Protein AF-A0A1Y1VU59-F1 (afdb_monomer_lite)

Sequence (597 aa):
NNNNNNNNNINNNNNNNKNFFTKQLLMNSEIMKLIIKKSLLHPTFDFNSIHFEWLVKAINSFRNYDLMKFLIIKSIHHPTFELNQHQHFNFNTILSLGNQYEFESNLIISIIKFLFHLPSLRIIELIDIIPKTILNIKSITVLKYYFNELINSPKFINDLKKNINLKEIFKSIFRTRRIDFIEFIIDYSIQYLSFFNTSHEEIIKNIFINIDKIKKEKDIKFIIEKIFNHPLIEFNTITIKIILTHLNKINNNNHLSIELIFDKLFENKLLLESNTNNINTNTNTNTNNNNNITIEIEIIETILFSLSKIKNQSLIESIIEKLFNYLNFPYEKSFNIIKDINVIEKILLSCIHHNNLFMAHWIFEKITIISKNASNSNLLFEKLLLYSSKINHLEFMSFLIKKLLNLSSLESFEMNQIDLNTFKTFESSFLSLILNSLIKLNHMKLFQYLIKHQELKDYININNKDKNQEYPLITLCFNKYINDWQIFEYLLDYFDINELDDYGYNILYYCIFKEDISTLKRLIDMGININLPSKNNSNVLEDSPINVEIKLKNTEIILLLISHDKIQLNPLWKKKLNYGNYLFKEDQLLIFLIKKN

Radius of gyration: 37.66 Å; chains: 1; bounding box: 88×70×108 Å

InterPro domains:
  IPR002110 Ankyrin repeat [PF12796] (441-532)
  IPR002110 Ankyrin repeat [SM00248] (380-409)
  IPR002110 Ankyrin repeat [SM00248] (468-499)
  IPR002110 Ankyrin repeat [SM00248] (503-532)
  IPR036770 Ankyrin repeat-containing domain superfamily [G3DSA:1.25.40.20] (402-575)
  IPR036770 Ankyrin repeat-containing domain superfamily [SSF48403] (338-564)

Structure (mmCIF, N/CA/C/O backbone):
data_AF-A0A1Y1VU59-F1
#
_entry.id   AF-A0A1Y1VU59-F1
#
loop_
_atom_site.group_PDB
_atom_site.id
_atom_site.type_symbol
_atom_site.label_atom_id
_atom_site.label_alt_id
_atom_site.label_comp_id
_atom_site.label_asym_id
_atom_site.label_entity_id
_atom_site.label_seq_id
_atom_site.pdbx_PDB_ins_code
_atom_site.Cartn_x
_atom_site.Cartn_y
_atom_site.Cartn_z
_atom_site.occupancy
_atom_site.B_iso_or_equiv
_atom_site.auth_seq_id
_atom_site.auth_comp_id
_atom_site.auth_asym_id
_atom_site.auth_atom_id
_atom_site.pdbx_PDB_model_num
ATOM 1 N N . ASN A 1 1 ? 5.553 -13.924 58.943 1.00 36.06 1 ASN A N 1
ATOM 2 C CA . ASN A 1 1 ? 6.720 -14.308 58.124 1.00 36.06 1 ASN A CA 1
ATOM 3 C C . ASN A 1 1 ? 7.354 -13.070 57.524 1.00 36.06 1 ASN A C 1
ATOM 5 O O . ASN A 1 1 ? 6.915 -12.641 56.470 1.00 36.06 1 ASN A O 1
ATOM 9 N N . ASN A 1 2 ? 8.306 -12.473 58.240 1.00 27.45 2 ASN A N 1
ATOM 10 C CA . ASN A 1 2 ? 9.594 -12.026 57.703 1.00 27.45 2 ASN A CA 1
ATOM 11 C C . ASN A 1 2 ? 10.405 -11.423 58.852 1.00 27.45 2 ASN A C 1
ATOM 13 O O . ASN A 1 2 ? 10.172 -10.297 59.267 1.00 27.45 2 ASN A O 1
ATOM 17 N N . ASN A 1 3 ? 11.274 -12.263 59.408 1.00 31.12 3 ASN A N 1
ATOM 18 C CA . ASN A 1 3 ? 12.598 -11.939 59.932 1.00 31.12 3 ASN A CA 1
ATOM 19 C C . ASN A 1 3 ? 13.181 -13.263 60.418 1.00 31.12 3 ASN A C 1
ATOM 21 O O . ASN A 1 3 ? 12.805 -13.744 61.481 1.00 31.12 3 ASN A O 1
ATOM 25 N N . ASN A 1 4 ? 13.956 -13.904 59.541 1.00 33.72 4 ASN A N 1
ATOM 26 C CA . ASN A 1 4 ? 15.083 -14.795 59.838 1.00 33.72 4 ASN A CA 1
ATOM 27 C C . ASN A 1 4 ? 15.400 -15.619 58.588 1.00 33.72 4 ASN A C 1
ATOM 29 O O . ASN A 1 4 ? 15.069 -16.798 58.493 1.00 33.72 4 ASN A O 1
ATOM 33 N N . ASN A 1 5 ? 16.064 -14.974 57.631 1.00 42.66 5 ASN A N 1
ATOM 34 C CA . ASN A 1 5 ? 16.971 -15.680 56.740 1.00 42.66 5 ASN A CA 1
ATOM 35 C C . ASN A 1 5 ? 18.360 -15.569 57.361 1.00 42.66 5 ASN A C 1
ATOM 37 O O . ASN A 1 5 ? 19.021 -14.550 57.205 1.00 42.66 5 ASN A O 1
ATOM 41 N N . ASN A 1 6 ? 18.756 -16.601 58.100 1.00 40.88 6 ASN A N 1
ATOM 42 C CA . ASN A 1 6 ? 20.140 -17.049 58.157 1.00 40.88 6 ASN A CA 1
ATOM 43 C C . ASN A 1 6 ? 20.164 -18.513 58.610 1.00 40.88 6 ASN A C 1
ATOM 45 O O . ASN A 1 6 ? 19.691 -18.843 59.692 1.00 40.88 6 ASN A O 1
ATOM 49 N N . ASN A 1 7 ? 20.669 -19.355 57.705 1.00 47.09 7 ASN A N 1
ATOM 50 C CA . ASN A 1 7 ? 21.245 -20.689 57.873 1.00 47.09 7 ASN A CA 1
ATOM 51 C C . ASN A 1 7 ? 20.771 -21.540 59.064 1.00 47.09 7 ASN A C 1
ATOM 53 O O . ASN A 1 7 ? 21.197 -21.321 60.193 1.00 47.09 7 ASN A O 1
ATOM 57 N N . ASN A 1 8 ? 20.026 -22.617 58.778 1.00 36.09 8 ASN A N 1
ATOM 58 C CA . ASN A 1 8 ? 20.484 -23.976 59.102 1.00 36.09 8 ASN A CA 1
ATOM 59 C C . ASN A 1 8 ? 19.579 -25.070 58.513 1.00 36.09 8 ASN A C 1
ATOM 61 O O . ASN A 1 8 ? 18.352 -25.012 58.555 1.00 36.09 8 ASN A O 1
ATOM 65 N N . ASN A 1 9 ? 20.243 -26.097 57.987 1.00 45.03 9 ASN A N 1
ATOM 66 C CA . ASN A 1 9 ? 19.714 -27.246 57.256 1.00 45.03 9 ASN A CA 1
ATOM 67 C C . ASN A 1 9 ? 19.128 -28.332 58.189 1.00 45.03 9 ASN A C 1
ATOM 69 O O . ASN A 1 9 ? 19.476 -29.505 58.086 1.00 45.03 9 ASN A O 1
ATOM 73 N N . ILE A 1 10 ? 18.250 -27.963 59.130 1.00 41.53 10 ILE A N 1
ATOM 74 C CA . ILE A 1 10 ? 17.593 -28.924 60.038 1.00 41.53 10 ILE A CA 1
ATOM 75 C C . ILE A 1 10 ? 16.109 -28.568 60.197 1.00 41.53 10 ILE A C 1
ATOM 77 O O . ILE A 1 10 ? 15.763 -27.712 61.007 1.00 41.53 10 ILE A O 1
ATOM 81 N N . ASN A 1 11 ? 15.247 -29.228 59.406 1.00 42.69 11 ASN A N 1
ATOM 82 C CA . ASN A 1 11 ? 13.866 -29.669 59.713 1.00 42.69 11 ASN A CA 1
ATOM 83 C C . ASN A 1 11 ? 12.957 -29.690 58.468 1.00 42.69 11 ASN A C 1
ATOM 85 O O . ASN A 1 11 ? 12.142 -28.791 58.264 1.00 42.69 11 ASN A O 1
ATOM 89 N N . ASN A 1 12 ? 12.997 -30.776 57.688 1.00 44.44 12 ASN A N 1
ATOM 90 C CA . ASN A 1 12 ? 12.004 -31.008 56.627 1.00 44.44 12 ASN A CA 1
ATOM 91 C C . ASN A 1 12 ? 10.672 -31.601 57.141 1.00 44.44 12 ASN A C 1
ATOM 93 O O . ASN A 1 12 ? 9.644 -31.413 56.497 1.00 44.44 12 ASN A O 1
ATOM 97 N N . ASN A 1 13 ? 10.622 -32.211 58.335 1.00 44.19 13 ASN A N 1
ATOM 98 C CA . ASN A 1 13 ? 9.379 -32.818 58.846 1.00 44.19 13 ASN A CA 1
ATOM 99 C C . ASN A 1 13 ? 8.424 -31.828 59.547 1.00 44.19 13 ASN A C 1
ATOM 101 O O . ASN A 1 13 ? 7.210 -32.010 59.485 1.00 44.19 13 ASN A O 1
ATOM 105 N N . ASN A 1 14 ? 8.921 -30.727 60.126 1.00 45.81 14 ASN A N 1
ATOM 106 C CA . ASN A 1 14 ? 8.055 -29.710 60.750 1.00 45.81 14 ASN A CA 1
ATOM 107 C C . ASN A 1 14 ? 7.412 -28.739 59.741 1.00 45.81 14 ASN A C 1
ATOM 109 O O . ASN A 1 14 ? 6.388 -28.125 60.050 1.00 45.81 14 ASN A O 1
ATOM 113 N N . ASN A 1 15 ? 7.956 -28.625 58.524 1.00 47.41 15 ASN A N 1
ATOM 114 C CA . ASN A 1 15 ? 7.357 -27.805 57.466 1.00 47.41 15 ASN A CA 1
ATOM 115 C C . ASN A 1 15 ? 6.116 -28.460 56.842 1.00 47.41 15 ASN A C 1
ATOM 117 O O . ASN A 1 15 ? 5.185 -27.746 56.468 1.00 47.41 15 ASN A O 1
ATOM 121 N N . ASN A 1 16 ? 6.035 -29.795 56.813 1.00 48.94 16 ASN A N 1
ATOM 122 C CA . ASN A 1 16 ? 4.862 -30.501 56.285 1.00 48.94 16 ASN A CA 1
ATOM 123 C C . ASN A 1 16 ? 3.627 -30.337 57.185 1.00 48.94 16 ASN A C 1
ATOM 125 O O . ASN A 1 16 ? 2.548 -30.035 56.677 1.00 48.94 16 ASN A O 1
ATOM 129 N N . ASN A 1 17 ? 3.783 -30.409 58.512 1.00 46.81 17 ASN A N 1
ATOM 130 C CA . ASN A 1 17 ? 2.668 -30.183 59.444 1.00 46.81 17 ASN A CA 1
ATOM 131 C C . ASN A 1 17 ? 2.234 -28.707 59.505 1.00 46.81 17 ASN A C 1
ATOM 133 O O . ASN A 1 17 ? 1.039 -28.423 59.593 1.00 46.81 17 ASN A O 1
ATOM 137 N N . LYS A 1 18 ? 3.170 -27.752 59.378 1.00 49.53 18 LYS A N 1
ATOM 138 C CA . LYS A 1 18 ? 2.835 -26.318 59.277 1.00 49.53 18 LYS A CA 1
ATOM 139 C C . LYS A 1 18 ? 2.096 -25.974 57.981 1.00 49.53 18 LYS A C 1
ATOM 141 O O . LYS A 1 18 ? 1.139 -25.207 58.038 1.00 49.53 18 LYS A O 1
ATOM 146 N N . ASN A 1 19 ? 2.487 -26.563 56.847 1.00 56.16 19 ASN A N 1
ATOM 147 C CA . ASN A 1 19 ? 1.774 -26.402 55.574 1.00 56.16 19 ASN A CA 1
ATOM 148 C C . ASN A 1 19 ? 0.399 -27.078 55.576 1.00 56.16 19 ASN A C 1
ATOM 150 O O . ASN A 1 19 ? -0.517 -26.604 54.906 1.00 56.16 19 ASN A O 1
ATOM 154 N N . PHE A 1 20 ? 0.230 -28.164 56.333 1.00 56.38 20 PHE A N 1
ATOM 155 C CA . PHE A 1 20 ? -1.067 -28.817 56.475 1.00 56.38 20 PHE A CA 1
ATOM 156 C C . PHE A 1 20 ? -2.052 -27.935 57.250 1.00 56.38 20 PHE A C 1
ATOM 158 O O . PHE A 1 20 ? -3.162 -27.700 56.778 1.00 56.38 20 PHE A O 1
ATOM 165 N N . PHE A 1 21 ? -1.623 -27.366 58.382 1.00 57.09 21 PHE A N 1
ATOM 166 C CA . PHE A 1 21 ? -2.482 -26.527 59.221 1.00 57.09 21 PHE A CA 1
ATOM 167 C C . PHE A 1 21 ? -2.903 -25.233 58.514 1.00 57.09 21 PHE A C 1
ATOM 169 O O . PHE A 1 21 ? -4.077 -24.876 58.545 1.00 57.09 21 PHE A O 1
ATOM 176 N N . THR A 1 22 ? -1.987 -24.553 57.812 1.00 61.69 22 THR A N 1
ATOM 177 C CA . THR A 1 22 ? -2.325 -23.353 57.023 1.00 61.69 22 THR A CA 1
ATOM 178 C C . THR A 1 22 ? -3.268 -23.671 55.868 1.00 61.69 22 THR A C 1
ATOM 180 O O . THR A 1 22 ? -4.200 -22.907 55.622 1.00 61.69 22 THR A O 1
ATOM 183 N N . LYS A 1 23 ? -3.100 -24.821 55.204 1.00 66.38 23 LYS A N 1
ATOM 184 C CA . LYS A 1 23 ? -3.998 -25.277 54.134 1.00 66.38 23 LYS A CA 1
ATOM 185 C C . LYS A 1 23 ? -5.394 -25.621 54.661 1.00 66.38 23 LYS A C 1
ATOM 187 O O . LYS A 1 23 ? -6.379 -25.245 54.035 1.00 66.38 23 LYS A O 1
ATOM 192 N N . GLN A 1 24 ? -5.487 -26.267 55.823 1.00 66.12 24 GLN A N 1
ATOM 193 C CA . GLN A 1 24 ? -6.758 -26.633 56.455 1.00 66.12 24 GLN A CA 1
ATOM 194 C C . GLN A 1 24 ? -7.500 -25.403 57.010 1.00 66.12 24 GLN A C 1
ATOM 196 O O . GLN A 1 24 ? -8.716 -25.298 56.856 1.00 66.12 24 GLN A O 1
ATOM 201 N N . LEU A 1 25 ? -6.772 -24.424 57.566 1.00 62.97 25 LEU A N 1
ATOM 202 C CA . LEU A 1 25 ? -7.348 -23.148 58.009 1.00 62.97 25 LEU A CA 1
ATOM 203 C C . LEU A 1 25 ? -7.864 -22.315 56.828 1.00 62.97 25 LEU A C 1
ATOM 205 O O . LEU A 1 25 ? -8.955 -21.760 56.903 1.00 62.97 25 LEU A O 1
ATOM 209 N N . LEU A 1 26 ? -7.117 -22.263 55.719 1.00 62.72 26 LEU A N 1
ATOM 210 C CA . LEU A 1 26 ? -7.524 -21.548 54.500 1.00 62.72 26 LEU A CA 1
ATOM 211 C C . LEU A 1 26 ? -8.669 -22.245 53.746 1.00 62.72 26 LEU A C 1
ATOM 213 O O . LEU A 1 26 ? -9.383 -21.592 52.980 1.00 62.72 26 LEU A O 1
ATOM 217 N N . MET A 1 27 ? -8.892 -23.538 54.005 1.00 67.19 27 MET A N 1
ATOM 218 C CA . MET A 1 27 ? -10.091 -24.256 53.566 1.00 67.19 27 MET A CA 1
ATOM 219 C C . MET A 1 27 ? -11.333 -23.914 54.400 1.00 67.19 27 MET A C 1
ATOM 221 O O . MET A 1 27 ? -12.440 -23.985 53.873 1.00 67.19 27 MET A O 1
ATOM 225 N N . ASN A 1 28 ? -11.184 -23.482 55.658 1.00 83.25 28 ASN A N 1
ATOM 226 C CA . ASN A 1 28 ? -12.316 -23.018 56.461 1.00 83.25 28 ASN A CA 1
ATOM 227 C C . ASN A 1 28 ? -12.586 -21.524 56.205 1.00 83.25 28 ASN A C 1
ATOM 229 O O . ASN A 1 28 ? -12.116 -20.638 56.928 1.00 83.25 28 ASN A O 1
ATOM 233 N N . SER A 1 29 ? -13.351 -21.247 55.145 1.00 86.25 29 SER A N 1
ATOM 234 C CA . SER A 1 29 ? -13.660 -19.888 54.686 1.00 86.25 29 SER A CA 1
ATOM 235 C C . SER A 1 29 ? -14.269 -19.006 55.775 1.00 86.25 29 SER A C 1
ATOM 237 O O . SER A 1 29 ? -13.956 -17.821 55.822 1.00 86.25 29 SER A O 1
ATOM 239 N N . GLU A 1 30 ? -15.103 -19.550 56.661 1.00 90.75 30 GLU A N 1
ATOM 240 C CA . GLU A 1 30 ? -15.797 -18.760 57.684 1.00 90.75 30 GLU A CA 1
ATOM 241 C C . GLU A 1 30 ? -14.858 -18.287 58.796 1.00 90.75 30 GLU A C 1
ATOM 243 O O . GLU A 1 30 ? -14.902 -17.115 59.182 1.00 90.75 30 GLU A O 1
ATOM 248 N N . ILE A 1 31 ? -13.935 -19.145 59.245 1.00 89.81 31 ILE A N 1
ATOM 249 C CA . ILE A 1 31 ? -12.900 -18.744 60.209 1.00 89.81 31 ILE A CA 1
ATOM 250 C C . ILE A 1 31 ? -12.013 -17.659 59.596 1.00 89.81 31 ILE A C 1
ATOM 252 O O . ILE A 1 31 ? -11.755 -16.636 60.230 1.00 89.81 31 ILE A O 1
ATOM 256 N N . MET A 1 32 ? -11.586 -17.829 58.344 1.00 91.88 32 MET A N 1
ATOM 257 C CA . MET A 1 32 ? -10.753 -16.827 57.680 1.00 91.88 32 MET A CA 1
ATOM 258 C C . MET A 1 32 ? -11.492 -15.508 57.435 1.00 91.88 32 MET A C 1
ATOM 260 O O . MET A 1 32 ? -10.907 -14.445 57.642 1.00 91.88 32 MET A O 1
ATOM 264 N N . LYS A 1 33 ? -12.780 -15.537 57.062 1.00 92.81 33 LYS A N 1
ATOM 265 C CA . LYS A 1 33 ? -13.618 -14.328 56.972 1.00 92.81 33 LYS A CA 1
ATOM 266 C C . LYS A 1 33 ? -13.698 -13.618 58.324 1.00 92.81 33 LYS A C 1
ATOM 268 O O . LYS A 1 33 ? -13.582 -12.392 58.371 1.00 92.81 33 LYS A O 1
ATOM 273 N N . LEU A 1 34 ? -13.852 -14.361 59.423 1.00 92.50 34 LEU A N 1
ATOM 274 C CA . LEU A 1 34 ? -13.859 -13.802 60.777 1.00 92.50 34 LEU A CA 1
ATOM 275 C C . LEU A 1 34 ? -12.514 -13.150 61.124 1.00 92.50 34 LEU A C 1
ATOM 277 O O . LEU A 1 34 ? -12.509 -12.021 61.614 1.00 92.50 34 LEU A O 1
ATOM 281 N N . ILE A 1 35 ? -11.396 -13.826 60.835 1.00 92.00 35 ILE A N 1
ATOM 282 C CA . ILE A 1 35 ? -10.040 -13.302 61.058 1.00 92.00 35 ILE A CA 1
ATOM 283 C C . ILE A 1 35 ? -9.849 -12.009 60.271 1.00 92.00 35 ILE A C 1
ATOM 285 O O . ILE A 1 35 ? -9.546 -10.986 60.873 1.00 92.00 35 ILE A O 1
ATOM 289 N N . ILE A 1 36 ? -10.119 -12.015 58.962 1.00 92.31 36 ILE A N 1
ATOM 290 C CA . ILE A 1 36 ? -10.018 -10.821 58.110 1.00 92.31 36 ILE A CA 1
ATOM 291 C C . ILE A 1 36 ? -10.879 -9.689 58.674 1.00 92.31 36 ILE A C 1
ATOM 293 O O . ILE A 1 36 ? -10.400 -8.570 58.831 1.00 92.31 36 ILE A O 1
ATOM 297 N N . LYS A 1 37 ? -12.137 -9.972 59.038 1.00 94.88 37 LYS A N 1
ATOM 298 C CA . LYS A 1 37 ? -13.046 -8.971 59.610 1.00 94.88 37 LYS A CA 1
ATOM 299 C C . LYS A 1 37 ? -12.499 -8.380 60.910 1.00 94.88 37 LYS A C 1
ATOM 301 O O . LYS A 1 37 ? -12.615 -7.178 61.108 1.00 94.88 37 LYS A O 1
ATOM 306 N N . LYS A 1 38 ? -11.940 -9.202 61.801 1.00 94.12 38 LYS A N 1
ATOM 307 C CA . LYS A 1 38 ? -11.375 -8.747 63.080 1.00 94.12 38 LYS A CA 1
ATOM 308 C C . LYS A 1 38 ? -10.070 -7.981 62.888 1.00 94.12 38 LYS A C 1
ATOM 310 O O . LYS A 1 38 ? -9.900 -6.954 63.532 1.00 94.12 38 LYS A O 1
ATOM 315 N N . SER A 1 39 ? -9.201 -8.429 61.983 1.00 93.44 39 SER A N 1
ATOM 316 C CA . SER A 1 39 ? -7.964 -7.730 61.631 1.00 93.44 39 SER A CA 1
ATOM 317 C C . SER A 1 39 ? -8.254 -6.343 61.068 1.00 93.44 39 SER A C 1
ATOM 319 O O . SER A 1 39 ? -7.704 -5.377 61.573 1.00 93.44 39 SER A O 1
ATOM 321 N N . LEU A 1 40 ? -9.184 -6.227 60.115 1.00 91.75 40 LEU A N 1
ATOM 322 C CA . LEU A 1 40 ? -9.573 -4.946 59.509 1.00 91.75 40 LEU A CA 1
ATOM 323 C C . LEU A 1 40 ? -10.313 -3.993 60.461 1.00 91.75 40 LEU A C 1
ATOM 325 O O . LEU A 1 40 ? -10.534 -2.843 60.114 1.00 91.75 40 LEU A O 1
ATOM 329 N N . LEU A 1 41 ? -10.749 -4.458 61.634 1.00 92.81 41 LEU A N 1
ATOM 330 C CA . LEU A 1 41 ? -11.356 -3.610 62.666 1.00 92.81 41 LEU A CA 1
ATOM 331 C C . LEU A 1 41 ? -10.364 -3.243 63.776 1.00 92.81 41 LEU A C 1
ATOM 333 O O . LEU A 1 41 ? -10.730 -2.523 64.704 1.00 92.81 41 LEU A O 1
ATOM 337 N N . HIS A 1 42 ? -9.139 -3.770 63.733 1.00 95.69 42 HIS A N 1
ATOM 338 C CA . HIS A 1 42 ? -8.158 -3.520 64.776 1.00 95.69 42 HIS A CA 1
ATOM 339 C C . HIS A 1 42 ? -7.616 -2.083 64.660 1.00 95.69 42 HIS A C 1
ATOM 341 O O . HIS A 1 42 ? -7.214 -1.692 63.566 1.00 95.69 42 HIS A O 1
ATOM 347 N N . PRO A 1 43 ? -7.528 -1.299 65.755 1.00 93.31 43 PRO A N 1
ATOM 348 C CA . PRO A 1 43 ? -7.118 0.111 65.696 1.00 93.31 43 PRO A CA 1
ATOM 349 C C . PRO A 1 43 ? -5.725 0.353 65.105 1.00 93.31 43 PRO A C 1
ATOM 351 O O . PRO A 1 43 ? -5.454 1.421 64.575 1.00 93.31 43 PRO A O 1
ATOM 354 N N . THR A 1 44 ? -4.833 -0.634 65.212 1.00 94.38 44 THR A N 1
ATOM 355 C CA . THR A 1 44 ? -3.463 -0.562 64.676 1.00 94.38 44 THR A CA 1
ATOM 356 C C . THR A 1 44 ? -3.330 -1.178 63.284 1.00 94.38 44 THR A C 1
ATOM 358 O O . THR A 1 44 ? -2.209 -1.344 62.806 1.00 94.38 44 THR A O 1
ATOM 361 N N . PHE A 1 45 ? -4.428 -1.631 62.672 1.00 93.12 45 PHE A N 1
ATOM 362 C CA . PHE A 1 45 ? -4.366 -2.217 61.342 1.00 93.12 45 PHE A CA 1
ATOM 363 C C . PHE A 1 45 ? -4.120 -1.120 60.311 1.00 93.12 45 PHE A C 1
ATOM 365 O O . PHE A 1 45 ? -4.911 -0.190 60.161 1.00 93.12 45 PHE A O 1
ATOM 372 N N . ASP A 1 46 ? -3.034 -1.266 59.565 1.00 89.88 46 ASP A N 1
ATOM 373 C CA . ASP A 1 46 ? -2.657 -0.332 58.519 1.00 89.88 46 ASP A CA 1
ATOM 374 C C . ASP A 1 46 ? -2.274 -1.097 57.252 1.00 89.88 46 ASP A C 1
ATOM 376 O O . ASP A 1 46 ? -1.357 -1.923 57.271 1.00 89.88 46 ASP A O 1
ATOM 380 N N . PHE A 1 47 ? -2.959 -0.816 56.141 1.00 88.12 47 PHE A N 1
ATOM 381 C CA . PHE A 1 47 ? -2.612 -1.398 54.848 1.00 88.12 47 PHE A CA 1
ATOM 382 C C . PHE A 1 47 ? -1.218 -0.987 54.376 1.00 88.12 47 PHE A C 1
ATOM 384 O O . PHE A 1 47 ? -0.599 -1.762 53.649 1.00 88.12 47 PHE A O 1
ATOM 391 N N . ASN A 1 48 ? -0.674 0.130 54.866 1.00 84.94 48 ASN A N 1
ATOM 392 C CA . ASN A 1 48 ? 0.701 0.529 54.567 1.00 84.94 48 ASN A CA 1
ATOM 393 C C . ASN A 1 48 ? 1.750 -0.424 55.174 1.00 84.94 48 ASN A C 1
ATOM 395 O O . ASN A 1 48 ? 2.912 -0.447 54.774 1.00 84.94 48 ASN A O 1
ATOM 399 N N . SER A 1 49 ? 1.351 -1.248 56.145 1.00 88.44 49 SER A N 1
ATOM 400 C CA . SER A 1 49 ? 2.220 -2.253 56.768 1.00 88.44 49 SER A CA 1
ATOM 401 C C . SER A 1 49 ? 2.078 -3.653 56.154 1.00 88.44 49 SER A C 1
ATOM 403 O O . SER A 1 49 ? 2.742 -4.594 56.596 1.00 88.44 49 SER A O 1
ATOM 405 N N . ILE A 1 50 ? 1.208 -3.826 55.147 1.00 84.94 50 ILE A N 1
ATOM 406 C CA . ILE A 1 50 ? 0.814 -5.142 54.629 1.00 84.94 50 ILE A CA 1
ATOM 407 C C . ILE A 1 50 ? 0.983 -5.213 53.112 1.00 84.94 50 ILE A C 1
ATOM 409 O O . ILE A 1 50 ? 0.402 -4.445 52.351 1.00 84.94 50 ILE A O 1
ATOM 413 N N . HIS A 1 51 ? 1.677 -6.252 52.642 1.00 84.69 51 HIS A N 1
ATOM 414 C CA . HIS A 1 51 ? 1.710 -6.608 51.222 1.00 84.69 51 HIS A CA 1
ATOM 415 C C . HIS A 1 51 ? 0.379 -7.236 50.784 1.00 84.69 51 HIS A C 1
ATOM 417 O O . HIS A 1 51 ? 0.246 -8.460 50.697 1.00 84.69 51 HIS A O 1
ATOM 423 N N . PHE A 1 52 ? -0.621 -6.398 50.501 1.00 86.31 52 PHE A N 1
ATOM 424 C CA . PHE A 1 52 ? -1.969 -6.841 50.131 1.00 86.31 52 PHE A CA 1
ATOM 425 C C . PHE A 1 52 ? -1.978 -7.807 48.936 1.00 86.31 52 PHE A C 1
ATOM 427 O O . PHE A 1 52 ? -2.700 -8.804 48.946 1.00 86.31 52 PHE A O 1
ATOM 434 N N . GLU A 1 53 ? -1.106 -7.585 47.949 1.00 82.88 53 GLU A N 1
ATOM 435 C CA . GLU A 1 53 ? -0.931 -8.492 46.810 1.00 82.88 53 GLU A CA 1
ATOM 436 C C . GLU A 1 53 ? -0.610 -9.922 47.230 1.00 82.88 53 GLU A C 1
ATOM 438 O O . GLU A 1 53 ? -1.149 -10.870 46.661 1.00 82.88 53 GLU A O 1
ATOM 443 N N . TRP A 1 54 ? 0.273 -10.093 48.213 1.00 86.38 54 TRP A N 1
ATOM 444 C CA . TRP A 1 54 ? 0.660 -11.416 48.686 1.00 86.38 54 TRP A CA 1
ATOM 445 C C . TRP A 1 54 ? -0.493 -12.100 49.395 1.00 86.38 54 TRP A C 1
ATOM 447 O O . TRP A 1 54 ? -0.664 -13.303 49.229 1.00 86.38 54 TRP A O 1
ATOM 457 N N . LEU A 1 55 ? -1.316 -11.344 50.121 1.00 87.25 55 LEU A N 1
ATOM 458 C CA . LEU A 1 55 ? -2.512 -11.882 50.756 1.00 87.25 55 LEU A CA 1
ATOM 459 C C . LEU A 1 55 ? -3.520 -12.368 49.704 1.00 87.25 55 LEU A C 1
ATOM 461 O O . LEU A 1 55 ? -4.023 -13.488 49.801 1.00 87.25 55 LEU A O 1
ATOM 465 N N . VAL A 1 56 ? -3.753 -11.573 48.657 1.00 86.94 56 VAL A N 1
ATOM 466 C CA . VAL A 1 56 ? -4.631 -11.955 47.544 1.00 86.94 56 VAL A CA 1
ATOM 467 C C . VAL A 1 56 ? -4.063 -13.158 46.785 1.00 86.94 56 VAL A C 1
ATOM 469 O O . VAL A 1 56 ? -4.784 -14.129 46.572 1.00 86.94 56 VAL A O 1
ATOM 472 N N . LYS A 1 57 ? -2.768 -13.157 46.436 1.00 84.88 57 LYS A N 1
ATOM 473 C CA . LYS A 1 57 ? -2.095 -14.298 45.784 1.00 84.88 57 LYS A CA 1
ATOM 474 C C . LYS A 1 57 ? -2.127 -15.557 46.647 1.00 84.88 57 LYS A C 1
ATOM 476 O O . LYS A 1 57 ? -2.339 -16.644 46.111 1.00 84.88 57 LYS A O 1
ATOM 481 N N . ALA A 1 58 ? -1.957 -15.419 47.961 1.00 87.06 58 ALA A N 1
ATOM 482 C CA . ALA A 1 58 ? -2.039 -16.529 48.897 1.00 87.06 58 ALA A CA 1
ATOM 483 C C . ALA A 1 58 ? -3.438 -17.139 48.862 1.00 87.06 58 ALA A C 1
ATOM 485 O O . ALA A 1 58 ? -3.552 -18.317 48.545 1.00 87.06 58 ALA A O 1
ATOM 486 N N . ILE A 1 59 ? -4.498 -16.349 49.064 1.00 87.88 59 ILE A N 1
ATOM 487 C CA . ILE A 1 59 ? -5.885 -16.846 49.000 1.00 87.88 59 ILE A CA 1
ATOM 488 C C . ILE A 1 59 ? -6.186 -17.461 47.627 1.00 87.88 59 ILE A C 1
ATOM 490 O O . ILE A 1 59 ? -6.780 -18.539 47.544 1.00 87.88 59 ILE A O 1
ATOM 494 N N . ASN A 1 60 ? -5.714 -16.821 46.557 1.00 85.06 60 ASN A N 1
ATOM 495 C CA . ASN A 1 60 ? -5.868 -17.300 45.191 1.00 85.06 60 ASN A CA 1
ATOM 496 C C . ASN A 1 60 ? -5.221 -18.678 44.967 1.00 85.06 60 ASN A C 1
ATOM 498 O O . ASN A 1 60 ? -5.789 -19.517 44.269 1.00 85.06 60 ASN A O 1
ATOM 502 N N . SER A 1 61 ? -4.074 -18.957 45.597 1.00 86.62 61 SER A N 1
ATOM 503 C CA . SER A 1 61 ? -3.405 -20.263 45.496 1.00 86.62 61 SER A CA 1
ATOM 504 C C . SER A 1 61 ? -4.234 -21.413 46.089 1.00 86.62 61 SER A C 1
ATOM 506 O O . SER A 1 61 ? -4.076 -22.560 45.672 1.00 86.62 61 SER A O 1
ATOM 508 N N . PHE A 1 62 ? -5.181 -21.105 46.985 1.00 86.50 62 PHE A N 1
ATOM 509 C CA . PHE A 1 62 ? -6.154 -22.059 47.531 1.00 86.50 62 PHE A CA 1
ATOM 510 C C . PHE A 1 62 ? -7.475 -22.109 46.753 1.00 86.50 62 PHE A C 1
ATOM 512 O O . PHE A 1 62 ? -8.360 -22.868 47.139 1.00 86.50 62 PHE A O 1
ATOM 519 N N . ARG A 1 63 ? -7.630 -21.324 45.674 1.00 86.31 63 ARG A N 1
ATOM 520 C CA . ARG A 1 63 ? -8.870 -21.220 44.877 1.00 86.31 63 ARG A CA 1
ATOM 521 C C . ARG A 1 63 ? -10.116 -20.885 45.718 1.00 86.31 63 ARG A C 1
ATOM 523 O O . ARG A 1 63 ? -11.226 -21.272 45.367 1.00 86.31 63 ARG A O 1
ATOM 530 N N . ASN A 1 64 ? -9.943 -20.168 46.833 1.00 87.81 64 ASN A N 1
ATOM 531 C CA . ASN A 1 64 ? -11.040 -19.783 47.726 1.00 87.81 64 ASN A CA 1
ATOM 532 C C . ASN A 1 64 ? -11.603 -18.407 47.324 1.00 87.81 64 ASN A C 1
ATOM 534 O O . ASN A 1 64 ? -11.235 -17.367 47.879 1.00 87.81 64 ASN A O 1
ATOM 538 N N . TYR A 1 65 ? -12.463 -18.401 46.306 1.00 85.94 65 TYR A N 1
ATOM 539 C CA . TYR A 1 65 ? -12.947 -17.169 45.676 1.00 85.94 65 TYR A CA 1
ATOM 540 C C . TYR A 1 65 ? -13.868 -16.351 46.577 1.00 85.94 65 TYR A C 1
ATOM 542 O O . TYR A 1 65 ? -13.766 -15.126 46.575 1.00 85.94 65 TYR A O 1
ATOM 550 N N . ASP A 1 66 ? -14.693 -16.999 47.400 1.00 88.00 66 ASP A N 1
ATOM 551 C CA . ASP A 1 66 ? -15.557 -16.308 48.363 1.00 88.00 66 ASP A CA 1
ATOM 552 C C . ASP A 1 66 ? -14.741 -15.545 49.402 1.00 88.00 66 ASP A C 1
ATOM 554 O O . ASP A 1 66 ? -15.075 -14.413 49.759 1.00 88.00 66 ASP A O 1
ATOM 558 N N . LEU A 1 67 ? -13.643 -16.144 49.870 1.00 89.62 67 LEU A N 1
ATOM 559 C CA . LEU A 1 67 ? -12.734 -15.494 50.803 1.00 89.62 67 LEU A CA 1
ATOM 560 C C . LEU A 1 67 ? -11.993 -14.328 50.144 1.00 89.62 67 LEU A C 1
ATOM 562 O O . LEU A 1 67 ? -11.845 -13.275 50.758 1.00 89.62 67 LEU A O 1
ATOM 566 N N . MET A 1 68 ? -11.565 -14.487 48.891 1.00 89.25 68 MET A N 1
ATOM 567 C CA . MET A 1 68 ? -10.920 -13.413 48.134 1.00 89.25 68 MET A CA 1
ATOM 568 C C . MET A 1 68 ? -11.885 -12.253 47.864 1.00 89.25 68 MET A C 1
ATOM 570 O O . MET A 1 68 ? -11.531 -11.100 48.102 1.00 89.25 68 MET A O 1
ATOM 574 N N . LYS A 1 69 ? -13.118 -12.551 47.433 1.00 86.88 69 LYS A N 1
ATOM 575 C CA . LYS A 1 69 ? -14.214 -11.585 47.265 1.00 86.88 69 LYS A CA 1
ATOM 576 C C . LYS A 1 69 ? -14.459 -10.837 48.572 1.00 86.88 69 LYS A C 1
ATOM 578 O O . LYS A 1 69 ? -14.461 -9.608 48.584 1.00 86.88 69 LYS A O 1
ATOM 583 N N . PHE A 1 70 ? -14.591 -11.564 49.681 1.00 90.44 70 PHE A N 1
ATOM 584 C CA . PHE A 1 70 ? -14.774 -10.975 51.004 1.00 90.44 70 PHE A CA 1
ATOM 585 C C . PHE A 1 70 ? -13.605 -10.070 51.408 1.00 90.44 70 PHE A C 1
ATOM 587 O O . PHE A 1 70 ? -13.836 -8.946 51.858 1.00 90.44 70 PHE A O 1
ATOM 594 N N . LEU A 1 71 ? -12.365 -10.531 51.214 1.00 91.44 71 LEU A N 1
ATOM 595 C CA . LEU A 1 71 ? -11.166 -9.753 51.508 1.00 91.44 71 LEU A CA 1
ATOM 596 C C . LEU A 1 71 ? -11.163 -8.446 50.719 1.00 91.44 71 LEU A C 1
ATOM 598 O O . LEU A 1 71 ? -11.015 -7.391 51.324 1.00 91.44 71 LEU A O 1
ATOM 602 N N . ILE A 1 72 ? -11.343 -8.506 49.397 1.00 88.50 72 ILE A N 1
ATOM 603 C CA . ILE A 1 72 ? -11.304 -7.328 48.521 1.00 88.50 72 ILE A CA 1
ATOM 604 C C . ILE A 1 72 ? -12.380 -6.322 48.939 1.00 88.50 72 ILE A C 1
ATOM 606 O O . ILE A 1 72 ? -12.053 -5.158 49.157 1.00 88.50 72 ILE A O 1
ATOM 610 N N . ILE A 1 73 ? -13.626 -6.772 49.141 1.00 87.12 73 ILE A N 1
ATOM 611 C CA . ILE A 1 73 ? -14.738 -5.906 49.571 1.00 87.12 73 ILE A CA 1
ATOM 612 C C . ILE A 1 73 ? -14.408 -5.207 50.888 1.00 87.12 73 ILE A C 1
ATOM 614 O O . ILE A 1 73 ? -14.586 -3.999 51.016 1.00 87.12 73 ILE A O 1
ATOM 618 N N . LYS A 1 74 ? -13.944 -5.958 51.891 1.00 91.50 74 LYS A N 1
ATOM 619 C CA . LYS A 1 74 ? -13.674 -5.383 53.212 1.00 91.50 74 LYS A CA 1
ATOM 620 C C . LYS A 1 74 ? -12.443 -4.484 53.222 1.00 91.50 74 LYS A C 1
ATOM 622 O O . LYS A 1 74 ? -12.453 -3.491 53.939 1.00 91.50 74 LYS A O 1
ATOM 627 N N . SER A 1 75 ? -11.433 -4.808 52.421 1.00 90.62 75 SER A N 1
ATOM 628 C CA . SER A 1 75 ? -10.188 -4.038 52.330 1.00 90.62 75 SER A CA 1
ATOM 629 C C . SER A 1 75 ? -10.417 -2.684 51.678 1.00 90.62 75 SER A C 1
ATOM 631 O O . SER A 1 75 ? -9.974 -1.671 52.200 1.00 90.62 75 SER A O 1
ATOM 633 N N . ILE A 1 76 ? -11.185 -2.664 50.589 1.00 86.06 76 ILE A N 1
ATOM 634 C CA . ILE A 1 76 ? -11.511 -1.448 49.846 1.00 86.06 76 ILE A CA 1
ATOM 635 C C . ILE A 1 76 ? -12.220 -0.406 50.727 1.00 86.06 76 ILE A C 1
ATOM 637 O O . ILE A 1 76 ? -11.984 0.782 50.588 1.00 86.06 76 ILE A O 1
ATOM 641 N N . HIS A 1 77 ? -13.053 -0.816 51.680 1.00 86.62 77 HIS A N 1
ATOM 642 C CA . HIS A 1 77 ? -13.732 0.136 52.566 1.00 86.62 77 HIS A CA 1
ATOM 643 C C . HIS A 1 77 ? -12.899 0.588 53.776 1.00 86.62 77 HIS A C 1
ATOM 645 O O . HIS A 1 77 ? -13.411 1.329 54.615 1.00 86.62 77 HIS A O 1
ATOM 651 N N . HIS A 1 78 ? -11.651 0.138 53.908 1.00 90.56 78 HIS A N 1
ATOM 652 C CA . HIS A 1 78 ? -10.815 0.485 55.051 1.00 90.56 78 HIS A CA 1
ATOM 653 C C . HIS A 1 78 ? -10.162 1.870 54.872 1.00 90.56 78 HIS A C 1
ATOM 655 O O . HIS A 1 78 ? -9.609 2.132 53.804 1.00 90.56 78 HIS A O 1
ATOM 661 N N . PRO A 1 79 ? -10.138 2.739 55.905 1.00 88.94 79 PRO A N 1
ATOM 662 C CA . PRO A 1 79 ? -9.614 4.106 55.791 1.00 88.94 79 PRO A CA 1
ATOM 663 C C . PRO A 1 79 ? -8.147 4.208 55.356 1.00 88.94 79 PRO A C 1
ATOM 665 O O . PRO A 1 79 ? -7.771 5.180 54.717 1.00 88.94 79 PRO A O 1
ATOM 668 N N . THR A 1 80 ? -7.321 3.217 55.705 1.00 89.50 80 THR A N 1
ATOM 669 C CA . THR A 1 80 ? -5.887 3.200 55.362 1.00 89.50 80 THR A CA 1
ATOM 670 C C . THR A 1 80 ? -5.575 2.514 54.030 1.00 89.50 80 THR A C 1
ATOM 672 O O . THR A 1 80 ? -4.411 2.403 53.658 1.00 89.50 80 THR A O 1
ATOM 675 N N . PHE A 1 81 ? -6.583 2.012 53.305 1.00 86.44 81 PHE A N 1
ATOM 676 C CA . PHE A 1 81 ? -6.355 1.348 52.023 1.00 86.44 81 PHE A CA 1
ATOM 677 C C . PHE A 1 81 ? -6.057 2.380 50.924 1.00 86.44 81 PHE A C 1
ATOM 679 O O . PHE A 1 81 ? -6.968 2.943 50.316 1.00 86.44 81 PHE A O 1
ATOM 686 N N . GLU A 1 82 ? -4.773 2.605 50.639 1.00 80.88 82 GLU A N 1
ATOM 687 C CA . GLU A 1 82 ? -4.310 3.439 49.526 1.00 80.88 82 GLU A CA 1
ATOM 688 C C . GLU A 1 82 ? -3.579 2.607 48.463 1.00 80.88 82 GLU A C 1
ATOM 690 O O . GLU A 1 82 ? -2.703 1.802 48.769 1.00 80.88 82 GLU A O 1
ATOM 695 N N . LEU A 1 83 ? -3.892 2.830 47.181 1.00 70.56 83 LEU A N 1
ATOM 696 C CA . LEU A 1 83 ? -3.245 2.108 46.074 1.00 70.56 83 LEU A CA 1
ATOM 697 C C . LEU A 1 83 ? -1.817 2.574 45.763 1.00 70.56 83 LEU A C 1
ATOM 699 O O . LEU A 1 83 ? -1.069 1.862 45.098 1.00 70.56 83 LEU A O 1
ATOM 703 N N . ASN A 1 84 ? -1.434 3.765 46.215 1.00 61.56 84 ASN A N 1
ATOM 704 C CA . ASN A 1 84 ? -0.289 4.473 45.649 1.00 61.56 84 ASN A CA 1
ATOM 705 C C . ASN A 1 84 ? 1.042 4.233 46.368 1.00 61.56 84 ASN A C 1
ATOM 707 O O . ASN A 1 84 ? 2.082 4.597 45.824 1.00 61.56 84 ASN A O 1
ATOM 711 N N . GLN A 1 85 ? 1.037 3.652 47.569 1.00 57.25 85 GLN A N 1
ATOM 712 C CA . GLN A 1 85 ? 2.243 3.615 48.406 1.00 57.25 85 GLN A CA 1
ATOM 713 C C . GLN A 1 85 ? 3.058 2.319 48.275 1.00 57.25 85 GLN A C 1
ATOM 715 O O . GLN A 1 85 ? 4.232 2.300 48.643 1.00 57.25 85 GLN A O 1
ATOM 720 N N . HIS A 1 86 ? 2.507 1.256 47.670 1.00 50.72 86 HIS A N 1
ATOM 721 C CA . HIS A 1 86 ? 3.198 -0.033 47.567 1.00 50.72 86 HIS A CA 1
ATOM 722 C C . HIS A 1 86 ? 3.161 -0.621 46.154 1.00 50.72 86 HIS A C 1
ATOM 724 O O . HIS A 1 86 ? 2.126 -1.019 45.623 1.00 50.72 86 HIS A O 1
ATOM 730 N N . GLN A 1 87 ? 4.352 -0.678 45.561 1.00 54.97 87 GLN A N 1
ATOM 731 C CA . GLN A 1 87 ? 4.661 -1.265 44.264 1.00 54.97 87 GLN A CA 1
ATOM 732 C C . GLN A 1 87 ? 4.034 -2.668 44.110 1.00 54.97 87 GLN A C 1
ATOM 734 O O . GLN A 1 87 ? 4.134 -3.505 45.004 1.00 54.97 87 GLN A O 1
ATOM 739 N N . HIS A 1 88 ? 3.445 -2.907 42.932 1.00 52.62 88 HIS A N 1
ATOM 740 C CA . HIS A 1 88 ? 3.028 -4.191 42.331 1.00 52.62 88 HIS A CA 1
ATOM 741 C C . HIS A 1 88 ? 1.562 -4.639 42.415 1.00 52.62 88 HIS A C 1
ATOM 743 O O . HIS A 1 88 ? 1.135 -5.319 41.474 1.00 52.62 88 HIS A O 1
ATOM 749 N N . PHE A 1 89 ? 0.733 -4.185 43.367 1.00 64.31 89 PHE A N 1
ATOM 750 C CA . PHE A 1 89 ? -0.706 -4.496 43.296 1.00 64.31 89 PHE A CA 1
ATOM 751 C C . PHE A 1 89 ? -1.443 -3.570 42.324 1.00 64.31 89 PHE A C 1
ATOM 753 O O . PHE A 1 89 ? -2.207 -2.685 42.694 1.00 64.31 89 PHE A O 1
ATOM 760 N N . ASN A 1 90 ? -1.167 -3.768 41.039 1.00 70.00 90 ASN A N 1
ATOM 761 C CA . ASN A 1 90 ? -1.755 -3.002 39.956 1.00 70.00 90 ASN A CA 1
ATOM 762 C C . ASN A 1 90 ? -3.260 -3.318 39.863 1.00 70.00 90 ASN A C 1
ATOM 764 O O . ASN A 1 90 ? -3.657 -4.478 39.942 1.00 70.00 90 ASN A O 1
ATOM 768 N N . PHE A 1 91 ? -4.091 -2.298 39.646 1.00 71.81 91 PHE A N 1
ATOM 769 C CA . PHE A 1 91 ? -5.522 -2.395 39.319 1.00 71.81 91 PHE A CA 1
ATOM 770 C C . PHE A 1 91 ? -5.850 -3.522 38.316 1.00 71.81 91 PHE A C 1
ATOM 772 O O . PHE A 1 91 ? -6.855 -4.223 38.466 1.00 71.81 91 PHE A O 1
ATOM 779 N N . ASN A 1 92 ? -4.944 -3.773 37.364 1.00 72.25 92 ASN A N 1
ATOM 780 C CA . ASN A 1 92 ? -4.996 -4.911 36.446 1.00 72.25 92 ASN A CA 1
ATOM 781 C C . ASN A 1 92 ? -5.177 -6.263 37.145 1.00 72.25 92 ASN A C 1
ATOM 783 O O . ASN A 1 92 ? -5.897 -7.108 36.628 1.00 72.25 92 ASN A O 1
ATOM 787 N N . THR A 1 93 ? -4.540 -6.477 38.295 1.00 78.81 93 THR A N 1
ATOM 788 C CA . THR A 1 93 ? -4.599 -7.723 39.064 1.00 78.81 93 THR A CA 1
ATOM 789 C C . THR A 1 93 ? -5.974 -7.918 39.694 1.00 78.81 93 THR A C 1
ATOM 791 O O . THR A 1 93 ? -6.534 -9.002 39.602 1.00 78.81 93 THR A O 1
ATOM 794 N N . ILE A 1 94 ? -6.573 -6.879 40.286 1.00 78.81 94 ILE A N 1
ATOM 795 C CA . ILE A 1 94 ? -7.919 -6.995 40.880 1.00 78.81 94 ILE A CA 1
ATOM 796 C C . ILE A 1 94 ? -8.946 -7.331 39.798 1.00 78.81 94 ILE A C 1
ATOM 798 O O . ILE A 1 94 ? -9.785 -8.212 39.981 1.00 78.81 94 ILE A O 1
ATOM 802 N N . LEU A 1 95 ? -8.863 -6.657 38.653 1.00 76.69 95 LEU A N 1
ATOM 803 C CA . LEU A 1 95 ? -9.774 -6.889 37.539 1.00 76.69 95 LEU A CA 1
ATOM 804 C C . LEU A 1 95 ? -9.521 -8.207 36.820 1.00 76.69 95 LEU A C 1
ATOM 806 O O . LEU A 1 95 ? -10.479 -8.865 36.422 1.00 76.69 95 LEU A O 1
ATOM 810 N N . SER A 1 96 ? -8.261 -8.605 36.633 1.00 79.44 96 SER A N 1
ATOM 811 C CA . SER A 1 96 ? -7.944 -9.893 36.018 1.00 79.44 96 SER A CA 1
ATOM 812 C C . SER A 1 96 ? -8.455 -11.032 36.888 1.00 79.44 96 SER A C 1
ATOM 814 O O . SER A 1 96 ? -9.100 -11.926 36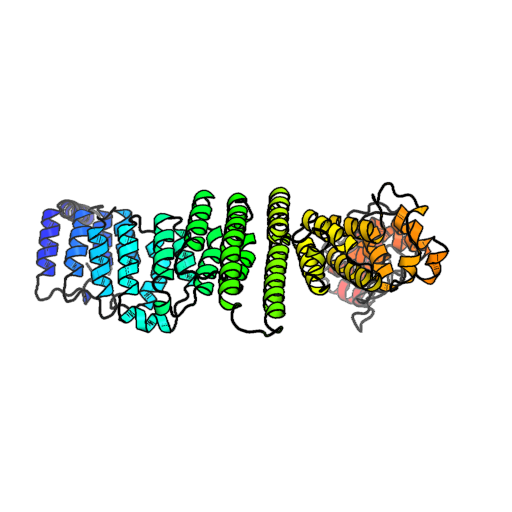.355 1.00 79.44 96 SER A O 1
ATOM 816 N N . LEU A 1 97 ? -8.288 -10.946 38.212 1.00 80.06 97 LEU A N 1
ATOM 817 C CA . LEU A 1 97 ? -8.858 -11.903 39.160 1.00 80.06 97 LEU A CA 1
ATOM 818 C C . LEU A 1 97 ? -10.391 -11.862 39.126 1.00 80.06 97 LEU A C 1
ATOM 820 O O . LEU A 1 97 ? -11.025 -12.907 39.013 1.00 80.06 97 LEU A O 1
ATOM 824 N N . GLY A 1 98 ? -11.000 -10.674 39.148 1.00 78.50 98 GLY A N 1
ATOM 825 C CA . GLY A 1 98 ? -12.456 -10.538 39.072 1.00 78.50 98 GLY A CA 1
ATOM 826 C C . GLY A 1 98 ? -13.051 -11.157 37.804 1.00 78.50 98 GLY A C 1
ATOM 827 O O . GLY A 1 98 ? -14.089 -11.810 37.867 1.00 78.50 98 GLY A O 1
ATOM 828 N N . ASN A 1 99 ? -12.368 -11.023 36.667 1.00 74.00 99 ASN A N 1
ATOM 829 C CA . ASN A 1 99 ? -12.785 -11.630 35.402 1.00 74.00 99 ASN A CA 1
ATOM 830 C C . ASN A 1 99 ? -12.484 -13.127 35.319 1.00 74.00 99 ASN A C 1
ATOM 832 O O . ASN A 1 99 ? -13.305 -13.887 34.805 1.00 74.00 99 ASN A O 1
ATOM 836 N N . GLN A 1 100 ? -11.320 -13.552 35.814 1.00 80.81 100 GLN A N 1
ATOM 837 C CA . GLN A 1 100 ? -10.918 -14.956 35.863 1.00 80.81 100 GLN A CA 1
ATOM 838 C C . GLN A 1 100 ? -11.890 -15.782 36.714 1.00 80.81 100 GLN A C 1
ATOM 840 O O . GLN A 1 100 ? -12.138 -16.941 36.392 1.00 80.81 100 GLN A O 1
ATOM 845 N N . TYR A 1 101 ? -12.458 -15.175 37.758 1.00 80.88 101 TYR A N 1
ATOM 846 C CA . TYR A 1 101 ? -13.326 -15.841 38.731 1.00 80.88 101 TYR A CA 1
ATOM 847 C C . TYR A 1 101 ? -14.778 -15.380 38.696 1.00 80.88 101 TYR A C 1
ATOM 849 O O . TYR A 1 101 ? -15.508 -15.603 39.656 1.00 80.88 101 TYR A O 1
ATOM 857 N N . GLU A 1 102 ? -15.186 -14.743 37.597 1.00 80.00 102 GLU A N 1
ATOM 858 C CA . GLU A 1 102 ? -16.587 -14.416 37.308 1.00 80.00 102 GLU A CA 1
ATOM 859 C C . GLU A 1 102 ? -17.286 -13.678 38.455 1.00 80.00 102 GLU A C 1
ATOM 861 O O . GLU A 1 102 ? -18.427 -13.966 38.814 1.00 80.00 102 GLU A O 1
ATOM 866 N N . PHE A 1 103 ? -16.591 -12.697 39.039 1.00 83.69 103 PHE A N 1
ATOM 867 C CA . PHE A 1 103 ? -17.192 -11.819 40.032 1.00 83.69 103 PHE A CA 1
ATOM 868 C C . PHE A 1 103 ? -18.481 -11.214 39.473 1.00 83.69 103 PHE A C 1
ATOM 870 O O . PHE A 1 103 ? -18.535 -10.754 38.330 1.00 83.69 103 PHE A O 1
ATOM 877 N N . GLU A 1 104 ? -19.518 -11.181 40.310 1.00 86.31 104 GLU A N 1
ATOM 878 C CA . GLU A 1 104 ? -20.778 -10.525 39.975 1.00 86.31 104 GLU A CA 1
ATOM 879 C C . GLU A 1 104 ? -20.511 -9.098 39.492 1.00 86.31 104 GLU A C 1
ATOM 881 O O . GLU A 1 104 ? -19.719 -8.361 40.087 1.00 86.31 104 GLU A O 1
ATOM 886 N N . SER A 1 105 ? -21.216 -8.684 38.438 1.00 87.69 105 SER A N 1
ATOM 887 C CA . SER A 1 105 ? -21.030 -7.356 37.839 1.00 87.69 105 SER A CA 1
ATOM 888 C C . SER A 1 105 ? -21.131 -6.234 38.883 1.00 87.69 105 SER A C 1
ATOM 890 O O . SER A 1 105 ? -20.329 -5.308 38.855 1.00 87.69 105 SER A O 1
ATOM 892 N N . ASN A 1 106 ? -22.032 -6.365 39.865 1.00 86.12 106 ASN A N 1
ATOM 893 C CA . ASN A 1 106 ? -22.229 -5.404 40.960 1.00 86.12 106 ASN A CA 1
ATOM 894 C C . ASN A 1 106 ? -21.000 -5.245 41.861 1.00 86.12 106 ASN A C 1
ATOM 896 O O . ASN A 1 106 ? -20.722 -4.154 42.358 1.00 86.12 106 ASN A O 1
ATOM 900 N N . LEU A 1 107 ? -20.247 -6.324 42.070 1.00 84.94 107 LEU A N 1
ATOM 901 C CA . LEU A 1 107 ? -19.007 -6.265 42.827 1.00 84.94 107 LEU A CA 1
ATOM 902 C C . LEU A 1 107 ? -17.937 -5.518 42.036 1.00 84.94 107 LEU A C 1
ATOM 904 O O . LEU A 1 107 ? -17.311 -4.613 42.577 1.00 84.94 107 LEU A O 1
ATOM 908 N N . ILE A 1 108 ? -17.743 -5.868 40.762 1.00 86.00 108 ILE A N 1
ATOM 909 C CA . ILE A 1 108 ? -16.741 -5.193 39.928 1.00 86.00 108 ILE A CA 1
ATOM 910 C C . ILE A 1 108 ? -17.085 -3.702 39.796 1.00 86.00 108 ILE A C 1
ATOM 912 O O . ILE A 1 108 ? -16.202 -2.862 39.922 1.00 86.00 108 ILE A O 1
ATOM 916 N N . ILE A 1 109 ? -18.369 -3.368 39.646 1.00 88.25 109 ILE A N 1
ATOM 917 C CA . ILE A 1 109 ? -18.886 -1.992 39.665 1.00 88.25 109 ILE A CA 1
ATOM 918 C C . ILE A 1 109 ? -18.534 -1.285 40.977 1.00 88.25 109 ILE A C 1
ATOM 920 O O . ILE A 1 109 ? -18.031 -0.168 40.948 1.00 88.25 109 ILE A O 1
ATOM 924 N N . SER A 1 110 ? -18.727 -1.941 42.122 1.00 86.00 110 SER A N 1
ATOM 925 C CA . SER A 1 110 ? -18.413 -1.369 43.437 1.00 86.00 110 SER A CA 1
ATOM 926 C C . SER A 1 110 ? -16.910 -1.127 43.618 1.00 86.00 110 SER A C 1
ATOM 928 O O . SER A 1 110 ? -16.509 -0.097 44.159 1.00 86.00 110 SER A O 1
ATOM 930 N N . ILE A 1 111 ? -16.078 -2.042 43.109 1.00 85.19 111 ILE A N 1
ATOM 931 C CA . ILE A 1 111 ? -14.620 -1.885 43.060 1.00 85.19 111 ILE A CA 1
ATOM 932 C C . ILE A 1 111 ? -14.264 -0.682 42.182 1.00 85.19 111 ILE A C 1
ATOM 934 O O . ILE A 1 111 ? -13.553 0.206 42.633 1.00 85.19 111 ILE A O 1
ATOM 938 N N . ILE A 1 112 ? -14.792 -0.609 40.958 1.00 86.12 112 ILE A N 1
ATOM 939 C CA . ILE A 1 112 ? -14.563 0.513 40.037 1.00 86.12 112 ILE A CA 1
ATOM 940 C C . ILE A 1 112 ? -14.967 1.843 40.681 1.00 86.12 112 ILE A C 1
ATOM 942 O O . ILE A 1 112 ? -14.183 2.789 40.663 1.00 86.12 112 ILE A O 1
ATOM 946 N N . LYS A 1 113 ? -16.154 1.901 41.293 1.00 88.00 113 LYS A N 1
ATOM 947 C CA . LYS A 1 113 ? -16.672 3.097 41.962 1.00 88.00 113 LYS A CA 1
ATOM 948 C C . LYS A 1 113 ? -15.721 3.586 43.045 1.00 88.00 113 LYS A C 1
ATOM 950 O O . LYS A 1 113 ? -15.368 4.758 43.081 1.00 88.00 113 LYS A O 1
ATOM 955 N N . PHE A 1 114 ? -15.277 2.678 43.912 1.00 86.00 114 PHE A N 1
ATOM 956 C CA . PHE A 1 114 ? -14.309 3.017 44.947 1.00 86.00 114 PHE A CA 1
ATOM 957 C C . PHE A 1 114 ? -13.022 3.604 44.359 1.00 86.00 114 PHE A C 1
ATOM 959 O O . PHE A 1 114 ? -12.523 4.617 44.843 1.00 86.00 114 PHE A O 1
ATOM 966 N N . LEU A 1 115 ? -12.512 2.998 43.290 1.00 82.88 115 LEU A N 1
ATOM 967 C CA . LEU A 1 115 ? -11.255 3.408 42.675 1.00 82.88 115 LEU A CA 1
ATOM 968 C C . LEU A 1 115 ? -11.318 4.816 42.090 1.00 82.88 115 LEU A C 1
ATOM 970 O O . LEU A 1 115 ? -10.386 5.592 42.286 1.00 82.88 115 LEU A O 1
ATOM 974 N N . PHE A 1 116 ? -12.422 5.177 41.437 1.00 83.06 116 PHE A N 1
ATOM 975 C CA . PHE A 1 116 ? -12.618 6.537 40.929 1.00 83.06 116 PHE A CA 1
ATOM 976 C C . PHE A 1 116 ? -12.682 7.597 42.038 1.00 83.06 116 PHE A C 1
ATOM 978 O O . PHE A 1 116 ? -12.370 8.763 41.787 1.00 83.06 116 PHE A O 1
ATOM 985 N N . HIS A 1 117 ? -13.022 7.201 43.267 1.00 85.00 117 HIS A N 1
ATOM 986 C CA . HIS A 1 117 ? -13.041 8.084 44.431 1.00 85.00 117 HIS A CA 1
ATOM 987 C C . HIS A 1 117 ? -11.705 8.170 45.181 1.00 85.00 117 HIS A C 1
ATOM 989 O O . HIS A 1 117 ? -11.575 9.019 46.064 1.00 85.00 117 HIS A O 1
ATOM 995 N N . LEU A 1 118 ? -10.694 7.364 44.833 1.00 81.94 118 LEU A N 1
ATOM 996 C CA . LEU A 1 118 ? -9.397 7.439 45.503 1.00 81.94 118 LEU A CA 1
ATOM 997 C C . LEU A 1 118 ? -8.722 8.799 45.236 1.00 81.94 118 LEU A C 1
ATOM 999 O O . LEU A 1 118 ? -8.540 9.186 44.075 1.00 81.94 118 LEU A O 1
ATOM 1003 N N . PRO A 1 119 ? -8.316 9.549 46.283 1.00 80.69 119 PRO A N 1
ATOM 1004 C CA . PRO A 1 119 ? -7.646 10.842 46.138 1.00 80.69 119 PRO A CA 1
ATOM 1005 C C . PRO A 1 119 ? -6.360 10.746 45.316 1.00 80.69 119 PRO A C 1
ATOM 1007 O O . PRO A 1 119 ? -6.098 11.610 44.480 1.00 80.69 119 PRO A O 1
ATOM 1010 N N . SER A 1 120 ? -5.611 9.669 45.532 1.00 78.94 120 SER A N 1
ATOM 1011 C CA . SER A 1 120 ? -4.241 9.484 45.073 1.00 78.94 120 SER A CA 1
ATOM 1012 C C . SER A 1 120 ? -4.137 8.945 43.640 1.00 78.94 120 SER A C 1
ATOM 1014 O O . SER A 1 120 ? -3.152 9.224 42.956 1.00 78.94 120 SER A O 1
ATOM 1016 N N . LEU A 1 121 ? -5.152 8.236 43.139 1.00 76.69 121 LEU A N 1
ATOM 1017 C CA . LEU A 1 121 ? -5.106 7.591 41.827 1.00 76.69 121 LEU A CA 1
ATOM 1018 C C . LEU A 1 121 ? -4.934 8.621 40.697 1.00 76.69 121 LEU A C 1
ATOM 1020 O O . LEU A 1 121 ? -5.802 9.473 40.479 1.00 76.69 121 LEU A O 1
ATOM 1024 N N . ARG A 1 122 ? -3.814 8.534 39.966 1.00 74.69 122 ARG A N 1
ATOM 1025 C CA . ARG A 1 122 ? -3.568 9.370 38.785 1.00 74.69 122 ARG A CA 1
ATOM 1026 C C . ARG A 1 122 ? -4.339 8.803 37.602 1.00 74.69 122 ARG A C 1
ATOM 1028 O O . ARG A 1 122 ? -4.264 7.618 37.295 1.00 74.69 122 ARG A O 1
ATOM 1035 N N . ILE A 1 123 ? -5.042 9.662 36.881 1.00 71.19 123 ILE A N 1
ATOM 1036 C CA . ILE A 1 123 ? -5.853 9.255 35.728 1.00 71.19 123 ILE A CA 1
ATOM 1037 C C . ILE A 1 123 ? -5.037 8.693 34.576 1.00 71.19 123 ILE A C 1
ATOM 1039 O O . ILE A 1 123 ? -5.503 7.779 33.905 1.00 71.19 123 ILE A O 1
ATOM 1043 N N . ILE A 1 124 ? -3.816 9.186 34.368 1.00 69.25 124 ILE A N 1
ATOM 1044 C CA . ILE A 1 124 ? -2.902 8.632 33.361 1.00 69.25 124 ILE A CA 1
ATOM 1045 C C . ILE A 1 124 ? -2.682 7.132 33.593 1.00 69.25 124 ILE A C 1
ATOM 1047 O O . ILE A 1 124 ? -2.733 6.354 32.645 1.00 69.25 124 ILE A O 1
ATOM 1051 N N . GLU A 1 125 ? -2.555 6.705 34.852 1.00 74.06 125 GLU A N 1
ATOM 1052 C CA . GLU A 1 125 ? -2.398 5.289 35.187 1.00 74.06 125 GLU A CA 1
ATOM 1053 C C . GLU A 1 125 ? -3.665 4.500 34.854 1.00 74.06 125 GLU A C 1
ATOM 1055 O O . GLU A 1 125 ? -3.574 3.404 34.310 1.00 74.06 125 GLU A O 1
ATOM 1060 N N . LEU A 1 126 ? -4.854 5.065 35.100 1.00 71.81 126 LEU A N 1
ATOM 1061 C CA . LEU A 1 126 ? -6.104 4.449 34.656 1.00 71.81 126 LEU A CA 1
ATOM 1062 C C . LEU A 1 126 ? -6.126 4.297 33.134 1.00 71.81 126 LEU A C 1
ATOM 1064 O O . LEU A 1 126 ? -6.405 3.196 32.667 1.00 71.81 126 LEU A O 1
ATOM 1068 N N . ILE A 1 127 ? -5.781 5.343 32.377 1.00 68.69 127 ILE A N 1
ATOM 1069 C CA . ILE A 1 127 ? -5.798 5.355 30.904 1.00 68.69 127 ILE A CA 1
ATOM 1070 C C . ILE A 1 127 ? -4.849 4.318 30.307 1.00 68.69 127 ILE A C 1
ATOM 1072 O O . ILE A 1 127 ? -5.247 3.587 29.403 1.00 68.69 127 ILE A O 1
ATOM 1076 N N . ASP A 1 128 ? -3.632 4.191 30.829 1.00 70.56 128 ASP A N 1
ATOM 1077 C CA . ASP A 1 128 ? -2.672 3.182 30.360 1.00 70.56 128 ASP A CA 1
ATOM 1078 C C . ASP A 1 128 ? -3.144 1.751 30.648 1.00 70.56 128 ASP A C 1
ATOM 1080 O O . ASP A 1 128 ? -2.774 0.785 29.966 1.00 70.56 128 ASP A O 1
ATOM 1084 N N . ILE A 1 129 ? -3.996 1.606 31.660 1.00 69.56 129 ILE A N 1
ATOM 1085 C CA . ILE A 1 129 ? -4.588 0.338 32.058 1.00 69.56 129 ILE A CA 1
ATOM 1086 C C . ILE A 1 129 ? -5.860 0.033 31.252 1.00 69.56 129 ILE A C 1
ATOM 1088 O O . ILE A 1 129 ? -6.116 -1.145 30.984 1.00 69.56 129 ILE A O 1
ATOM 1092 N N . ILE A 1 130 ? -6.602 1.047 30.784 1.00 70.56 130 ILE A N 1
ATOM 1093 C CA . ILE A 1 130 ? -7.830 0.906 29.980 1.00 70.56 130 ILE A CA 1
ATOM 1094 C C . ILE A 1 130 ? -7.6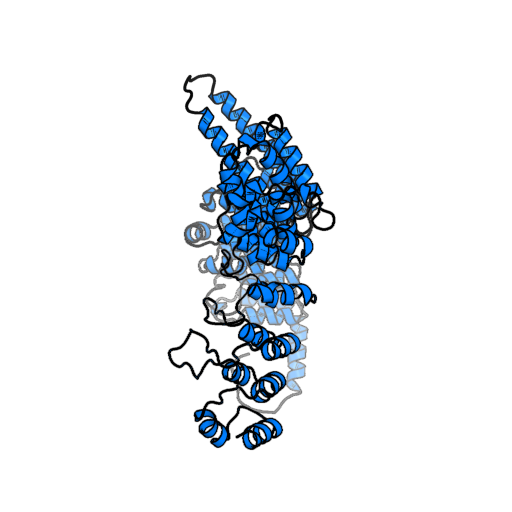78 -0.182 28.898 1.00 70.56 130 ILE A C 1
ATOM 1096 O O . ILE A 1 130 ? -8.483 -1.117 28.898 1.00 70.56 130 ILE A O 1
ATOM 1100 N N . PRO A 1 131 ? -6.643 -0.168 28.030 1.00 68.56 131 PRO A N 1
ATOM 1101 C CA . PRO A 1 131 ? -6.475 -1.187 27.002 1.00 68.56 131 PRO A CA 1
ATOM 1102 C C . PRO A 1 131 ? -6.451 -2.626 27.512 1.00 68.56 131 PRO A C 1
ATOM 1104 O O . PRO A 1 131 ? -7.075 -3.503 26.920 1.00 68.56 131 PRO A O 1
ATOM 1107 N N . LYS A 1 132 ? -5.715 -2.877 28.597 1.00 73.19 132 LYS A N 1
ATOM 1108 C CA . LYS A 1 132 ? -5.514 -4.222 29.158 1.00 73.19 132 LYS A CA 1
ATOM 1109 C C . LYS A 1 132 ? -6.737 -4.672 29.948 1.00 73.19 132 LYS A C 1
ATOM 1111 O O . LYS A 1 132 ? -7.158 -5.820 29.842 1.00 73.19 132 LYS A O 1
ATOM 1116 N N . THR A 1 133 ? -7.322 -3.747 30.696 1.00 70.94 133 THR A N 1
ATOM 1117 C CA . THR A 1 133 ? -8.504 -3.967 31.523 1.00 70.94 133 THR A CA 1
ATOM 1118 C C . THR A 1 133 ? -9.740 -4.251 30.691 1.00 70.94 133 THR A C 1
ATOM 1120 O O . THR A 1 133 ? -10.405 -5.258 30.933 1.00 70.94 133 THR A O 1
ATOM 1123 N N . ILE A 1 134 ? -10.033 -3.410 29.692 1.00 71.31 134 ILE A N 1
ATOM 1124 C CA . ILE A 1 134 ? -11.215 -3.574 28.840 1.00 71.31 134 ILE A CA 1
ATOM 1125 C C . ILE A 1 134 ? -11.207 -4.964 28.195 1.00 71.31 134 ILE A C 1
ATOM 1127 O O . ILE A 1 134 ? -12.240 -5.629 28.167 1.00 71.31 134 ILE A O 1
ATOM 1131 N N . LEU A 1 135 ? -10.051 -5.415 27.694 1.00 76.25 135 LEU A N 1
ATOM 1132 C CA . LEU A 1 135 ? -9.939 -6.705 27.009 1.00 76.25 135 LEU A CA 1
ATOM 1133 C C . LEU A 1 135 ? -10.292 -7.900 27.898 1.00 76.25 135 LEU A C 1
ATOM 1135 O O . LEU A 1 135 ? -10.723 -8.926 27.377 1.00 76.25 135 LEU A O 1
ATOM 1139 N N . ASN A 1 136 ? -10.141 -7.765 29.216 1.00 78.94 136 ASN A N 1
ATOM 1140 C CA . ASN A 1 136 ? -10.414 -8.844 30.156 1.00 78.94 136 ASN A CA 1
ATOM 1141 C C . ASN A 1 136 ? -11.860 -8.831 30.683 1.00 78.94 136 ASN A C 1
ATOM 1143 O O . ASN A 1 136 ? -12.334 -9.873 31.136 1.00 78.94 136 ASN A O 1
ATOM 1147 N N . ILE A 1 137 ? -12.575 -7.695 30.631 1.00 82.19 137 ILE A N 1
ATOM 1148 C CA . ILE A 1 137 ? -13.921 -7.578 31.214 1.00 82.19 137 ILE A CA 1
ATOM 1149 C C . ILE A 1 137 ? -14.979 -8.272 30.344 1.00 82.19 137 ILE A C 1
ATOM 1151 O O . ILE A 1 137 ? -15.373 -7.790 29.279 1.00 82.19 137 ILE A O 1
ATOM 1155 N N . LYS A 1 138 ? -15.510 -9.394 30.853 1.00 83.19 138 LYS A N 1
ATOM 1156 C CA . LYS A 1 138 ? -16.579 -10.169 30.195 1.00 83.19 138 LYS A CA 1
ATOM 1157 C C . LYS A 1 138 ? -17.951 -9.488 30.256 1.00 83.19 138 LYS A C 1
ATOM 1159 O O . LYS A 1 138 ? -18.761 -9.663 29.350 1.00 83.19 138 LYS A O 1
ATOM 1164 N N . SER A 1 139 ? -18.237 -8.677 31.273 1.00 88.94 139 SER A N 1
ATOM 1165 C CA . SER A 1 139 ? -19.559 -8.049 31.442 1.00 88.94 139 SER A CA 1
ATOM 1166 C C . SER A 1 139 ? -19.672 -6.706 30.714 1.00 88.94 139 SER A C 1
ATOM 1168 O O . SER A 1 139 ? -18.900 -5.785 30.977 1.00 88.94 139 SER A O 1
ATOM 1170 N N . ILE A 1 140 ? -20.671 -6.571 29.830 1.00 87.19 140 ILE A N 1
ATOM 1171 C CA . ILE A 1 140 ? -20.959 -5.295 29.150 1.00 87.19 140 ILE A CA 1
ATOM 1172 C C . ILE A 1 140 ? -21.380 -4.219 30.148 1.00 87.19 140 ILE A C 1
ATOM 1174 O O . ILE A 1 140 ? -20.967 -3.072 30.030 1.00 87.19 140 ILE A O 1
ATOM 1178 N N . THR A 1 141 ? -22.163 -4.591 31.160 1.00 90.56 141 THR A N 1
ATOM 1179 C CA . THR A 1 141 ? -22.669 -3.671 32.181 1.00 90.56 141 THR A CA 1
ATOM 1180 C C . THR A 1 141 ? -21.522 -3.049 32.968 1.00 90.56 141 THR A C 1
ATOM 1182 O O . THR A 1 141 ? -21.522 -1.847 33.213 1.00 90.56 141 THR A O 1
ATOM 1185 N N . VAL A 1 142 ? -20.505 -3.851 33.297 1.00 88.94 142 VAL A N 1
ATOM 1186 C CA . VAL A 1 142 ? -19.290 -3.377 33.971 1.00 88.94 142 VAL A CA 1
ATOM 1187 C C . VAL A 1 142 ? -18.505 -2.424 33.073 1.00 88.94 142 VAL A C 1
ATOM 1189 O O . VAL A 1 142 ? -18.067 -1.381 33.545 1.00 88.94 142 VAL A O 1
ATOM 1192 N N . LEU A 1 143 ? -18.353 -2.745 31.784 1.00 86.75 143 LEU A N 1
ATOM 1193 C CA . LEU A 1 143 ? -17.674 -1.869 30.825 1.00 86.75 143 LEU A CA 1
ATOM 1194 C C . LEU A 1 143 ? -18.402 -0.530 30.645 1.00 86.75 143 LEU A C 1
ATOM 1196 O O . LEU A 1 143 ? -17.760 0.518 30.675 1.00 86.75 143 LEU A O 1
ATOM 1200 N N . LYS A 1 144 ? -19.733 -0.558 30.509 1.00 89.81 144 LYS A N 1
ATOM 1201 C CA . LYS A 1 144 ? -20.572 0.646 30.427 1.00 89.81 144 LYS A CA 1
ATOM 1202 C C . LYS A 1 144 ? -20.423 1.505 31.679 1.00 89.81 144 LYS A C 1
ATOM 1204 O O . LYS A 1 144 ? -20.173 2.700 31.566 1.00 89.81 144 LYS A O 1
ATOM 1209 N N . TYR A 1 145 ? -20.509 0.890 32.861 1.00 90.50 145 TYR A N 1
ATOM 1210 C CA . TYR A 1 145 ? -20.323 1.587 34.133 1.00 90.50 145 TYR A CA 1
ATOM 1211 C C . TYR A 1 145 ? -18.926 2.202 34.247 1.00 90.50 145 TYR A C 1
ATOM 1213 O O . TYR A 1 145 ? -18.799 3.377 34.572 1.00 90.50 145 TYR A O 1
ATOM 1221 N N . TYR A 1 146 ? -17.887 1.432 33.916 1.00 87.12 146 TYR A N 1
ATOM 1222 C CA . TYR A 1 146 ? -16.504 1.897 33.934 1.00 87.12 146 TYR A CA 1
ATOM 1223 C C . TYR A 1 146 ? -16.306 3.143 33.070 1.00 87.12 146 TYR A C 1
ATOM 1225 O O . TYR A 1 146 ? -15.730 4.117 33.539 1.00 87.12 146 TYR A O 1
ATOM 1233 N N . PHE A 1 147 ? -16.807 3.130 31.833 1.00 85.56 147 PHE A N 1
ATOM 1234 C CA . PHE A 1 147 ? -16.711 4.287 30.942 1.00 85.56 147 PHE A CA 1
ATOM 1235 C C . PHE A 1 147 ? -17.518 5.483 31.436 1.00 85.56 147 PHE A C 1
ATOM 1237 O O . PHE A 1 147 ? -17.040 6.611 31.347 1.00 85.56 147 PHE A O 1
ATOM 1244 N N . ASN A 1 148 ? -18.711 5.243 31.978 1.00 88.44 148 ASN A N 1
ATOM 1245 C CA . ASN A 1 148 ? -19.552 6.309 32.503 1.00 88.44 148 ASN A CA 1
ATOM 1246 C C . ASN A 1 148 ? -18.892 6.991 33.715 1.00 88.44 148 ASN A C 1
ATOM 1248 O O . ASN A 1 148 ? -18.858 8.214 33.787 1.00 88.44 148 ASN A O 1
ATOM 1252 N N . GLU A 1 149 ? -18.310 6.225 34.640 1.00 88.06 149 GLU A N 1
ATOM 1253 C CA . GLU A 1 149 ? -17.545 6.778 35.770 1.00 88.06 149 GLU A CA 1
ATOM 1254 C C . GLU A 1 149 ? -16.263 7.476 35.314 1.00 88.06 149 GLU A C 1
ATOM 1256 O O . GLU A 1 149 ? -15.945 8.559 35.803 1.00 88.06 149 GLU A O 1
ATOM 1261 N N . LEU A 1 150 ? -15.552 6.890 34.343 1.00 84.19 150 LEU A N 1
ATOM 1262 C CA . LEU A 1 150 ? -14.355 7.488 33.759 1.00 84.19 150 LEU A CA 1
ATOM 1263 C C . LEU A 1 150 ? -14.664 8.898 33.261 1.00 84.19 150 LEU A C 1
ATOM 1265 O O . LEU A 1 150 ? -14.010 9.847 33.673 1.00 84.19 150 LEU A O 1
ATOM 1269 N N . ILE A 1 151 ? -15.701 9.037 32.443 1.00 79.56 151 ILE A N 1
ATOM 1270 C CA . ILE A 1 151 ? -16.061 10.299 31.797 1.00 79.56 151 ILE A CA 1
ATOM 1271 C C . ILE A 1 151 ? -16.648 11.303 32.796 1.00 79.56 151 ILE A C 1
ATOM 1273 O O . ILE A 1 151 ? -16.288 12.477 32.770 1.00 79.56 151 ILE A O 1
ATOM 1277 N N . ASN A 1 152 ? -17.487 10.860 33.731 1.00 84.94 152 ASN A N 1
ATOM 1278 C CA . ASN A 1 152 ? -18.093 11.765 34.710 1.00 84.94 152 ASN A CA 1
ATOM 1279 C C . ASN A 1 152 ? -17.146 12.156 35.861 1.00 84.94 152 ASN A C 1
ATOM 1281 O O . ASN A 1 152 ? -17.489 13.024 36.664 1.00 84.94 152 ASN A O 1
ATOM 1285 N N . SER A 1 153 ? -15.953 11.557 35.956 1.00 85.12 153 SER A N 1
ATOM 1286 C CA . SER A 1 153 ? -14.975 11.902 36.989 1.00 85.12 153 SER A CA 1
ATOM 1287 C C . SER A 1 153 ? -14.404 13.312 36.761 1.00 85.12 153 SER A C 1
ATOM 1289 O O . SER A 1 153 ? -13.713 13.532 35.766 1.00 85.12 153 SER A O 1
ATOM 1291 N N . PRO A 1 154 ? -14.577 14.276 37.693 1.00 82.88 154 PRO A N 1
ATOM 1292 C CA . PRO A 1 154 ? -14.081 15.650 37.533 1.00 82.88 154 PRO A CA 1
ATOM 1293 C C . PRO A 1 154 ? -12.568 15.724 37.324 1.00 82.88 154 PRO A C 1
ATOM 1295 O O . PRO A 1 154 ? -12.066 16.563 36.576 1.00 82.88 154 PRO A O 1
ATOM 1298 N N . LYS A 1 155 ? -11.836 14.813 37.978 1.00 79.44 155 LYS A N 1
ATOM 1299 C CA . LYS A 1 155 ? -10.392 14.686 37.800 1.00 79.44 155 LYS A CA 1
ATOM 1300 C C . LYS A 1 155 ? -10.073 14.322 36.343 1.00 79.44 155 LYS A C 1
ATOM 1302 O O . LYS A 1 155 ? -9.159 14.898 35.760 1.00 79.44 155 LYS A O 1
ATOM 1307 N N . PHE A 1 156 ? -10.854 13.410 35.751 1.00 74.12 156 PHE A N 1
ATOM 1308 C CA . PHE A 1 156 ? -10.645 12.911 34.391 1.00 74.12 156 PHE A CA 1
ATOM 1309 C C . PHE A 1 156 ? -10.814 14.026 33.367 1.00 74.12 156 PHE A C 1
ATOM 1311 O O . PHE A 1 156 ? -9.976 14.148 32.484 1.00 74.12 156 PHE A O 1
ATOM 1318 N N . ILE A 1 157 ? -11.810 14.901 33.543 1.00 73.38 157 ILE A N 1
ATOM 1319 C CA . ILE A 1 157 ? -12.076 16.049 32.655 1.00 73.38 157 ILE A CA 1
ATOM 1320 C C . ILE A 1 157 ? -10.865 16.986 32.544 1.00 73.38 157 ILE A C 1
ATOM 1322 O O . ILE A 1 157 ? -10.530 17.460 31.456 1.00 73.38 157 ILE A O 1
ATOM 1326 N N . ASN A 1 158 ? -10.196 17.258 33.665 1.00 76.50 158 ASN A N 1
ATOM 1327 C CA . ASN A 1 158 ? -9.065 18.186 33.698 1.00 76.50 158 ASN A CA 1
ATOM 1328 C C . ASN A 1 158 ? -7.810 17.607 33.030 1.00 76.50 158 ASN A C 1
ATOM 1330 O O . ASN A 1 158 ? -7.096 18.341 32.341 1.00 76.50 158 ASN A O 1
ATOM 1334 N N . ASP A 1 159 ? -7.570 16.304 33.189 1.00 71.88 159 ASP A N 1
ATOM 1335 C CA . ASP A 1 159 ? -6.430 15.610 32.579 1.00 71.88 159 ASP A CA 1
ATOM 1336 C C . ASP A 1 159 ? -6.675 15.290 31.091 1.00 71.88 159 ASP A C 1
ATOM 1338 O O . ASP A 1 159 ? -5.759 15.391 30.267 1.00 71.88 159 ASP A O 1
ATOM 1342 N N . LEU A 1 160 ? -7.927 14.992 30.724 1.00 68.25 160 LEU A N 1
ATOM 1343 C CA . LEU A 1 160 ? -8.396 14.762 29.352 1.00 68.25 160 LEU A CA 1
ATOM 1344 C C . LEU A 1 160 ? -8.005 15.872 28.395 1.00 68.25 160 LEU A C 1
ATOM 1346 O O . LEU A 1 160 ? -7.447 15.600 27.332 1.00 68.25 160 LEU A O 1
ATOM 1350 N N . LYS A 1 161 ? -8.282 17.119 28.799 1.00 68.12 161 LYS A N 1
ATOM 1351 C CA . LYS A 1 161 ? -8.060 18.313 27.977 1.00 68.12 161 LYS A CA 1
ATOM 1352 C C . LYS A 1 161 ? -6.606 18.483 27.547 1.00 68.12 161 LYS A C 1
ATOM 1354 O O . LYS A 1 161 ? -6.347 19.267 26.640 1.00 68.12 161 LYS A O 1
ATOM 1359 N N . LYS A 1 162 ? -5.660 17.797 28.197 1.00 70.69 162 LYS A N 1
ATOM 1360 C CA . LYS A 1 162 ? -4.233 17.995 27.957 1.00 70.69 162 LYS A CA 1
ATOM 1361 C C . LYS A 1 162 ? -3.576 16.887 27.135 1.00 70.69 162 LYS A C 1
ATOM 1363 O O . LYS A 1 162 ? -2.684 17.232 26.376 1.00 70.69 162 LYS A O 1
ATOM 1368 N N . ASN A 1 163 ? -3.958 15.605 27.259 1.00 66.06 163 ASN A N 1
ATOM 1369 C CA . ASN A 1 163 ? -3.062 14.517 26.806 1.00 66.06 163 ASN A CA 1
ATOM 1370 C C . ASN A 1 163 ? -3.697 13.190 26.324 1.00 66.06 163 ASN A C 1
ATOM 1372 O O . ASN A 1 163 ? -2.952 12.237 26.085 1.00 66.06 163 ASN A O 1
ATOM 1376 N N . ILE A 1 164 ? -5.022 13.047 26.178 1.00 70.38 164 ILE A N 1
ATOM 1377 C CA . ILE A 1 164 ? -5.577 11.726 25.810 1.00 70.38 164 ILE A CA 1
ATOM 1378 C C . ILE A 1 164 ? -5.513 11.450 24.311 1.00 70.38 164 ILE A C 1
ATOM 1380 O O . ILE A 1 164 ? -6.094 12.144 23.482 1.00 70.38 164 ILE A O 1
ATOM 1384 N N . ASN A 1 165 ? -4.876 10.329 23.980 1.00 79.06 165 ASN A N 1
ATOM 1385 C CA . ASN A 1 165 ? -4.840 9.783 22.636 1.00 79.06 165 ASN A CA 1
ATOM 1386 C C . ASN A 1 165 ? -6.083 8.912 22.373 1.00 79.06 165 ASN A C 1
ATOM 1388 O O . ASN A 1 165 ? -6.044 7.690 22.557 1.00 79.06 165 ASN A O 1
ATOM 1392 N N . LEU A 1 166 ? -7.187 9.529 21.926 1.00 79.38 166 LEU A N 1
ATOM 1393 C CA . LEU A 1 166 ? -8.429 8.829 21.548 1.00 79.38 166 LEU A CA 1
ATOM 1394 C C . LEU A 1 166 ? -8.176 7.623 20.636 1.00 79.38 166 LEU A C 1
ATOM 1396 O O . LEU A 1 166 ? -8.824 6.585 20.780 1.00 79.38 166 LEU A O 1
ATOM 1400 N N . LYS A 1 167 ? -7.181 7.718 19.750 1.00 84.12 167 LYS A N 1
ATOM 1401 C CA . LYS A 1 167 ? -6.773 6.627 18.863 1.00 84.12 167 LYS A CA 1
ATOM 1402 C C . LYS A 1 167 ? -6.449 5.341 19.622 1.00 84.12 167 LYS A C 1
ATOM 1404 O O . LYS A 1 167 ? -6.836 4.270 19.158 1.00 84.12 167 LYS A O 1
ATOM 1409 N N . GLU A 1 168 ? -5.760 5.411 20.767 1.00 82.56 168 GLU A N 1
ATOM 1410 C CA . GLU A 1 168 ? -5.413 4.227 21.573 1.00 82.56 168 GLU A CA 1
ATOM 1411 C C . GLU A 1 168 ? -6.618 3.670 22.343 1.00 82.56 168 GLU A C 1
ATOM 1413 O O . GLU A 1 168 ? -6.750 2.446 22.475 1.00 82.56 168 GLU A O 1
ATOM 1418 N N . ILE A 1 169 ? -7.545 4.538 22.764 1.00 82.38 169 ILE A N 1
ATOM 1419 C CA . ILE A 1 169 ? -8.820 4.133 23.373 1.00 82.38 169 ILE A CA 1
ATOM 1420 C C . ILE A 1 169 ? -9.658 3.357 22.351 1.00 82.38 169 ILE A C 1
ATOM 1422 O O . ILE A 1 169 ? -9.952 2.180 22.571 1.00 82.38 169 ILE A O 1
ATOM 1426 N N . PHE A 1 170 ? -9.946 3.947 21.185 1.00 85.50 170 PHE A N 1
ATOM 1427 C CA . PHE A 1 170 ? -10.676 3.274 20.104 1.00 85.50 170 PHE A CA 1
ATOM 1428 C C . PHE A 1 170 ? -9.968 1.992 19.657 1.00 85.50 170 PHE A C 1
ATOM 1430 O O . PHE A 1 170 ? -10.589 0.937 19.534 1.00 85.50 170 PHE A O 1
ATOM 1437 N N . LYS A 1 171 ? -8.640 2.021 19.512 1.00 86.44 171 LYS A N 1
ATOM 1438 C CA . LYS A 1 171 ? -7.843 0.831 19.183 1.00 86.44 171 LYS A CA 1
ATOM 1439 C C . LYS A 1 171 ? -8.022 -0.303 20.180 1.00 86.44 171 LYS A C 1
ATOM 1441 O O . LYS A 1 171 ? -7.980 -1.459 19.757 1.00 86.44 171 LYS A O 1
ATOM 1446 N N . SER A 1 172 ? -8.201 0.004 21.456 1.00 83.69 172 SER A N 1
ATOM 1447 C CA . SER A 1 172 ? -8.404 -0.986 22.512 1.00 83.69 172 SER A CA 1
ATOM 1448 C C . SER A 1 172 ? -9.832 -1.503 22.560 1.00 83.69 172 SER A C 1
ATOM 1450 O O . SER A 1 172 ? -10.042 -2.710 22.658 1.00 83.69 172 SER A O 1
ATOM 1452 N N . ILE A 1 173 ? -10.804 -0.612 22.389 1.00 86.12 173 ILE A N 1
ATOM 1453 C CA . ILE A 1 173 ? -12.226 -0.951 22.320 1.00 86.12 173 ILE A CA 1
ATOM 1454 C C . ILE A 1 173 ? -12.487 -1.883 21.134 1.00 86.12 173 ILE A C 1
ATOM 1456 O O . ILE A 1 173 ? -13.050 -2.960 21.311 1.00 86.12 173 ILE A O 1
ATOM 1460 N N . PHE A 1 174 ? -11.967 -1.567 19.946 1.00 86.44 174 PHE A N 1
ATOM 1461 C CA . PHE A 1 174 ? -12.125 -2.413 18.757 1.00 86.44 174 PHE A CA 1
ATOM 1462 C C . PHE A 1 174 ? -11.395 -3.764 18.870 1.00 86.44 174 PHE A C 1
ATOM 1464 O O . PHE A 1 174 ? -11.803 -4.743 18.244 1.00 86.44 174 PHE A O 1
ATOM 1471 N N . ARG A 1 175 ? -10.355 -3.878 19.712 1.00 86.69 175 ARG A N 1
ATOM 1472 C CA . ARG A 1 175 ? -9.705 -5.173 20.002 1.00 86.69 175 ARG A CA 1
ATOM 1473 C C . ARG A 1 175 ? -10.591 -6.117 20.818 1.00 86.69 175 ARG A C 1
ATOM 1475 O O . ARG A 1 175 ? -10.374 -7.323 20.736 1.00 86.69 175 ARG A O 1
ATOM 1482 N N . THR A 1 176 ? -11.586 -5.607 21.549 1.00 84.94 176 THR A N 1
ATOM 1483 C CA . THR A 1 176 ? -12.541 -6.459 22.283 1.00 84.94 176 THR A CA 1
ATOM 1484 C C . THR A 1 176 ? -13.410 -7.292 21.352 1.00 84.94 176 THR A C 1
ATOM 1486 O O . THR A 1 176 ? -13.857 -8.367 21.740 1.00 84.94 176 THR A O 1
ATOM 1489 N N . ARG A 1 177 ? -13.650 -6.799 20.123 1.00 86.75 177 ARG A N 1
ATOM 1490 C CA . ARG A 1 177 ? -14.585 -7.382 19.145 1.00 86.75 177 ARG A CA 1
ATOM 1491 C C . ARG A 1 177 ? -16.006 -7.563 19.694 1.00 86.75 177 ARG A C 1
ATOM 1493 O O . ARG A 1 177 ? -16.741 -8.437 19.242 1.00 86.75 177 ARG A O 1
ATOM 1500 N N . ARG A 1 178 ? -16.378 -6.755 20.685 1.00 88.50 178 ARG A N 1
ATOM 1501 C CA . ARG A 1 178 ? -17.688 -6.765 21.329 1.00 88.50 178 ARG A CA 1
ATOM 1502 C C . ARG A 1 178 ? -18.574 -5.696 20.716 1.00 88.50 178 ARG A C 1
ATOM 1504 O O . ARG A 1 178 ? -18.392 -4.517 21.003 1.00 88.50 178 ARG A O 1
ATOM 1511 N N . ILE A 1 179 ? -19.491 -6.104 19.844 1.00 89.62 179 ILE A N 1
ATOM 1512 C CA . ILE A 1 179 ? -20.305 -5.168 19.059 1.00 89.62 179 ILE A CA 1
ATOM 1513 C C . ILE A 1 179 ? -21.219 -4.302 19.934 1.00 89.62 179 ILE A C 1
ATOM 1515 O O . ILE A 1 179 ? -21.281 -3.100 19.726 1.00 89.62 179 ILE A O 1
ATOM 1519 N N . ASP A 1 180 ? -21.808 -4.888 20.978 1.00 90.19 180 ASP A N 1
ATOM 1520 C CA . ASP A 1 180 ? -22.613 -4.220 22.010 1.00 90.19 180 ASP A CA 1
ATOM 1521 C C . ASP A 1 180 ? -21.838 -3.109 22.733 1.00 90.19 180 ASP A C 1
ATOM 1523 O O . ASP A 1 180 ? -22.382 -2.068 23.107 1.00 90.19 180 ASP A O 1
ATOM 1527 N N . PHE A 1 181 ? -20.544 -3.340 22.941 1.00 88.62 181 PHE A N 1
ATOM 1528 C CA . PHE A 1 181 ? -19.663 -2.375 23.570 1.00 88.62 181 PHE A CA 1
ATOM 1529 C C . PHE A 1 181 ? -19.184 -1.302 22.599 1.00 88.62 181 PHE A C 1
ATOM 1531 O O . PHE A 1 181 ? -19.170 -0.128 22.956 1.00 88.62 181 PHE A O 1
ATOM 1538 N N . ILE A 1 182 ? -18.821 -1.685 21.376 1.00 89.44 182 ILE A N 1
ATOM 1539 C CA . ILE A 1 182 ? -18.443 -0.732 20.329 1.00 89.44 182 ILE A CA 1
ATOM 1540 C C . ILE A 1 182 ? -19.618 0.209 20.037 1.00 89.44 182 ILE A C 1
ATOM 1542 O O . ILE A 1 182 ? -19.404 1.413 19.976 1.00 89.44 182 ILE A O 1
ATOM 1546 N N . GLU A 1 183 ? -20.844 -0.312 19.949 1.00 91.88 183 GLU A N 1
ATOM 1547 C CA . GLU A 1 183 ? -22.067 0.481 19.787 1.00 91.88 183 GLU A CA 1
ATOM 1548 C C . GLU A 1 183 ? -22.222 1.517 20.896 1.00 91.88 183 GLU A C 1
ATOM 1550 O O . GLU A 1 183 ? -22.346 2.706 20.618 1.00 91.88 183 GLU A O 1
ATOM 1555 N N . PHE A 1 184 ? -22.159 1.066 22.153 1.00 90.50 184 PHE A N 1
ATOM 1556 C CA . PHE A 1 184 ? -22.257 1.954 23.305 1.00 90.50 184 PHE A CA 1
ATOM 1557 C C . PHE A 1 184 ? -21.219 3.070 23.236 1.00 90.50 184 PHE A C 1
ATOM 1559 O O . PHE A 1 184 ? -21.539 4.225 23.483 1.00 90.50 184 PHE A O 1
ATOM 1566 N N . ILE A 1 185 ? -19.980 2.732 22.881 1.00 88.25 185 ILE A N 1
ATOM 1567 C CA . ILE A 1 185 ? -18.907 3.713 22.765 1.00 88.25 185 ILE A CA 1
ATOM 1568 C C . ILE A 1 185 ? -19.162 4.681 21.614 1.00 88.25 185 ILE A C 1
ATOM 1570 O O . ILE A 1 185 ? -18.843 5.852 21.773 1.00 88.25 185 ILE A O 1
ATOM 1574 N N . ILE A 1 186 ? -19.714 4.238 20.484 1.00 87.94 186 ILE A N 1
ATOM 1575 C CA . ILE A 1 186 ? -20.065 5.120 19.361 1.00 87.94 186 ILE A CA 1
ATOM 1576 C C . ILE A 1 186 ? -21.127 6.127 19.808 1.00 87.94 186 ILE A C 1
ATOM 1578 O O . ILE A 1 186 ? -20.858 7.325 19.750 1.00 87.94 186 ILE A O 1
ATOM 1582 N N . ASP A 1 187 ? -22.261 5.656 20.336 1.00 88.56 187 ASP A N 1
ATOM 1583 C CA . ASP A 1 187 ? -23.354 6.524 20.806 1.00 88.56 187 ASP A CA 1
ATOM 1584 C C . ASP A 1 187 ? -22.854 7.521 21.849 1.00 88.56 187 ASP A C 1
ATOM 1586 O O . ASP A 1 187 ? -23.081 8.728 21.758 1.00 88.56 187 ASP A O 1
ATOM 1590 N N . TYR A 1 188 ? -22.083 7.017 22.809 1.00 86.75 188 TYR A N 1
ATOM 1591 C CA . TYR A 1 188 ? -21.545 7.832 23.881 1.00 86.75 188 TYR A CA 1
ATOM 1592 C C . TYR A 1 188 ? -20.500 8.838 23.369 1.00 86.75 188 TYR A C 1
ATOM 1594 O O . TYR A 1 188 ? -20.520 10.008 23.739 1.00 86.75 188 TYR A O 1
ATOM 1602 N N . SER A 1 189 ? -19.589 8.431 22.485 1.00 84.94 189 SER A N 1
ATOM 1603 C CA . SER A 1 189 ? -18.557 9.333 21.951 1.00 84.94 189 SER A CA 1
ATOM 1604 C C . SER A 1 189 ? -19.172 10.484 21.162 1.00 84.94 189 SER A C 1
ATOM 1606 O O . SER A 1 189 ? -18.691 11.611 21.253 1.00 84.94 189 SER A O 1
ATOM 1608 N N . ILE A 1 190 ? -20.256 10.215 20.433 1.00 84.88 190 ILE A N 1
ATOM 1609 C CA . ILE A 1 190 ? -20.957 11.235 19.660 1.00 84.88 190 ILE A CA 1
ATOM 1610 C C . ILE A 1 190 ? -21.797 12.136 20.574 1.00 84.88 190 ILE A C 1
ATOM 1612 O O . ILE A 1 190 ? -21.760 13.353 20.425 1.00 84.88 190 ILE A O 1
ATOM 1616 N N . GLN A 1 191 ? -22.520 11.586 21.551 1.00 86.62 191 GLN A N 1
ATOM 1617 C CA . GLN A 1 191 ? -23.332 12.389 22.473 1.00 86.62 191 GLN A CA 1
ATOM 1618 C C . GLN A 1 191 ? -22.487 13.382 23.292 1.00 86.62 191 GLN A C 1
ATOM 1620 O O . GLN A 1 191 ? -22.954 14.472 23.623 1.00 86.62 191 GLN A O 1
ATOM 1625 N N . TYR A 1 192 ? -21.239 13.024 23.598 1.00 83.44 192 TYR A N 1
ATOM 1626 C CA . TYR A 1 192 ? -20.351 13.795 24.465 1.00 83.44 192 TYR A CA 1
ATOM 1627 C C . TYR A 1 192 ? -19.143 14.390 23.712 1.00 83.44 192 TYR A C 1
ATOM 1629 O O . TYR A 1 192 ? -18.050 14.476 24.257 1.00 83.44 192 TYR A O 1
ATOM 1637 N N . LEU A 1 193 ? -19.287 14.853 22.467 1.00 77.12 193 LEU A N 1
ATOM 1638 C CA . LEU A 1 193 ? -18.165 15.455 21.710 1.00 77.12 193 LEU A CA 1
ATOM 1639 C C . LEU A 1 193 ? -17.485 16.633 22.407 1.00 77.12 193 LEU A C 1
ATOM 1641 O O . LEU A 1 193 ? -16.255 16.721 22.432 1.00 77.12 193 LEU A O 1
ATOM 1645 N N . SER A 1 194 ? -18.289 17.524 22.998 1.00 70.94 194 SER A N 1
ATOM 1646 C CA . SER A 1 194 ? -17.795 18.690 23.741 1.00 70.94 194 SER A CA 1
ATOM 1647 C C . SER A 1 194 ? -16.866 18.280 24.883 1.00 70.94 194 SER A C 1
ATOM 1649 O O . SER A 1 194 ? -15.931 19.003 25.222 1.00 70.94 194 SER A O 1
ATOM 1651 N N . PHE A 1 195 ? -17.087 17.090 25.437 1.00 70.25 195 PHE A N 1
ATOM 1652 C CA . PHE A 1 195 ? -16.278 16.520 26.496 1.00 70.25 195 PHE A CA 1
ATOM 1653 C C . PHE A 1 195 ? -14.892 16.091 26.007 1.00 70.25 195 PHE A C 1
ATOM 1655 O O . PHE A 1 195 ? -13.893 16.349 26.677 1.00 70.25 195 PHE A O 1
ATOM 1662 N N . PHE A 1 196 ? -14.814 15.477 24.825 1.00 68.31 196 PHE A N 1
ATOM 1663 C CA . PHE A 1 196 ? -13.544 15.045 24.241 1.00 68.31 196 PHE A CA 1
ATOM 1664 C C . PHE A 1 196 ? -12.732 16.194 23.639 1.00 68.31 196 PHE A C 1
ATOM 1666 O O . PHE A 1 196 ? -11.570 15.991 23.292 1.00 68.31 196 PHE A O 1
ATOM 1673 N N . ASN A 1 197 ? -13.313 17.397 23.534 1.00 73.69 197 ASN A N 1
ATOM 1674 C CA . ASN A 1 197 ? -12.724 18.524 22.811 1.00 73.69 197 ASN A CA 1
ATOM 1675 C C . ASN A 1 197 ? -12.300 18.117 21.384 1.00 73.69 197 ASN A C 1
ATOM 1677 O O . ASN A 1 197 ? -11.262 18.543 20.878 1.00 73.69 197 ASN A O 1
ATOM 1681 N N . THR A 1 198 ? -13.084 17.232 20.763 1.00 80.12 198 THR A N 1
ATOM 1682 C CA . THR A 1 198 ? -12.834 16.697 19.423 1.00 80.12 198 THR A CA 1
ATOM 1683 C C . THR A 1 198 ? -14.046 16.882 18.540 1.00 80.12 198 THR A C 1
ATOM 1685 O O . THR A 1 198 ? -15.180 16.877 19.015 1.00 80.12 198 THR A O 1
ATOM 1688 N N . SER A 1 199 ? -13.805 16.998 17.242 1.00 87.88 199 SER A N 1
ATOM 1689 C CA . SER A 1 199 ? -14.865 17.102 16.254 1.00 87.88 199 SER A CA 1
ATOM 1690 C C . SER A 1 199 ? -15.430 15.726 15.873 1.00 87.88 199 SER A C 1
ATOM 1692 O O . SER A 1 199 ? -14.803 14.688 16.125 1.00 87.88 199 SER A O 1
ATOM 1694 N N . HIS A 1 200 ? -16.610 15.708 15.244 1.00 87.25 200 HIS A N 1
ATOM 1695 C CA . HIS A 1 200 ? -17.207 14.480 14.708 1.00 87.25 200 HIS A CA 1
ATOM 1696 C C . HIS A 1 200 ? -16.252 13.766 13.747 1.00 87.25 200 HIS A C 1
ATOM 1698 O O . HIS A 1 200 ? -16.142 12.539 13.781 1.00 87.25 200 HIS A O 1
ATOM 1704 N N . GLU A 1 201 ? -15.512 14.531 12.941 1.00 89.06 201 GLU A N 1
ATOM 1705 C CA . GLU A 1 201 ? -14.564 14.006 11.965 1.00 89.06 201 GLU A CA 1
ATOM 1706 C C . GLU A 1 201 ? -13.473 13.154 12.620 1.00 89.06 201 GLU A C 1
ATOM 1708 O O . GLU A 1 201 ? -13.176 12.059 12.142 1.00 89.06 201 GLU A O 1
ATOM 1713 N N . GLU A 1 202 ? -12.894 13.604 13.737 1.00 89.19 202 GLU A N 1
ATOM 1714 C CA . GLU A 1 202 ? -11.822 12.862 14.411 1.00 89.19 202 GLU A CA 1
ATOM 1715 C C . GLU A 1 202 ? -12.350 11.589 15.094 1.00 89.19 202 GLU A C 1
ATOM 1717 O O . GLU A 1 202 ? -11.666 10.560 15.101 1.00 89.19 202 GLU A O 1
ATOM 1722 N N . ILE A 1 203 ? -13.585 11.604 15.607 1.00 88.50 203 ILE A N 1
ATOM 1723 C CA . ILE A 1 203 ? -14.232 10.395 16.142 1.00 88.50 203 ILE A CA 1
ATOM 1724 C C . ILE A 1 203 ? -14.469 9.382 15.021 1.00 88.50 203 ILE A C 1
ATOM 1726 O O . ILE A 1 203 ? -14.042 8.230 15.128 1.00 88.50 203 ILE A O 1
ATOM 1730 N N . ILE A 1 204 ? -15.074 9.817 13.915 1.00 89.06 204 ILE A N 1
ATOM 1731 C CA . ILE A 1 204 ? -15.355 8.969 12.750 1.00 89.06 204 ILE A CA 1
ATOM 1732 C C . ILE A 1 204 ? -14.051 8.408 12.183 1.00 89.06 204 ILE A C 1
ATOM 1734 O O . ILE A 1 204 ? -13.937 7.203 11.956 1.00 89.06 204 ILE A O 1
ATOM 1738 N N . LYS A 1 205 ? -13.012 9.236 12.063 1.00 91.81 205 LYS A N 1
ATOM 1739 C CA . LYS A 1 205 ? -11.673 8.801 11.657 1.00 91.81 205 LYS A CA 1
ATOM 1740 C C . LYS A 1 205 ? -11.132 7.703 12.556 1.00 91.81 205 LYS A C 1
ATOM 1742 O O . LYS A 1 205 ? -10.668 6.682 12.053 1.00 91.81 205 LYS A O 1
ATOM 1747 N N . ASN A 1 206 ? -11.212 7.865 13.874 1.00 90.12 206 ASN A N 1
ATOM 1748 C CA . ASN A 1 206 ? -10.728 6.849 14.805 1.00 90.12 206 ASN A CA 1
ATOM 1749 C C . ASN A 1 206 ? -11.553 5.556 14.754 1.00 90.12 206 ASN A C 1
ATOM 1751 O O . ASN A 1 206 ? -10.971 4.476 14.883 1.00 90.12 206 ASN A O 1
ATOM 1755 N N . ILE A 1 207 ? -12.859 5.630 14.493 1.00 90.50 207 ILE A N 1
ATOM 1756 C CA . ILE A 1 207 ? -13.688 4.444 14.251 1.00 90.50 207 ILE A CA 1
ATOM 1757 C C . ILE A 1 207 ? -13.227 3.726 12.972 1.00 90.50 207 ILE A C 1
ATOM 1759 O O . ILE A 1 207 ? -12.830 2.560 13.031 1.00 90.50 207 ILE A O 1
ATOM 1763 N N . PHE A 1 208 ? -13.179 4.420 11.833 1.00 88.94 208 PHE A N 1
ATOM 1764 C CA . PHE A 1 208 ? -12.812 3.827 10.540 1.00 88.94 208 PHE A CA 1
ATOM 1765 C C . PHE A 1 208 ? -11.347 3.365 10.469 1.00 88.94 208 PHE A C 1
ATOM 1767 O O . PHE A 1 208 ? -11.034 2.400 9.776 1.00 88.94 208 PHE A O 1
ATOM 1774 N N . ILE A 1 209 ? -10.430 3.974 11.229 1.00 89.75 209 ILE A N 1
ATOM 1775 C CA . ILE A 1 209 ? -9.043 3.493 11.350 1.00 89.75 209 ILE A CA 1
ATOM 1776 C C . ILE A 1 209 ? -8.972 2.092 11.960 1.00 89.75 209 ILE A C 1
ATOM 1778 O O . ILE A 1 209 ? -8.014 1.378 11.655 1.00 89.75 209 ILE A O 1
ATOM 1782 N N . ASN A 1 210 ? -9.919 1.750 12.837 1.00 88.94 210 ASN A N 1
ATOM 1783 C CA . ASN A 1 210 ? -9.909 0.541 13.658 1.00 88.94 210 ASN A CA 1
ATOM 1784 C C . ASN A 1 210 ? -10.961 -0.500 13.244 1.00 88.94 210 ASN A C 1
ATOM 1786 O O . ASN A 1 210 ? -10.968 -1.597 13.809 1.00 88.94 210 ASN A O 1
ATOM 1790 N N . ILE A 1 211 ? -11.840 -0.172 12.292 1.00 89.00 211 ILE A N 1
ATOM 1791 C CA . ILE A 1 211 ? -12.940 -1.037 11.846 1.00 89.00 211 ILE A CA 1
ATOM 1792 C C . ILE A 1 211 ? -12.442 -2.353 11.227 1.00 89.00 211 ILE A C 1
ATOM 1794 O O . ILE A 1 211 ? -13.090 -3.386 11.360 1.00 89.00 211 ILE A O 1
ATOM 1798 N N . ASP A 1 212 ? -11.236 -2.346 10.655 1.00 85.00 212 ASP A N 1
ATOM 1799 C CA . ASP A 1 212 ? -10.534 -3.508 10.095 1.00 85.00 212 ASP A CA 1
ATOM 1800 C C . ASP A 1 212 ? -10.224 -4.610 11.123 1.00 85.00 212 ASP A C 1
ATOM 1802 O O . ASP A 1 212 ? -9.981 -5.765 10.770 1.00 85.00 212 ASP A O 1
ATOM 1806 N N . LYS A 1 213 ? -10.267 -4.290 12.420 1.00 87.38 213 LYS A N 1
ATOM 1807 C CA . LYS A 1 213 ? -10.086 -5.268 13.507 1.00 87.38 213 LYS A CA 1
ATOM 1808 C C . LYS A 1 213 ? -11.311 -6.145 13.741 1.00 87.38 213 LYS A C 1
ATOM 1810 O O . LYS A 1 213 ? -11.210 -7.155 14.456 1.00 87.38 213 LYS A O 1
ATOM 1815 N N . ILE A 1 214 ? -12.453 -5.763 13.175 1.00 86.81 214 ILE A N 1
ATOM 1816 C CA . ILE A 1 214 ? -13.708 -6.498 13.267 1.00 86.81 214 ILE A CA 1
ATOM 1817 C C . ILE A 1 214 ? -13.722 -7.544 12.160 1.00 86.81 214 ILE A C 1
ATOM 1819 O O . ILE A 1 214 ? -13.572 -7.241 10.985 1.00 86.81 214 ILE A O 1
ATOM 1823 N N . LYS A 1 215 ? -13.869 -8.813 12.546 1.00 87.00 215 LYS A N 1
ATOM 1824 C CA . LYS A 1 215 ? -13.781 -9.932 11.597 1.00 87.00 215 LYS A CA 1
ATOM 1825 C C . LYS A 1 215 ? -15.098 -10.246 10.894 1.00 87.00 215 LYS A C 1
ATOM 1827 O O . LYS A 1 215 ? -15.076 -10.867 9.842 1.00 87.00 215 LYS A O 1
ATOM 1832 N N . LYS A 1 216 ? -16.231 -9.919 11.517 1.00 89.19 216 LYS A N 1
ATOM 1833 C CA . LYS A 1 216 ? -17.554 -10.298 11.019 1.00 89.19 216 LYS A CA 1
ATOM 1834 C C . LYS A 1 216 ? -18.133 -9.150 10.206 1.00 89.19 216 LYS A C 1
ATOM 1836 O O . LYS A 1 216 ? -18.341 -8.068 10.746 1.00 89.19 216 LYS A O 1
ATOM 1841 N N . GLU A 1 217 ? -18.458 -9.422 8.950 1.00 88.00 217 GLU A N 1
ATOM 1842 C CA . GLU A 1 217 ? -19.061 -8.449 8.035 1.00 88.00 217 GLU A CA 1
ATOM 1843 C C . GLU A 1 217 ? -20.333 -7.812 8.608 1.00 88.00 217 GLU A C 1
ATOM 1845 O O . GLU A 1 217 ? -20.473 -6.595 8.599 1.00 88.00 217 GLU A O 1
ATOM 1850 N N . LYS A 1 218 ? -21.223 -8.616 9.209 1.00 90.25 218 LYS A N 1
ATOM 1851 C CA . LYS A 1 218 ? -22.457 -8.119 9.839 1.00 90.25 218 LYS A CA 1
ATOM 1852 C C . LYS A 1 218 ? -22.216 -7.077 10.942 1.00 90.25 218 LYS A C 1
ATOM 1854 O O . LYS A 1 218 ? -23.027 -6.177 11.112 1.00 90.25 218 LYS A O 1
ATOM 1859 N N . ASP A 1 219 ? -21.107 -7.194 11.675 1.00 88.94 219 ASP A N 1
ATOM 1860 C CA . ASP A 1 219 ? -20.771 -6.286 12.775 1.00 88.94 219 ASP A CA 1
ATOM 1861 C C . ASP A 1 219 ? -20.214 -4.966 12.207 1.00 88.94 219 ASP A C 1
ATOM 1863 O O . ASP A 1 219 ? -20.521 -3.889 12.711 1.00 88.94 219 ASP A O 1
ATOM 1867 N N . ILE A 1 220 ? -19.441 -5.038 11.116 1.00 88.44 220 ILE A N 1
ATOM 1868 C CA . ILE A 1 220 ? -18.992 -3.858 10.361 1.00 88.44 220 ILE A CA 1
ATOM 1869 C C . ILE A 1 220 ? -20.201 -3.127 9.771 1.00 88.44 220 ILE A C 1
ATOM 1871 O O . ILE A 1 220 ? -20.325 -1.918 9.959 1.00 88.44 220 ILE A O 1
ATOM 1875 N N . LYS A 1 221 ? -21.114 -3.866 9.127 1.00 90.00 221 LYS A N 1
ATOM 1876 C CA . LYS A 1 221 ? -22.366 -3.341 8.572 1.00 90.00 221 LYS A CA 1
ATOM 1877 C C . LYS A 1 221 ? -23.168 -2.588 9.635 1.00 90.00 221 LYS A C 1
ATOM 1879 O O . LYS A 1 221 ? -23.524 -1.436 9.424 1.00 90.00 221 LYS A O 1
ATOM 1884 N N . PHE A 1 222 ? -23.360 -3.204 10.800 1.00 90.69 222 PHE A N 1
ATOM 1885 C CA . PHE A 1 222 ? -24.059 -2.592 11.927 1.00 90.69 222 PHE A CA 1
ATOM 1886 C C . PHE A 1 222 ? -23.411 -1.276 12.388 1.00 90.69 222 PHE A C 1
ATOM 1888 O O . PHE A 1 222 ? -24.104 -0.283 12.588 1.00 90.69 222 PHE A O 1
ATOM 1895 N N . ILE A 1 223 ? -22.081 -1.236 12.521 1.00 89.62 223 ILE A N 1
ATOM 1896 C CA . ILE A 1 223 ? -21.358 -0.012 12.911 1.00 89.62 223 ILE A CA 1
ATOM 1897 C C . ILE A 1 223 ? -21.526 1.092 11.870 1.00 89.62 223 ILE A C 1
ATOM 1899 O O . ILE A 1 223 ? -21.729 2.247 12.238 1.00 89.62 223 ILE A O 1
ATOM 1903 N N . ILE A 1 224 ? -21.454 0.744 10.585 1.00 90.19 224 ILE A N 1
ATOM 1904 C CA . ILE A 1 224 ? -21.667 1.687 9.485 1.00 90.19 224 ILE A CA 1
ATOM 1905 C C . ILE A 1 224 ? -23.086 2.256 9.563 1.00 90.19 224 ILE A C 1
ATOM 1907 O O . ILE A 1 224 ? -23.235 3.473 9.626 1.00 90.19 224 ILE A O 1
ATOM 1911 N N . GLU A 1 225 ? -24.117 1.407 9.636 1.00 91.81 225 GLU A N 1
ATOM 1912 C CA . GLU A 1 225 ? -25.515 1.852 9.761 1.00 91.81 225 GLU A CA 1
ATOM 1913 C C . GLU A 1 225 ? -25.706 2.759 10.975 1.00 91.81 225 GLU A C 1
ATOM 1915 O O . GLU A 1 225 ? -26.351 3.800 10.875 1.00 91.81 225 GLU A O 1
ATOM 1920 N N . LYS A 1 226 ? -25.102 2.402 12.110 1.00 90.50 226 LYS A N 1
ATOM 1921 C CA . LYS A 1 226 ? -25.182 3.193 13.335 1.00 90.50 226 LYS A CA 1
ATOM 1922 C C . LYS A 1 226 ? -24.573 4.583 13.159 1.00 90.50 226 LYS A C 1
ATOM 1924 O O . LYS A 1 226 ? -25.200 5.557 13.555 1.00 90.50 226 LYS A O 1
ATOM 1929 N N . ILE A 1 227 ? -23.389 4.680 12.552 1.00 90.50 227 ILE A N 1
ATOM 1930 C CA . ILE A 1 227 ? -22.709 5.959 12.291 1.00 90.50 227 ILE A CA 1
ATOM 1931 C C . ILE A 1 227 ? -23.535 6.817 11.329 1.00 90.50 227 ILE A C 1
ATOM 1933 O O . ILE A 1 227 ? -23.777 7.984 11.619 1.00 90.50 227 ILE A O 1
ATOM 1937 N N . PHE A 1 228 ? -23.998 6.243 10.216 1.00 89.88 228 PHE A N 1
ATOM 1938 C CA . PHE A 1 228 ? -24.746 6.976 9.191 1.00 89.88 228 PHE A CA 1
ATOM 1939 C C . PHE A 1 228 ? -26.156 7.392 9.610 1.00 89.88 228 PHE A C 1
ATOM 1941 O O . PHE A 1 228 ? -26.649 8.399 9.117 1.00 89.88 228 PHE A O 1
ATOM 1948 N N . ASN A 1 229 ? -26.789 6.655 10.523 1.00 90.25 229 ASN A N 1
ATOM 1949 C CA . ASN A 1 229 ? -28.119 6.983 11.036 1.00 90.25 229 ASN A CA 1
ATOM 1950 C C . ASN A 1 229 ? -28.069 7.774 12.360 1.00 90.25 229 ASN A C 1
ATOM 1952 O O . ASN A 1 229 ? -29.116 8.009 12.967 1.00 90.25 229 ASN A O 1
ATOM 1956 N N . HIS A 1 230 ? -26.883 8.148 12.858 1.00 90.62 230 HIS A N 1
ATOM 1957 C CA . HIS A 1 230 ? -26.777 8.853 14.133 1.00 90.62 230 HIS A CA 1
ATOM 1958 C C . HIS A 1 230 ? -27.229 10.319 13.980 1.00 90.62 230 HIS A C 1
ATOM 1960 O O . HIS A 1 230 ? -26.612 11.061 13.218 1.00 90.62 230 HIS A O 1
ATOM 1966 N N . PRO A 1 231 ? -28.225 10.798 14.753 1.00 88.00 231 PRO A N 1
ATOM 1967 C CA . PRO A 1 231 ? -28.880 12.093 14.517 1.00 88.00 231 PRO A CA 1
ATOM 1968 C C . PRO A 1 231 ? -27.971 13.312 14.722 1.00 88.00 231 PRO A C 1
ATOM 1970 O O . PRO A 1 231 ? -28.266 14.388 14.220 1.00 88.00 231 PRO A O 1
ATOM 1973 N N . LEU A 1 232 ? -26.887 13.154 15.485 1.00 87.88 232 LEU A N 1
ATOM 1974 C CA . LEU A 1 232 ? -25.916 14.224 15.731 1.00 87.88 232 LEU A CA 1
ATOM 1975 C C . LEU A 1 232 ? -24.767 14.264 14.713 1.00 87.88 232 LEU A C 1
ATOM 1977 O O . LEU A 1 232 ? -24.004 15.218 14.748 1.00 87.88 232 LEU A O 1
ATOM 1981 N N . ILE A 1 233 ? -24.569 13.243 13.869 1.00 85.31 233 ILE A N 1
ATOM 1982 C CA . ILE A 1 233 ? -23.448 13.260 12.919 1.00 85.31 233 ILE A CA 1
ATOM 1983 C C . ILE A 1 233 ? -23.857 14.016 11.658 1.00 85.31 233 ILE A C 1
ATOM 1985 O O . ILE A 1 233 ? -24.693 13.551 10.889 1.00 85.31 233 ILE A O 1
ATOM 1989 N N . GLU A 1 234 ? -23.179 15.130 11.396 1.00 84.56 234 GLU A N 1
ATOM 1990 C CA . GLU A 1 234 ? -23.241 15.799 10.100 1.00 84.56 234 GLU A CA 1
ATOM 1991 C C . GLU A 1 234 ? -22.197 15.213 9.133 1.00 84.56 234 GLU A C 1
ATOM 1993 O O . GLU A 1 234 ? -20.981 15.259 9.360 1.00 84.56 234 GLU A O 1
ATOM 1998 N N . PHE A 1 235 ? -22.667 14.661 8.013 1.00 82.56 235 PHE A N 1
ATOM 1999 C CA . PHE A 1 235 ? -21.808 14.141 6.948 1.00 82.56 235 PHE A CA 1
ATOM 2000 C C . PHE A 1 235 ? -21.409 15.251 5.978 1.00 82.56 235 PHE A C 1
ATOM 2002 O O . PHE A 1 235 ? -21.922 15.350 4.867 1.00 82.56 235 PHE A O 1
ATOM 2009 N N . ASN A 1 236 ? -20.467 16.091 6.403 1.00 84.06 236 ASN A N 1
ATOM 2010 C CA . ASN A 1 236 ? -19.824 17.065 5.525 1.00 84.06 236 ASN A CA 1
ATOM 2011 C C . ASN A 1 236 ? -18.724 16.412 4.653 1.00 84.06 236 ASN A C 1
ATOM 2013 O O . ASN A 1 236 ? -18.348 15.249 4.833 1.00 84.06 236 ASN A O 1
ATOM 2017 N N . THR A 1 237 ? -18.153 17.179 3.722 1.00 79.81 237 THR A N 1
ATOM 2018 C CA . THR A 1 237 ? -17.082 16.732 2.811 1.00 79.81 237 THR A CA 1
ATOM 2019 C C . THR A 1 237 ? -15.868 16.135 3.533 1.00 79.81 237 THR A C 1
ATOM 2021 O O . THR A 1 237 ? -15.261 15.183 3.039 1.00 79.81 237 THR A O 1
ATOM 2024 N N . ILE A 1 238 ? -15.504 16.658 4.710 1.00 85.94 238 ILE A N 1
ATOM 2025 C CA . ILE A 1 238 ? -14.355 16.178 5.492 1.00 85.94 238 ILE A CA 1
ATOM 2026 C C . ILE A 1 238 ? -14.653 14.781 6.043 1.00 85.94 238 ILE A C 1
ATOM 2028 O O . ILE A 1 238 ? -13.833 13.870 5.892 1.00 85.94 238 ILE A O 1
ATOM 2032 N N . THR A 1 239 ? -15.842 14.584 6.612 1.00 84.75 239 THR A N 1
ATOM 2033 C CA . THR A 1 239 ? -16.303 13.284 7.109 1.00 84.75 239 THR A CA 1
ATOM 2034 C C . THR A 1 239 ? -16.316 12.237 5.996 1.00 84.75 239 THR A C 1
ATOM 2036 O O . THR A 1 239 ? -15.781 11.140 6.167 1.00 84.75 239 THR A O 1
ATOM 2039 N N . ILE A 1 240 ? -16.848 12.593 4.823 1.00 85.06 240 ILE A N 1
ATOM 2040 C CA . ILE A 1 240 ? -16.878 11.712 3.646 1.00 85.06 240 ILE A CA 1
ATOM 2041 C C . ILE A 1 240 ? -15.455 11.320 3.239 1.00 85.06 240 ILE A C 1
ATOM 2043 O O . ILE A 1 240 ? -15.157 10.135 3.089 1.00 85.06 240 ILE A O 1
ATOM 2047 N N . LYS A 1 241 ? -14.535 12.286 3.142 1.00 84.44 241 LYS A N 1
ATOM 2048 C CA . LYS A 1 241 ? -13.130 12.010 2.809 1.00 84.44 241 LYS A CA 1
ATOM 2049 C C . LYS A 1 241 ? -12.457 11.064 3.788 1.00 84.44 241 LYS A C 1
ATOM 2051 O O . LYS A 1 241 ? -11.703 10.187 3.367 1.00 84.44 241 LYS A O 1
ATOM 2056 N N . ILE A 1 242 ? -12.719 11.223 5.080 1.00 87.44 242 ILE A N 1
ATOM 2057 C CA . ILE A 1 242 ? -12.177 10.351 6.125 1.00 87.44 242 ILE A CA 1
ATOM 2058 C C . ILE A 1 242 ? -12.659 8.913 5.933 1.00 87.44 242 ILE A C 1
ATOM 2060 O O . ILE A 1 242 ? -11.844 7.986 5.953 1.00 87.44 242 ILE A O 1
ATOM 2064 N N . ILE A 1 243 ? -13.961 8.737 5.702 1.00 87.75 243 ILE A N 1
ATOM 2065 C CA . ILE A 1 243 ? -14.578 7.432 5.450 1.00 87.75 243 ILE A CA 1
ATOM 2066 C C . ILE A 1 243 ? -13.946 6.796 4.210 1.00 87.75 243 ILE A C 1
ATOM 2068 O O . ILE A 1 243 ? -13.398 5.693 4.286 1.00 87.75 243 ILE A O 1
ATOM 2072 N N . LEU A 1 244 ? -13.925 7.531 3.095 1.00 85.19 244 LEU A N 1
ATOM 2073 C CA . LEU A 1 244 ? -13.386 7.075 1.815 1.00 85.19 244 LEU A CA 1
ATOM 2074 C C . LEU A 1 244 ? -11.895 6.722 1.903 1.00 85.19 244 LEU A C 1
ATOM 2076 O O . LEU A 1 244 ? -11.478 5.679 1.396 1.00 85.19 244 LEU A O 1
ATOM 2080 N N . THR A 1 245 ? -11.086 7.527 2.594 1.00 85.19 245 THR A N 1
ATOM 2081 C CA . THR A 1 245 ? -9.640 7.283 2.759 1.00 85.19 245 THR A CA 1
ATOM 2082 C C . THR A 1 245 ? -9.363 5.968 3.496 1.00 85.19 245 THR A C 1
ATOM 2084 O O . THR A 1 245 ? -8.352 5.302 3.241 1.00 85.19 245 THR A O 1
ATOM 2087 N N . HIS A 1 246 ? -10.268 5.561 4.390 1.00 85.88 246 HIS A N 1
ATOM 2088 C CA . HIS A 1 246 ? -10.141 4.346 5.188 1.00 85.88 246 HIS A CA 1
ATOM 2089 C C . HIS A 1 246 ? -10.908 3.132 4.640 1.00 85.88 246 HIS A C 1
ATOM 2091 O O . HIS A 1 246 ? -10.673 2.029 5.136 1.00 85.88 246 HIS A O 1
ATOM 2097 N N . LEU A 1 247 ? -11.703 3.274 3.569 1.00 82.75 247 LEU A N 1
ATOM 2098 C CA . LEU A 1 247 ? -12.404 2.160 2.904 1.00 82.75 247 LEU A CA 1
ATOM 2099 C C . LEU A 1 247 ? -11.483 0.991 2.539 1.00 82.75 247 LEU A C 1
ATOM 2101 O O . LEU A 1 247 ? -11.840 -0.174 2.693 1.00 82.75 247 LEU A O 1
ATOM 2105 N N . ASN A 1 248 ? -10.255 1.290 2.125 1.00 76.69 248 ASN A N 1
ATOM 2106 C CA . ASN A 1 248 ? -9.299 0.275 1.666 1.00 76.69 248 ASN A CA 1
ATOM 2107 C C . ASN A 1 248 ? -8.881 -0.686 2.781 1.00 76.69 248 ASN A C 1
ATOM 2109 O O . ASN A 1 248 ? -8.399 -1.778 2.502 1.00 76.69 248 ASN A O 1
ATOM 2113 N N . LYS A 1 249 ? -9.075 -0.301 4.047 1.00 80.19 249 LYS A N 1
ATOM 2114 C CA . LYS A 1 249 ? -8.839 -1.184 5.192 1.00 80.19 249 LYS A CA 1
ATOM 2115 C C . LYS A 1 249 ? -9.971 -2.197 5.400 1.00 80.19 249 LYS A C 1
ATOM 2117 O O . LYS A 1 249 ? -9.723 -3.273 5.930 1.00 80.19 249 LYS A O 1
ATOM 2122 N N . ILE A 1 250 ? -11.191 -1.878 4.960 1.00 78.50 250 ILE A N 1
ATOM 2123 C CA . ILE A 1 250 ? -12.367 -2.771 4.995 1.00 78.50 250 ILE A CA 1
ATOM 2124 C C . ILE A 1 250 ? -12.299 -3.809 3.853 1.00 78.50 250 ILE A C 1
ATOM 2126 O O . ILE A 1 250 ? -12.812 -4.923 3.967 1.00 78.50 250 ILE A O 1
ATOM 2130 N N . ASN A 1 251 ? -11.613 -3.440 2.771 1.00 64.81 251 ASN A N 1
ATOM 2131 C CA . ASN A 1 251 ? -11.665 -4.023 1.430 1.00 64.81 251 ASN A CA 1
ATOM 2132 C C . ASN A 1 251 ? -11.175 -5.473 1.270 1.00 64.81 251 ASN A C 1
ATOM 2134 O O . ASN A 1 251 ? -11.516 -6.104 0.277 1.00 64.81 251 ASN A O 1
ATOM 2138 N N . ASN A 1 252 ? -10.436 -6.058 2.216 1.00 64.56 252 ASN A N 1
ATOM 2139 C CA . ASN A 1 252 ? -9.883 -7.392 1.958 1.00 64.56 252 ASN A CA 1
ATOM 2140 C C . ASN A 1 252 ? -10.914 -8.536 1.993 1.00 64.56 252 ASN A C 1
ATOM 2142 O O . ASN A 1 252 ? -10.579 -9.579 1.454 1.00 64.56 252 ASN A O 1
ATOM 2146 N N . ASN A 1 253 ? -12.121 -8.378 2.572 1.00 66.75 253 ASN A N 1
ATOM 2147 C CA . ASN A 1 253 ? -13.145 -9.449 2.601 1.00 66.75 253 ASN A CA 1
ATOM 2148 C C . ASN A 1 253 ? -14.627 -8.998 2.715 1.00 66.75 253 ASN A C 1
ATOM 2150 O O . ASN A 1 253 ? -15.496 -9.860 2.758 1.00 66.75 253 ASN A O 1
ATOM 2154 N N . ASN A 1 254 ? -14.950 -7.698 2.805 1.00 82.44 254 ASN A N 1
ATOM 2155 C CA . ASN A 1 254 ? -16.305 -7.237 3.180 1.00 82.44 254 ASN A CA 1
ATOM 2156 C C . ASN A 1 254 ? -16.933 -6.312 2.123 1.00 82.44 254 ASN A C 1
ATOM 2158 O O . ASN A 1 254 ? -17.092 -5.108 2.349 1.00 82.44 254 ASN A O 1
ATOM 2162 N N . HIS A 1 255 ? -17.261 -6.850 0.949 1.00 83.31 255 HIS A N 1
ATOM 2163 C CA . HIS A 1 255 ? -17.786 -6.050 -0.164 1.00 83.31 255 HIS A CA 1
ATOM 2164 C C . HIS A 1 255 ? -19.142 -5.397 0.142 1.00 83.31 255 HIS A C 1
ATOM 2166 O O . HIS A 1 255 ? -19.322 -4.228 -0.201 1.00 83.31 255 HIS A O 1
ATOM 2172 N N . LEU A 1 256 ? -20.041 -6.073 0.875 1.00 82.81 256 LEU A N 1
ATOM 2173 C CA . LEU A 1 256 ? -21.362 -5.518 1.216 1.00 82.81 256 LEU A CA 1
ATOM 2174 C C . LEU A 1 256 ? -21.245 -4.299 2.135 1.00 82.81 256 LEU A C 1
ATOM 2176 O O . LEU A 1 256 ? -22.082 -3.403 2.106 1.00 82.81 256 LEU A O 1
ATOM 2180 N N . SER A 1 257 ? -20.194 -4.252 2.958 1.00 84.12 257 SER A N 1
ATOM 2181 C CA . SER A 1 257 ? -19.939 -3.104 3.832 1.00 84.12 257 SER A CA 1
ATOM 2182 C C . SER A 1 257 ? -19.530 -1.865 3.039 1.00 84.12 257 SER A C 1
ATOM 2184 O O . SER A 1 257 ? -19.921 -0.761 3.399 1.00 84.12 257 SER A O 1
ATOM 2186 N N . ILE A 1 258 ? -18.758 -2.034 1.961 1.00 84.31 258 ILE A N 1
ATOM 2187 C CA . ILE A 1 258 ? -18.379 -0.916 1.091 1.00 84.31 258 ILE A CA 1
ATOM 2188 C C . ILE A 1 258 ? -19.605 -0.424 0.325 1.00 84.31 258 ILE A C 1
ATOM 2190 O O . ILE A 1 258 ? -19.852 0.777 0.308 1.00 84.31 258 ILE A O 1
ATOM 2194 N N . GLU A 1 259 ? -20.390 -1.336 -0.250 1.00 86.38 259 GLU A N 1
ATOM 2195 C CA . GLU A 1 259 ? -21.619 -0.980 -0.964 1.00 86.38 259 GLU A CA 1
ATOM 2196 C C . GLU A 1 259 ? -22.587 -0.197 -0.067 1.00 86.38 259 GLU A C 1
ATOM 2198 O O . GLU A 1 259 ? -23.021 0.886 -0.449 1.00 86.38 259 GLU A O 1
ATOM 2203 N N . LEU A 1 260 ? -22.807 -0.661 1.169 1.00 87.19 260 LEU A N 1
ATOM 2204 C CA . LEU A 1 260 ? -23.626 0.051 2.151 1.00 87.19 260 LEU A CA 1
ATOM 2205 C C . LEU A 1 260 ? -23.096 1.461 2.454 1.00 87.19 260 LEU A C 1
ATOM 2207 O O . LEU A 1 260 ? -23.889 2.387 2.605 1.00 87.19 260 LEU A O 1
ATOM 2211 N N . ILE A 1 261 ? -21.774 1.637 2.586 1.00 86.31 261 ILE A N 1
ATOM 2212 C CA . ILE A 1 261 ? -21.189 2.967 2.818 1.00 86.31 261 ILE A CA 1
ATOM 2213 C C . ILE A 1 261 ? -21.545 3.892 1.661 1.00 86.31 261 ILE A C 1
ATOM 2215 O O . ILE A 1 261 ? -21.946 5.025 1.901 1.00 86.31 261 ILE A O 1
ATOM 2219 N N . PHE A 1 262 ? -21.425 3.417 0.423 1.00 85.56 262 PHE A N 1
ATOM 2220 C CA . PHE A 1 262 ? -21.790 4.210 -0.743 1.00 85.56 262 PHE A CA 1
ATOM 2221 C C . PHE A 1 262 ? -23.285 4.509 -0.788 1.00 85.56 262 PHE A C 1
ATOM 2223 O O . PHE A 1 262 ? -23.638 5.674 -0.944 1.00 85.56 262 PHE A O 1
ATOM 2230 N N . ASP A 1 263 ? -24.149 3.523 -0.550 1.00 88.31 263 ASP A N 1
ATOM 2231 C CA . ASP A 1 263 ? -25.600 3.731 -0.483 1.00 88.31 263 ASP A CA 1
ATOM 2232 C C . ASP A 1 263 ? -25.954 4.810 0.545 1.00 88.31 263 ASP A C 1
ATOM 2234 O O . ASP A 1 263 ? -26.664 5.766 0.238 1.00 88.31 263 ASP A O 1
ATOM 2238 N N . LYS A 1 264 ? -25.364 4.735 1.742 1.00 88.19 264 LYS A N 1
ATOM 2239 C CA . LYS A 1 264 ? -25.581 5.724 2.803 1.00 88.19 264 LYS A CA 1
ATOM 2240 C C . LYS A 1 264 ? -24.993 7.095 2.487 1.00 88.19 264 LYS A C 1
ATOM 2242 O O . LYS A 1 264 ? -25.565 8.103 2.900 1.00 88.19 264 LYS A O 1
ATOM 2247 N N . LEU A 1 265 ? -23.868 7.161 1.777 1.00 84.81 265 LEU A N 1
ATOM 2248 C CA . LEU A 1 265 ? -23.299 8.424 1.306 1.00 84.81 265 LEU A CA 1
ATOM 2249 C C . LEU A 1 265 ? -24.212 9.087 0.267 1.00 84.81 265 LEU A C 1
ATOM 2251 O O . LEU A 1 265 ? -24.439 10.293 0.353 1.00 84.81 265 LEU A O 1
ATOM 2255 N N . PHE A 1 266 ? -24.763 8.313 -0.670 1.00 84.06 266 PHE A N 1
ATOM 2256 C CA . PHE A 1 266 ? -25.695 8.816 -1.680 1.00 84.06 266 PHE A CA 1
ATOM 2257 C C . PHE A 1 266 ? -27.034 9.243 -1.059 1.00 84.06 266 PHE A C 1
ATOM 2259 O O . PHE A 1 266 ? -27.515 10.334 -1.363 1.00 84.06 266 PHE A O 1
ATOM 2266 N N . GLU A 1 267 ? -27.587 8.462 -0.123 1.00 84.50 267 GLU A N 1
ATOM 2267 C CA . GLU A 1 267 ? -28.792 8.824 0.644 1.00 84.50 267 GLU A CA 1
ATOM 2268 C C . GLU A 1 267 ? -28.605 10.137 1.423 1.00 84.50 267 GLU A C 1
ATOM 2270 O O . GLU A 1 267 ? -29.460 11.021 1.372 1.00 84.50 267 GLU A O 1
ATOM 2275 N N . ASN A 1 268 ? -27.474 10.299 2.122 1.00 77.88 268 ASN A N 1
ATOM 2276 C CA . ASN A 1 268 ? -27.226 11.495 2.932 1.00 77.88 268 ASN A CA 1
ATOM 2277 C C . ASN A 1 268 ? -26.916 12.744 2.098 1.00 77.88 268 ASN A C 1
ATOM 2279 O O . ASN A 1 268 ? -27.193 13.858 2.539 1.00 77.88 268 ASN A O 1
ATOM 2283 N N . LYS A 1 269 ? -26.359 12.605 0.892 1.00 66.38 269 LYS A N 1
ATOM 2284 C CA . LYS A 1 269 ? -26.065 13.768 0.044 1.00 66.38 269 LYS A CA 1
ATOM 2285 C C . LYS A 1 269 ? -27.318 14.344 -0.627 1.00 66.38 269 LYS A C 1
ATOM 2287 O O . LYS A 1 269 ? -27.421 15.567 -0.725 1.00 66.38 269 LYS A O 1
ATOM 2292 N N . LEU A 1 270 ? -28.323 13.514 -0.928 1.00 57.78 270 LEU A N 1
ATOM 2293 C CA . LEU A 1 270 ? -29.662 14.003 -1.300 1.00 57.78 270 LEU A CA 1
ATOM 2294 C C . LEU A 1 270 ? -30.234 14.963 -0.237 1.00 57.78 270 LEU A C 1
ATOM 2296 O O . LEU A 1 270 ? -30.925 15.925 -0.574 1.00 57.78 270 LEU A O 1
ATOM 2300 N N . LEU A 1 271 ? -29.894 14.767 1.045 1.00 53.34 271 LEU A N 1
ATOM 2301 C CA . LEU A 1 271 ? -30.306 15.679 2.117 1.00 53.34 271 LEU A CA 1
ATOM 2302 C C . LEU A 1 271 ? -29.580 17.034 2.046 1.00 53.34 271 LEU A C 1
ATOM 2304 O O . LEU A 1 271 ? -30.213 18.070 2.260 1.00 53.34 271 LEU A O 1
ATOM 2308 N N . LEU A 1 272 ? -28.291 17.060 1.689 1.00 55.38 272 LEU A N 1
ATOM 2309 C CA . LEU A 1 272 ? -27.518 18.303 1.528 1.00 55.38 272 LEU A CA 1
ATOM 2310 C C . LEU A 1 272 ? -28.045 19.168 0.368 1.00 55.38 272 LEU A C 1
ATOM 2312 O O . LEU A 1 272 ? -28.157 20.390 0.504 1.00 55.38 272 LEU A O 1
ATOM 2316 N N . GLU A 1 273 ? -28.433 18.549 -0.746 1.00 60.53 273 GLU A N 1
ATOM 2317 C CA . GLU A 1 273 ? -29.049 19.247 -1.887 1.00 60.53 273 GLU A CA 1
ATOM 2318 C C . GLU A 1 273 ? -30.466 19.758 -1.555 1.00 60.53 273 GLU A C 1
ATOM 2320 O O . GLU A 1 273 ? -30.840 20.869 -1.935 1.00 60.53 273 GLU A O 1
ATOM 2325 N N . SER A 1 274 ? -31.244 19.016 -0.758 1.00 54.19 274 SER A N 1
ATOM 2326 C CA . SER A 1 274 ? -32.577 19.467 -0.320 1.00 54.19 274 SER A CA 1
ATOM 2327 C C . SER A 1 274 ? -32.528 20.687 0.615 1.00 54.19 274 SER A C 1
ATOM 2329 O O . SER A 1 274 ? -33.353 21.597 0.501 1.00 54.19 274 SER A O 1
ATOM 2331 N N . ASN A 1 275 ? -31.518 20.764 1.487 1.00 51.06 275 ASN A N 1
ATOM 2332 C CA . ASN A 1 275 ? -31.352 21.879 2.423 1.00 51.06 275 ASN A CA 1
ATOM 2333 C C . ASN A 1 275 ? -30.858 23.162 1.741 1.00 51.06 275 ASN A C 1
ATOM 2335 O O . ASN A 1 275 ? -31.244 24.259 2.144 1.00 51.06 275 ASN A O 1
ATOM 2339 N N . THR A 1 276 ? -30.044 23.049 0.690 1.00 55.75 276 THR A N 1
ATOM 2340 C CA . THR A 1 276 ? -29.555 24.215 -0.066 1.00 55.75 276 THR A CA 1
ATOM 2341 C C . THR A 1 276 ? -30.639 24.832 -0.955 1.00 5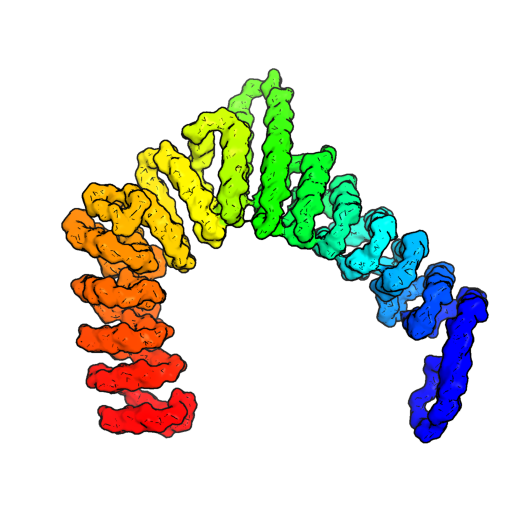5.75 276 THR A C 1
ATOM 2343 O O . THR A 1 276 ? -30.710 26.057 -1.067 1.00 55.75 276 THR A O 1
ATOM 2346 N N . ASN A 1 277 ? -31.559 24.026 -1.497 1.00 54.91 277 ASN A N 1
ATOM 2347 C CA . ASN A 1 277 ? -32.685 24.525 -2.297 1.00 54.91 277 ASN A CA 1
ATOM 2348 C C . ASN A 1 277 ? -33.717 25.328 -1.481 1.00 54.91 277 ASN A C 1
ATOM 2350 O O . ASN A 1 277 ? -34.305 26.267 -2.013 1.00 54.91 277 ASN A O 1
ATOM 2354 N N . ASN A 1 278 ? -33.880 25.047 -0.183 1.00 52.97 278 ASN A N 1
ATOM 2355 C CA . ASN A 1 278 ? -34.763 25.825 0.700 1.00 52.97 278 ASN A CA 1
ATOM 2356 C C . ASN A 1 278 ? -34.187 27.190 1.122 1.00 52.97 278 ASN A C 1
ATOM 2358 O O . ASN A 1 278 ? -34.939 28.067 1.540 1.00 52.97 278 ASN A O 1
ATOM 2362 N N . ILE A 1 279 ? -32.872 27.395 1.010 1.00 52.94 279 ILE A N 1
ATOM 2363 C CA . ILE A 1 279 ? -32.220 28.670 1.360 1.00 52.94 279 ILE A CA 1
ATOM 2364 C C . ILE A 1 279 ? -32.216 29.638 0.158 1.00 52.94 279 ILE A C 1
ATOM 2366 O O . ILE A 1 279 ? -32.184 30.856 0.333 1.00 52.94 279 ILE A O 1
ATOM 2370 N N . ASN A 1 280 ? -32.321 29.117 -1.068 1.00 49.72 280 ASN A N 1
ATOM 2371 C CA . ASN A 1 280 ? -32.117 29.874 -2.307 1.00 49.72 280 ASN A CA 1
ATOM 2372 C C . ASN A 1 280 ? -33.365 30.559 -2.893 1.00 49.72 280 ASN A C 1
ATOM 2374 O O . ASN A 1 280 ? -33.269 31.174 -3.953 1.00 49.72 280 ASN A O 1
ATOM 2378 N N . THR A 1 281 ? -34.526 30.538 -2.233 1.00 52.34 281 THR A N 1
ATOM 2379 C CA . THR A 1 281 ? -35.720 31.220 -2.772 1.00 52.34 281 THR A CA 1
ATOM 2380 C C . THR A 1 281 ? -35.752 32.735 -2.533 1.00 52.34 281 THR A C 1
ATOM 2382 O O . THR A 1 281 ? -36.727 33.360 -2.935 1.00 52.34 281 THR A O 1
ATOM 2385 N N . ASN A 1 282 ? -34.730 33.353 -1.915 1.00 51.00 282 ASN A N 1
ATOM 2386 C CA . ASN A 1 282 ? -34.807 34.771 -1.517 1.00 51.00 282 ASN A CA 1
ATOM 2387 C C . ASN A 1 282 ? -33.649 35.708 -1.913 1.00 51.00 282 ASN A C 1
ATOM 2389 O O . ASN A 1 282 ? -33.740 36.895 -1.601 1.00 51.00 282 ASN A O 1
ATOM 2393 N N . THR A 1 283 ? -32.603 35.283 -2.632 1.00 50.25 283 THR A N 1
ATOM 2394 C CA . THR A 1 283 ? -31.540 36.219 -3.067 1.00 50.25 283 THR A CA 1
ATOM 2395 C C . THR A 1 283 ? -30.965 35.896 -4.454 1.00 50.25 283 THR A C 1
ATOM 2397 O O . THR A 1 283 ? -30.295 34.893 -4.669 1.00 50.25 283 THR A O 1
ATOM 2400 N N . ASN A 1 284 ? -31.196 36.801 -5.414 1.00 51.50 284 ASN A N 1
ATOM 2401 C CA . ASN A 1 284 ? -30.613 36.777 -6.761 1.00 51.50 284 ASN A CA 1
ATOM 2402 C C . ASN A 1 284 ? -29.109 37.125 -6.723 1.00 51.50 284 ASN A C 1
ATOM 2404 O O . ASN A 1 284 ? -28.743 38.281 -6.935 1.00 51.50 284 ASN A O 1
ATOM 2408 N N . THR A 1 285 ? -28.220 36.154 -6.494 1.00 53.44 285 THR A N 1
ATOM 2409 C CA . THR A 1 285 ? -26.779 36.315 -6.775 1.00 53.44 285 THR A CA 1
ATOM 2410 C C . THR A 1 285 ? -26.167 35.047 -7.391 1.00 53.44 285 THR A C 1
ATOM 2412 O O . THR A 1 285 ? -26.075 33.993 -6.770 1.00 53.44 285 THR A O 1
ATOM 2415 N N . ASN A 1 286 ? -25.683 35.161 -8.636 1.00 58.59 286 ASN A N 1
ATOM 2416 C CA . ASN A 1 286 ? -25.076 34.085 -9.446 1.00 58.59 286 ASN A CA 1
ATOM 2417 C C . ASN A 1 286 ? -23.774 33.470 -8.874 1.00 58.59 286 ASN A C 1
ATOM 2419 O O . ASN A 1 286 ? -23.186 32.590 -9.498 1.00 58.59 286 ASN A O 1
ATOM 2423 N N . THR A 1 287 ? -23.285 33.913 -7.715 1.00 58.53 287 THR A N 1
ATOM 2424 C CA . THR A 1 287 ? -21.994 33.480 -7.156 1.00 58.53 287 THR A CA 1
ATOM 2425 C C . THR A 1 287 ? -22.052 32.140 -6.417 1.00 58.53 287 THR A C 1
ATOM 2427 O O . THR A 1 287 ? -21.021 31.484 -6.294 1.00 58.53 287 THR A O 1
ATOM 2430 N N . ASN A 1 288 ? -23.227 31.686 -5.962 1.00 58.28 288 ASN A N 1
ATOM 2431 C CA . ASN A 1 288 ? -23.328 30.477 -5.130 1.00 58.28 288 ASN A CA 1
ATOM 2432 C C . ASN A 1 288 ? -23.269 29.153 -5.915 1.00 58.28 288 ASN A C 1
ATOM 2434 O O . ASN A 1 288 ? -22.797 28.154 -5.375 1.00 58.28 288 ASN A O 1
ATOM 2438 N N . ASN A 1 289 ? -23.655 29.133 -7.197 1.00 62.38 289 ASN A N 1
ATOM 2439 C CA . ASN A 1 289 ? -23.678 27.888 -7.981 1.00 62.38 289 ASN A CA 1
ATOM 2440 C C . ASN A 1 289 ? -22.279 27.290 -8.226 1.00 62.38 289 ASN A C 1
ATOM 2442 O O . ASN A 1 289 ? -22.138 26.072 -8.295 1.00 62.38 289 ASN A O 1
ATOM 2446 N N . ASN A 1 290 ? -21.229 28.114 -8.300 1.00 64.81 290 ASN A N 1
ATOM 2447 C CA . ASN A 1 290 ? -19.872 27.626 -8.577 1.00 64.81 290 ASN A CA 1
ATOM 2448 C C . ASN A 1 290 ? -19.235 26.890 -7.381 1.00 64.81 290 ASN A C 1
ATOM 2450 O O . ASN A 1 290 ? -18.450 25.959 -7.573 1.00 64.81 290 ASN A O 1
ATOM 2454 N N . ASN A 1 291 ? -19.585 27.267 -6.146 1.00 66.31 291 ASN A N 1
ATOM 2455 C CA . ASN A 1 291 ? -19.024 26.638 -4.946 1.00 66.31 291 ASN A CA 1
ATOM 2456 C C . ASN A 1 291 ? -19.563 25.215 -4.742 1.00 66.31 291 ASN A C 1
ATOM 2458 O O . ASN A 1 291 ? -18.790 24.318 -4.407 1.00 66.31 291 ASN A O 1
ATOM 2462 N N . ASN A 1 292 ? -20.852 24.984 -5.014 1.00 69.00 292 ASN A N 1
ATOM 2463 C CA . ASN A 1 292 ? -21.458 23.655 -4.889 1.00 69.00 292 ASN A CA 1
ATOM 2464 C C . ASN A 1 292 ? -20.832 22.658 -5.873 1.00 69.00 292 ASN A C 1
ATOM 2466 O O . ASN A 1 292 ? -20.406 21.583 -5.460 1.00 69.00 292 ASN A O 1
ATOM 2470 N N . ILE A 1 293 ? -20.653 23.058 -7.137 1.00 72.69 293 ILE A N 1
ATOM 2471 C CA . ILE A 1 293 ? -20.007 22.224 -8.167 1.00 72.69 293 ILE A CA 1
ATOM 2472 C C . ILE A 1 293 ? -18.585 21.817 -7.743 1.00 72.69 293 ILE A C 1
ATOM 2474 O O . ILE A 1 293 ? -18.172 20.677 -7.943 1.00 72.69 293 ILE A O 1
ATOM 2478 N N . THR A 1 294 ? -17.839 22.728 -7.114 1.00 73.94 294 THR A N 1
ATOM 2479 C CA . THR A 1 294 ? -16.462 22.458 -6.665 1.00 73.94 294 THR A CA 1
ATOM 2480 C C . THR A 1 294 ? -16.416 21.391 -5.565 1.00 73.94 294 THR A C 1
ATOM 2482 O O . THR A 1 294 ? -15.562 20.504 -5.596 1.00 73.94 294 THR A O 1
ATOM 2485 N N . ILE A 1 295 ? -17.354 21.431 -4.614 1.00 70.81 295 ILE A N 1
ATOM 2486 C CA . ILE A 1 295 ? -17.451 20.427 -3.543 1.00 70.81 295 ILE A CA 1
ATOM 2487 C C . ILE A 1 295 ? -17.831 19.055 -4.115 1.00 70.81 295 ILE A C 1
ATOM 2489 O O . ILE A 1 295 ? -17.295 18.031 -3.687 1.00 70.81 295 ILE A O 1
ATOM 2493 N N . GLU A 1 296 ? -18.732 19.017 -5.096 1.00 77.19 296 GLU A N 1
ATOM 2494 C CA . GLU A 1 296 ? -19.125 17.771 -5.757 1.00 77.19 296 GLU A CA 1
ATOM 2495 C C . GLU A 1 296 ? -17.960 17.115 -6.493 1.00 77.19 296 GLU A C 1
ATOM 2497 O O . GLU A 1 296 ? -17.764 15.908 -6.340 1.00 77.19 296 GLU A O 1
ATOM 2502 N N . ILE A 1 297 ? -17.166 17.910 -7.219 1.00 79.44 297 ILE A N 1
ATOM 2503 C CA . ILE A 1 297 ? -15.933 17.457 -7.872 1.00 79.44 297 ILE A CA 1
ATOM 2504 C C . ILE A 1 297 ? -15.023 16.796 -6.841 1.00 79.44 297 ILE A C 1
ATOM 2506 O O . ILE A 1 297 ? -14.670 15.632 -6.994 1.00 79.44 297 ILE A O 1
ATOM 2510 N N . GLU A 1 298 ? -14.714 17.483 -5.744 1.00 83.12 298 GLU A N 1
ATOM 2511 C CA . GLU A 1 298 ? -13.767 16.983 -4.747 1.00 83.12 298 GLU A CA 1
ATOM 2512 C C . GLU A 1 298 ? -14.216 15.656 -4.099 1.00 83.12 298 GLU A C 1
ATOM 2514 O O . GLU A 1 298 ? -13.401 14.770 -3.807 1.00 83.12 298 GLU A O 1
ATOM 2519 N N . ILE A 1 299 ? -15.526 15.480 -3.903 1.00 81.81 299 ILE A N 1
ATOM 2520 C CA . ILE A 1 299 ? -16.099 14.216 -3.426 1.00 81.81 299 ILE A CA 1
ATOM 2521 C C . ILE A 1 299 ? -15.941 13.123 -4.486 1.00 81.81 299 ILE A C 1
ATOM 2523 O O . ILE A 1 299 ? -15.466 12.039 -4.149 1.00 81.81 299 ILE A O 1
ATOM 2527 N N . ILE A 1 300 ? -16.290 13.391 -5.750 1.00 84.06 300 ILE A N 1
ATOM 2528 C CA . ILE A 1 300 ? -16.139 12.431 -6.859 1.00 84.06 300 ILE A CA 1
ATOM 2529 C C . ILE A 1 300 ? -14.680 11.988 -6.979 1.00 84.06 300 ILE A C 1
ATOM 2531 O O . ILE A 1 300 ? -14.404 10.792 -7.053 1.00 84.06 300 ILE A O 1
ATOM 2535 N N . GLU A 1 301 ? -13.739 12.927 -6.934 1.00 85.50 301 GLU A N 1
ATOM 2536 C CA . GLU A 1 301 ? -12.305 12.640 -6.975 1.00 85.50 301 GLU A CA 1
ATOM 2537 C C . GLU A 1 301 ? -11.882 11.711 -5.845 1.00 85.50 301 GLU A C 1
ATOM 2539 O O . GLU A 1 301 ? -11.180 10.723 -6.068 1.00 85.50 301 GLU A O 1
ATOM 2544 N N . THR A 1 302 ? -12.355 11.996 -4.632 1.00 87.31 302 THR A N 1
ATOM 2545 C CA . THR A 1 302 ? -12.063 11.166 -3.465 1.00 87.31 302 THR A CA 1
ATOM 2546 C C . THR A 1 302 ? -12.667 9.768 -3.617 1.00 87.31 302 THR A C 1
ATOM 2548 O O . THR A 1 302 ? -12.010 8.782 -3.284 1.00 87.31 302 THR A O 1
ATOM 2551 N N . ILE A 1 303 ? -13.887 9.660 -4.152 1.00 87.75 303 ILE A N 1
ATOM 2552 C CA . ILE A 1 303 ? -14.546 8.376 -4.425 1.00 87.75 303 ILE A CA 1
ATOM 2553 C C . ILE A 1 303 ? -13.724 7.571 -5.432 1.00 87.75 303 ILE A C 1
ATOM 2555 O O . ILE A 1 303 ? -13.355 6.434 -5.141 1.00 87.75 303 ILE A O 1
ATOM 2559 N N . LEU A 1 304 ? -13.379 8.161 -6.578 1.00 88.62 304 LEU A N 1
ATOM 2560 C CA . LEU A 1 304 ? -12.604 7.496 -7.628 1.00 88.62 304 LEU A CA 1
ATOM 2561 C C . LEU A 1 304 ? -11.206 7.089 -7.135 1.00 88.62 304 LEU A C 1
ATOM 2563 O O . LEU A 1 304 ? -10.744 5.988 -7.433 1.00 88.62 304 LEU A O 1
ATOM 2567 N N . PHE A 1 305 ? -10.559 7.928 -6.322 1.00 88.81 305 PHE A N 1
ATOM 2568 C CA . PHE A 1 305 ? -9.271 7.624 -5.689 1.00 88.81 305 PHE A CA 1
ATOM 2569 C C . PHE A 1 305 ? -9.355 6.537 -4.605 1.00 88.81 305 PHE A C 1
ATOM 2571 O O . PHE A 1 305 ? -8.353 5.907 -4.264 1.00 88.81 305 PHE A O 1
ATOM 2578 N N . SER A 1 306 ? -10.527 6.307 -4.020 1.00 87.94 306 SER A N 1
ATOM 2579 C CA . SER A 1 306 ? -10.749 5.157 -3.142 1.00 87.94 306 SER A CA 1
ATOM 2580 C C . SER A 1 306 ? -11.063 3.896 -3.943 1.00 87.94 306 SER A C 1
ATOM 2582 O O . SER A 1 306 ? -10.534 2.831 -3.630 1.00 87.94 306 SER A O 1
ATOM 2584 N N . LEU A 1 307 ? -11.843 4.012 -5.020 1.00 89.12 307 LEU A N 1
ATOM 2585 C CA . LEU A 1 307 ? -12.141 2.905 -5.933 1.00 89.12 307 LEU A CA 1
ATOM 2586 C C . LEU A 1 307 ? -10.885 2.356 -6.617 1.00 89.12 307 LEU A C 1
ATOM 2588 O O . LEU A 1 307 ? -10.764 1.141 -6.755 1.00 89.12 307 LEU A O 1
ATOM 2592 N N . SER A 1 308 ? -9.903 3.202 -6.950 1.00 91.38 308 SER A N 1
ATOM 2593 C CA . SER A 1 308 ? -8.616 2.775 -7.531 1.00 91.38 308 SER A CA 1
ATOM 2594 C C . SER A 1 308 ? -7.844 1.775 -6.662 1.00 91.38 308 SER A C 1
ATOM 2596 O O . SER A 1 308 ? -6.961 1.078 -7.155 1.00 91.38 308 SER A O 1
ATOM 2598 N N . LYS A 1 309 ? -8.186 1.664 -5.376 1.00 89.81 309 LYS A N 1
ATOM 2599 C CA . LYS A 1 309 ? -7.537 0.794 -4.387 1.00 89.81 309 LYS A CA 1
ATOM 2600 C C . LYS A 1 309 ? -8.335 -0.482 -4.105 1.00 89.81 309 LYS A C 1
ATOM 2602 O O . LYS A 1 309 ? -7.862 -1.362 -3.380 1.00 89.81 309 LYS A O 1
ATOM 2607 N N . ILE A 1 310 ? -9.548 -0.578 -4.649 1.00 88.38 310 ILE A N 1
ATOM 2608 C CA . ILE A 1 310 ? -10.435 -1.736 -4.544 1.00 88.38 310 ILE A CA 1
ATOM 2609 C C . ILE A 1 310 ? -10.093 -2.731 -5.655 1.00 88.38 310 ILE A C 1
ATOM 2611 O O . ILE A 1 310 ? -9.794 -2.329 -6.765 1.00 88.38 310 ILE A O 1
ATOM 2615 N N . LYS A 1 311 ? -10.077 -4.037 -5.362 1.00 88.38 311 LYS A N 1
ATOM 2616 C CA . LYS A 1 311 ? -9.765 -5.074 -6.372 1.00 88.38 311 LYS A CA 1
ATOM 2617 C C . LYS A 1 311 ? -11.003 -5.760 -6.940 1.00 88.38 311 LYS A C 1
ATOM 2619 O O . LYS A 1 311 ? -10.925 -6.403 -7.978 1.00 88.38 311 LYS A O 1
ATOM 2624 N N . ASN A 1 312 ? -12.135 -5.666 -6.246 1.00 88.75 312 ASN A N 1
ATOM 2625 C CA . ASN A 1 312 ? -13.364 -6.307 -6.683 1.00 88.75 312 ASN A CA 1
ATOM 2626 C C . ASN A 1 312 ? -14.017 -5.485 -7.798 1.00 88.75 312 ASN A C 1
ATOM 2628 O O . ASN A 1 312 ? -14.592 -4.431 -7.537 1.00 88.75 312 ASN A O 1
ATOM 2632 N N . GLN A 1 313 ? -13.935 -6.008 -9.019 1.00 91.62 313 GLN A N 1
ATOM 2633 C CA . GLN A 1 313 ? -14.498 -5.401 -10.220 1.00 91.62 313 GLN A CA 1
ATOM 2634 C C . GLN A 1 313 ? -16.012 -5.164 -10.114 1.00 91.62 313 GLN A C 1
ATOM 2636 O O . GLN A 1 313 ? -16.448 -4.039 -10.322 1.00 91.62 313 GLN A O 1
ATOM 2641 N N . SER A 1 314 ? -16.798 -6.173 -9.718 1.00 90.44 314 SER A N 1
ATOM 2642 C CA . SER A 1 314 ? -18.266 -6.052 -9.627 1.00 90.44 314 SER A CA 1
ATOM 2643 C C . SER A 1 314 ? -18.717 -4.954 -8.655 1.00 90.44 314 SER A C 1
ATOM 2645 O O . SER A 1 314 ? -19.677 -4.232 -8.909 1.00 90.44 314 SER A O 1
ATOM 2647 N N . LEU A 1 315 ? -17.978 -4.781 -7.555 1.00 88.25 315 LEU A N 1
ATOM 2648 C CA . LEU A 1 315 ? -18.226 -3.717 -6.589 1.00 88.25 315 LEU A CA 1
ATOM 2649 C C . LEU A 1 315 ? -17.891 -2.342 -7.179 1.00 88.25 315 LEU A C 1
ATOM 2651 O O . LEU A 1 315 ? -18.654 -1.399 -6.988 1.00 88.25 315 LEU A O 1
ATOM 2655 N N . ILE A 1 316 ? -16.767 -2.224 -7.893 1.00 89.19 316 ILE A N 1
ATOM 2656 C CA . ILE A 1 316 ? -16.390 -0.980 -8.576 1.00 89.19 316 ILE A CA 1
ATOM 2657 C C . ILE A 1 316 ? -17.458 -0.610 -9.611 1.00 89.19 316 ILE A C 1
ATOM 2659 O O . ILE A 1 316 ? -17.899 0.533 -9.613 1.00 89.19 316 ILE A O 1
ATOM 2663 N N . GLU A 1 317 ? -17.906 -1.562 -10.433 1.00 90.00 317 GLU A N 1
ATOM 2664 C CA . GLU A 1 317 ? -18.975 -1.365 -11.424 1.00 90.00 317 GLU A CA 1
ATOM 2665 C C . GLU A 1 317 ? -20.263 -0.855 -10.772 1.00 90.00 317 GLU A C 1
ATOM 2667 O O . GLU A 1 317 ? -20.760 0.196 -11.172 1.00 90.00 317 GLU A O 1
ATOM 2672 N N . SER A 1 318 ? -20.740 -1.529 -9.718 1.00 90.00 318 SER A N 1
ATOM 2673 C CA . SER A 1 318 ? -21.947 -1.130 -8.975 1.00 90.00 318 SER A CA 1
ATOM 2674 C C . SER A 1 318 ? -21.829 0.280 -8.386 1.00 90.00 318 SER A C 1
ATOM 2676 O O . SER A 1 318 ? -22.725 1.109 -8.552 1.00 90.00 318 SER A O 1
ATOM 2678 N N . ILE A 1 319 ? -20.705 0.604 -7.735 1.00 87.50 319 ILE A N 1
ATOM 2679 C CA . ILE A 1 319 ? -20.507 1.931 -7.129 1.00 87.50 319 ILE A CA 1
ATOM 2680 C C . ILE A 1 319 ? -20.425 3.015 -8.201 1.00 87.50 319 ILE A C 1
ATOM 2682 O O . ILE A 1 319 ? -20.977 4.100 -8.018 1.00 87.50 319 ILE A O 1
ATOM 2686 N N . ILE A 1 320 ? -19.738 2.738 -9.307 1.00 86.81 320 ILE A N 1
ATOM 2687 C CA . ILE A 1 320 ? -19.652 3.654 -10.439 1.00 86.81 320 ILE A CA 1
ATOM 2688 C C . ILE A 1 320 ? -21.046 3.896 -11.009 1.00 86.81 320 ILE A C 1
ATOM 2690 O O . ILE A 1 320 ? -21.448 5.047 -11.123 1.00 86.81 320 ILE A O 1
ATOM 2694 N N . GLU A 1 321 ? -21.805 2.850 -11.320 1.00 86.25 321 GLU A N 1
ATOM 2695 C CA . GLU A 1 321 ? -23.162 2.981 -11.854 1.00 86.25 321 GLU A CA 1
ATOM 2696 C C . GLU A 1 321 ? -24.044 3.833 -10.930 1.00 86.25 321 GLU A C 1
ATOM 2698 O O . GLU A 1 321 ? -24.667 4.797 -11.382 1.00 86.25 321 GLU A O 1
ATOM 2703 N N . LYS A 1 322 ? -24.009 3.568 -9.616 1.00 87.00 322 LYS A N 1
ATOM 2704 C CA . LYS A 1 322 ? -24.709 4.379 -8.607 1.00 87.00 322 LYS A CA 1
ATOM 2705 C C . LYS A 1 322 ? -24.238 5.836 -8.600 1.00 87.00 322 LYS A C 1
ATOM 2707 O O . LYS A 1 322 ? -25.075 6.733 -8.557 1.00 87.00 322 LYS A O 1
ATOM 2712 N N . LEU A 1 323 ? -22.930 6.085 -8.692 1.00 84.62 323 LEU A N 1
ATOM 2713 C CA . LEU A 1 323 ? -22.358 7.434 -8.756 1.00 84.62 323 LEU A CA 1
ATOM 2714 C C . LEU A 1 323 ? -22.858 8.211 -9.984 1.00 84.62 323 LEU A C 1
ATOM 2716 O O . LEU A 1 323 ? -23.193 9.387 -9.858 1.00 84.62 323 LEU A O 1
ATOM 2720 N N . PHE A 1 324 ? -22.936 7.580 -11.159 1.00 78.12 324 PHE A N 1
ATOM 2721 C CA . PHE A 1 324 ? -23.433 8.238 -12.377 1.00 78.12 324 PHE A CA 1
ATOM 2722 C C . PHE A 1 324 ? -24.943 8.452 -12.352 1.00 78.12 324 PHE A C 1
ATOM 2724 O O . PHE A 1 324 ? -25.399 9.538 -12.712 1.00 78.12 324 PHE A O 1
ATOM 2731 N N . ASN A 1 325 ? -25.703 7.463 -11.881 1.00 81.75 325 ASN A N 1
ATOM 2732 C CA . ASN A 1 325 ? -27.148 7.595 -11.704 1.00 81.75 325 ASN A CA 1
ATOM 2733 C C . ASN A 1 325 ? -27.474 8.731 -10.727 1.00 81.75 325 ASN A C 1
ATOM 2735 O O . ASN A 1 325 ? -28.347 9.547 -11.008 1.00 81.75 325 ASN A O 1
ATOM 2739 N N . TYR A 1 326 ? -26.724 8.833 -9.624 1.00 79.00 326 TYR A N 1
ATOM 2740 C CA . TY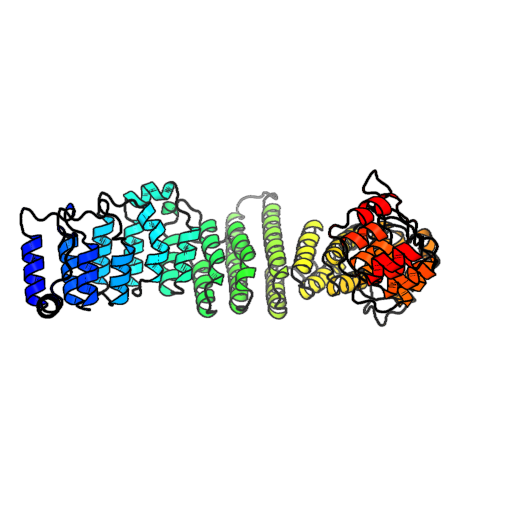R A 1 326 ? -26.856 9.917 -8.650 1.00 79.00 326 TYR A CA 1
ATOM 2741 C C . TYR A 1 326 ? -26.650 11.290 -9.289 1.00 79.00 326 TYR A C 1
ATOM 2743 O O . TYR A 1 326 ? -27.402 12.227 -9.041 1.00 79.00 326 TYR A O 1
ATOM 2751 N N . LEU A 1 327 ? -25.623 11.411 -10.125 1.00 72.94 327 LEU A N 1
ATOM 2752 C CA . LEU A 1 327 ? -25.251 12.675 -10.737 1.00 72.94 327 LEU A CA 1
ATOM 2753 C C . LEU A 1 327 ? -26.316 13.203 -11.716 1.00 72.94 327 LEU A C 1
ATOM 2755 O O . LEU A 1 327 ? -26.223 14.363 -12.108 1.00 72.94 327 LEU A O 1
ATOM 2759 N N . ASN A 1 328 ? -27.323 12.406 -12.116 1.00 67.62 328 ASN A N 1
ATOM 2760 C CA . ASN A 1 328 ? -28.357 12.775 -13.103 1.00 67.62 328 ASN A CA 1
ATOM 2761 C C . ASN A 1 328 ? -27.784 13.375 -14.401 1.00 67.62 328 ASN A C 1
ATOM 2763 O O . ASN A 1 328 ? -28.477 14.021 -15.192 1.00 67.62 328 ASN A O 1
ATOM 2767 N N . PHE A 1 329 ? -26.494 13.173 -14.635 1.00 61.91 329 PHE A N 1
ATOM 2768 C CA . PHE A 1 329 ? -25.806 13.681 -15.793 1.00 61.91 329 PHE A CA 1
ATOM 2769 C C . PHE A 1 329 ? -25.932 12.619 -16.883 1.00 61.91 329 PHE A C 1
ATOM 2771 O O . PHE A 1 329 ? -25.646 11.446 -16.630 1.00 61.91 329 PHE A O 1
ATOM 2778 N N . PRO A 1 330 ? -26.306 13.001 -18.118 1.00 61.44 330 PRO A N 1
ATOM 2779 C CA . PRO A 1 330 ? -26.080 12.131 -19.261 1.00 61.44 330 PRO A CA 1
ATOM 2780 C C . PRO A 1 330 ? -24.620 11.679 -19.208 1.00 61.44 330 PRO A C 1
ATOM 2782 O O . PRO A 1 330 ? -23.750 12.532 -19.011 1.00 61.44 330 PRO A O 1
ATOM 2785 N N . TYR A 1 331 ? -24.354 10.379 -19.367 1.00 58.56 331 TYR A N 1
ATOM 2786 C CA . TYR A 1 331 ? -23.014 9.779 -19.234 1.00 58.56 331 TYR A CA 1
ATOM 2787 C C . TYR A 1 331 ? -21.909 10.597 -19.937 1.00 58.56 331 TYR A C 1
ATOM 2789 O O . TYR A 1 331 ? -20.785 10.701 -19.445 1.00 58.56 331 TYR A O 1
ATOM 2797 N N . GLU A 1 332 ? -22.250 11.227 -21.065 1.00 59.28 332 GLU A N 1
ATOM 2798 C CA . GLU A 1 332 ? -21.378 12.071 -21.890 1.00 59.28 332 GLU A CA 1
ATOM 2799 C C . GLU A 1 332 ? -21.025 13.441 -21.271 1.00 59.28 332 GLU A C 1
ATOM 2801 O O . GLU A 1 332 ? -19.993 14.021 -21.605 1.00 59.28 332 GLU A O 1
ATOM 2806 N N . LYS A 1 333 ? -21.845 13.985 -20.361 1.00 58.44 333 LYS A N 1
ATOM 2807 C CA . LYS A 1 333 ? -21.638 15.302 -19.724 1.00 58.44 333 LYS A CA 1
ATOM 2808 C C . LYS A 1 333 ? -21.003 15.223 -18.335 1.00 58.44 333 LYS A C 1
ATOM 2810 O O . LYS A 1 333 ? -20.262 16.135 -17.985 1.00 58.44 333 LYS A O 1
ATOM 2815 N N . SER A 1 334 ? -21.230 14.153 -17.573 1.00 57.12 334 SER A N 1
ATOM 2816 C CA . SER A 1 334 ? -20.706 13.975 -16.202 1.00 57.12 334 SER A CA 1
ATOM 2817 C C . SER A 1 334 ? -19.186 13.996 -16.118 1.00 57.12 334 SER A C 1
ATOM 2819 O O . SER A 1 334 ? -18.620 14.442 -15.133 1.00 57.12 334 SER A O 1
ATOM 2821 N N . PHE A 1 335 ? -18.494 13.522 -17.147 1.00 61.44 335 PHE A N 1
ATOM 2822 C CA . PHE A 1 335 ? -17.038 13.410 -17.096 1.00 61.44 335 PHE A CA 1
ATOM 2823 C C . PHE A 1 335 ? -16.332 14.714 -17.503 1.00 61.44 335 PHE A C 1
ATOM 2825 O O . PHE A 1 335 ? -15.194 14.949 -17.108 1.00 61.44 335 PHE A O 1
ATOM 2832 N N . ASN A 1 336 ? -17.058 15.639 -18.151 1.00 62.34 336 ASN A N 1
ATOM 2833 C CA . ASN A 1 336 ? -16.622 17.031 -18.320 1.00 62.34 336 ASN A CA 1
ATOM 2834 C C . ASN A 1 336 ? -16.508 17.783 -16.985 1.00 62.34 336 ASN A C 1
ATOM 2836 O O . ASN A 1 336 ? -16.132 18.951 -16.994 1.00 62.34 336 ASN A O 1
ATOM 2840 N N . ILE A 1 337 ? -16.874 17.162 -15.863 1.00 61.84 337 ILE A N 1
ATOM 2841 C CA . ILE A 1 337 ? -16.750 17.729 -14.521 1.00 61.84 337 ILE A CA 1
ATOM 2842 C C . ILE A 1 337 ? -15.307 17.573 -14.015 1.00 61.84 337 ILE A C 1
ATOM 2844 O O . ILE A 1 337 ? -14.752 18.517 -13.457 1.00 61.84 337 ILE A O 1
ATOM 2848 N N . ILE A 1 338 ? -14.638 16.455 -14.326 1.00 68.44 338 ILE A N 1
ATOM 2849 C CA . ILE A 1 338 ? -13.214 16.249 -14.021 1.00 68.44 338 ILE A CA 1
ATOM 2850 C C . ILE A 1 338 ? -12.376 16.790 -15.186 1.00 68.44 338 ILE A C 1
ATOM 2852 O O . ILE A 1 338 ? -11.782 16.042 -15.960 1.00 68.44 338 ILE A O 1
ATOM 2856 N N . LYS A 1 339 ? -12.360 18.116 -15.357 1.00 70.81 339 LYS A N 1
ATOM 2857 C CA . LYS A 1 339 ? -11.520 18.752 -16.394 1.00 70.81 339 LYS A CA 1
ATOM 2858 C C . LYS A 1 339 ? -10.042 18.778 -16.024 1.00 70.81 339 LYS A C 1
ATOM 2860 O O . LYS A 1 339 ? -9.207 18.984 -16.903 1.00 70.81 339 LYS A O 1
ATOM 2865 N N . ASP A 1 340 ? -9.719 18.613 -14.743 1.00 83.25 340 ASP A N 1
ATOM 2866 C CA . ASP A 1 340 ? -8.338 18.670 -14.289 1.00 83.25 340 ASP A CA 1
ATOM 2867 C C . ASP A 1 340 ? -7.612 17.356 -14.603 1.00 83.25 340 ASP A C 1
ATOM 2869 O O . ASP A 1 340 ? -7.781 16.326 -13.947 1.00 83.25 340 ASP A O 1
ATOM 2873 N N . ILE A 1 341 ? -6.759 17.412 -15.624 1.00 84.75 341 ILE A N 1
ATOM 2874 C CA . ILE A 1 341 ? -5.896 16.303 -16.027 1.00 84.75 341 ILE A CA 1
ATOM 2875 C C . ILE A 1 341 ? -5.007 15.812 -14.873 1.00 84.75 341 ILE A C 1
ATOM 2877 O O . ILE A 1 341 ? -4.706 14.622 -14.805 1.00 84.75 341 ILE A O 1
ATOM 2881 N N . ASN A 1 342 ? -4.639 16.683 -13.925 1.00 86.69 342 ASN A N 1
ATOM 2882 C CA . ASN A 1 342 ? -3.794 16.317 -12.785 1.00 86.69 342 ASN A CA 1
ATOM 2883 C C . ASN A 1 342 ? -4.525 15.406 -11.793 1.00 86.69 342 ASN A C 1
ATOM 2885 O O . ASN A 1 342 ? -3.910 14.585 -11.112 1.00 86.69 342 ASN A O 1
ATOM 2889 N N . VAL A 1 343 ? -5.843 15.551 -11.685 1.00 86.88 343 VAL A N 1
ATOM 2890 C CA . VAL A 1 343 ? -6.686 14.706 -10.836 1.00 86.88 343 VAL A CA 1
ATOM 2891 C C . VAL A 1 343 ? -6.801 13.318 -11.450 1.00 86.88 343 VAL A C 1
ATOM 2893 O O . VAL A 1 343 ? -6.561 12.316 -10.774 1.00 86.88 343 VAL A O 1
ATOM 2896 N N . ILE A 1 344 ? -7.090 13.263 -12.751 1.00 89.06 344 ILE A N 1
ATOM 2897 C CA . ILE A 1 344 ? -7.108 12.023 -13.532 1.00 89.06 344 ILE A CA 1
ATOM 2898 C C . ILE A 1 344 ? -5.767 11.293 -13.407 1.00 89.06 344 ILE A C 1
ATOM 2900 O O . ILE A 1 344 ? -5.738 10.097 -13.117 1.00 89.06 344 ILE A O 1
ATOM 2904 N N . GLU A 1 345 ? -4.660 12.021 -13.565 1.00 91.94 345 GLU A N 1
ATOM 2905 C CA . GLU A 1 345 ? -3.304 11.507 -13.386 1.00 91.94 345 GLU A CA 1
ATOM 2906 C C . GLU A 1 345 ? -3.123 10.869 -12.005 1.00 91.94 345 GLU A C 1
ATOM 2908 O O . GLU A 1 345 ? -2.703 9.716 -11.918 1.00 91.94 345 GLU A O 1
ATOM 2913 N N . LYS A 1 346 ? -3.498 11.561 -10.920 1.00 92.06 346 LYS A N 1
ATOM 2914 C CA . LYS A 1 346 ? -3.407 11.023 -9.550 1.00 92.06 346 LYS A CA 1
ATOM 2915 C C . LYS A 1 346 ? -4.224 9.743 -9.365 1.00 92.06 346 LYS A C 1
ATOM 2917 O O . LYS A 1 346 ? -3.745 8.807 -8.719 1.00 92.06 346 LYS A O 1
ATOM 2922 N N . ILE A 1 347 ? -5.438 9.684 -9.915 1.00 90.88 347 ILE A N 1
ATOM 2923 C CA . ILE A 1 347 ? -6.305 8.500 -9.814 1.00 90.88 347 ILE A CA 1
ATOM 2924 C C . ILE A 1 347 ? -5.697 7.329 -10.600 1.00 90.88 347 ILE A C 1
ATOM 2926 O O . ILE A 1 347 ? -5.605 6.220 -10.070 1.00 90.88 347 ILE A O 1
ATOM 2930 N N . LEU A 1 348 ? -5.219 7.560 -11.825 1.00 93.56 348 LEU A N 1
ATOM 2931 C CA . LEU A 1 348 ? -4.593 6.525 -12.655 1.00 93.56 348 LEU A CA 1
ATOM 2932 C C . LEU A 1 348 ? -3.264 6.030 -12.063 1.00 93.56 348 LEU A C 1
ATOM 2934 O O . LEU A 1 348 ? -3.033 4.821 -12.027 1.00 93.56 348 LEU A O 1
ATOM 2938 N N . LEU A 1 349 ? -2.434 6.919 -11.506 1.00 93.94 349 LEU A N 1
ATOM 2939 C CA . LEU A 1 349 ? -1.234 6.536 -10.750 1.00 93.94 349 LEU A CA 1
ATOM 2940 C C . LEU A 1 349 ? -1.588 5.663 -9.538 1.00 93.94 349 LEU A C 1
ATOM 2942 O O . LEU A 1 349 ? -0.892 4.688 -9.252 1.00 93.94 349 LEU A O 1
ATOM 2946 N N . SER A 1 350 ? -2.696 5.963 -8.854 1.00 91.75 350 SER A N 1
ATOM 2947 C CA . SER A 1 350 ? -3.202 5.114 -7.774 1.00 91.75 350 SER A CA 1
ATOM 2948 C C . SER A 1 350 ? -3.666 3.744 -8.282 1.00 91.75 350 SER A C 1
ATOM 2950 O O . SER A 1 350 ? -3.351 2.741 -7.643 1.00 91.75 350 SER A O 1
ATOM 2952 N N . CYS A 1 351 ? -4.334 3.676 -9.441 1.00 93.81 351 CYS A N 1
ATOM 2953 C CA . CYS A 1 351 ? -4.714 2.404 -10.065 1.00 93.81 351 CYS A CA 1
ATOM 2954 C C . CYS A 1 351 ? -3.477 1.544 -10.364 1.00 93.81 351 CYS A C 1
ATOM 2956 O O . CYS A 1 351 ? -3.472 0.357 -10.042 1.00 93.81 351 CYS A O 1
ATOM 2958 N N . ILE A 1 352 ? -2.411 2.148 -10.907 1.00 94.19 352 ILE A N 1
ATOM 2959 C CA . ILE A 1 352 ? -1.134 1.464 -11.170 1.00 94.19 352 ILE A CA 1
ATOM 2960 C C . ILE A 1 352 ? -0.513 0.960 -9.859 1.00 94.19 352 ILE A C 1
ATOM 2962 O O . ILE A 1 352 ? -0.121 -0.200 -9.765 1.00 94.19 352 ILE A O 1
ATOM 2966 N N . HIS A 1 353 ? -0.457 1.805 -8.824 1.00 94.00 353 HIS A N 1
ATOM 2967 C CA . HIS A 1 353 ? 0.138 1.447 -7.532 1.00 94.00 353 HIS A CA 1
ATOM 2968 C C . HIS A 1 353 ? -0.566 0.259 -6.853 1.00 94.00 353 HIS A C 1
ATOM 2970 O O . HIS A 1 353 ? 0.078 -0.541 -6.176 1.00 94.00 353 HIS A O 1
ATOM 2976 N N . HIS A 1 354 ? -1.882 0.128 -7.037 1.00 91.62 354 HIS A N 1
ATOM 2977 C CA . HIS A 1 354 ? -2.689 -0.927 -6.417 1.00 91.62 354 HIS A CA 1
ATOM 2978 C C . HIS A 1 354 ? -3.031 -2.101 -7.349 1.00 91.62 354 HIS A C 1
ATOM 2980 O O . HIS A 1 354 ? -3.763 -3.002 -6.928 1.00 91.62 354 HIS A O 1
ATOM 2986 N N . ASN A 1 355 ? -2.479 -2.124 -8.568 1.00 94.00 355 ASN A N 1
ATOM 2987 C CA . ASN A 1 355 ? -2.807 -3.081 -9.627 1.00 94.00 355 ASN A CA 1
ATOM 2988 C C . ASN A 1 355 ? -4.327 -3.206 -9.867 1.00 94.00 355 ASN A C 1
ATOM 2990 O O . ASN A 1 355 ? -4.908 -4.289 -9.785 1.00 94.00 355 ASN A O 1
ATOM 2994 N N . ASN A 1 356 ? -4.989 -2.075 -10.104 1.00 94.00 356 ASN A N 1
ATOM 2995 C CA . ASN A 1 356 ? -6.406 -2.024 -10.452 1.00 94.00 356 ASN A CA 1
ATOM 2996 C C . ASN A 1 356 ? -6.581 -1.678 -11.935 1.00 94.00 356 ASN A C 1
ATOM 2998 O O . ASN A 1 356 ? -6.966 -0.564 -12.304 1.00 94.00 356 ASN A O 1
ATOM 3002 N N . LEU A 1 357 ? -6.245 -2.646 -12.789 1.00 94.81 357 LEU A N 1
ATOM 3003 C CA . LEU A 1 357 ? -6.291 -2.491 -14.242 1.00 94.81 357 LEU A CA 1
ATOM 3004 C C . LEU A 1 357 ? -7.717 -2.218 -14.742 1.00 94.81 357 LEU A C 1
ATOM 3006 O O . LEU A 1 357 ? -7.901 -1.404 -15.643 1.00 94.81 357 LEU A O 1
ATOM 3010 N N . PHE A 1 358 ? -8.725 -2.827 -14.109 1.00 94.06 358 PHE A N 1
ATOM 3011 C CA . PHE A 1 358 ? -10.134 -2.605 -14.429 1.00 94.06 358 PHE A CA 1
ATOM 3012 C C . PHE A 1 358 ? -10.533 -1.128 -14.298 1.00 94.06 358 PHE A C 1
ATOM 3014 O O . PHE A 1 358 ? -11.050 -0.537 -15.246 1.00 94.06 358 PHE A O 1
ATOM 3021 N N . MET A 1 359 ? -10.236 -0.505 -13.153 1.00 93.00 359 MET A N 1
ATOM 3022 C CA . MET A 1 359 ? -10.548 0.909 -12.936 1.00 93.00 359 MET A CA 1
ATOM 3023 C C . MET A 1 359 ? -9.816 1.803 -13.938 1.00 93.00 359 MET A C 1
ATOM 3025 O O . MET A 1 359 ? -10.391 2.760 -14.449 1.00 93.00 359 MET A O 1
ATOM 3029 N N . ALA A 1 360 ? -8.563 1.479 -14.262 1.00 93.38 360 ALA A N 1
ATOM 3030 C CA . ALA A 1 360 ? -7.820 2.220 -15.271 1.00 93.38 360 ALA A CA 1
ATOM 3031 C C . ALA A 1 360 ? -8.454 2.096 -16.663 1.00 93.38 360 ALA A C 1
ATOM 3033 O O . ALA A 1 360 ? -8.660 3.121 -17.310 1.00 93.38 360 ALA A O 1
ATOM 3034 N N . HIS A 1 361 ? -8.820 0.884 -17.102 1.00 92.31 361 HIS A N 1
ATOM 3035 C CA . HIS A 1 361 ? -9.570 0.666 -18.345 1.00 92.31 361 HIS A CA 1
ATOM 3036 C C . HIS A 1 361 ? -10.812 1.543 -18.395 1.00 92.31 361 HIS A C 1
ATOM 3038 O O . HIS A 1 361 ? -10.992 2.303 -19.348 1.00 92.31 361 HIS A O 1
ATOM 3044 N N . TRP A 1 362 ? -11.616 1.474 -17.338 1.00 89.69 362 TRP A N 1
ATOM 3045 C CA . TRP A 1 362 ? -12.852 2.225 -17.239 1.00 89.69 362 TRP A CA 1
ATOM 3046 C C . TRP A 1 362 ? -12.609 3.740 -17.326 1.00 89.69 362 TRP A C 1
ATOM 3048 O O . TRP A 1 362 ? -13.253 4.421 -18.122 1.00 89.69 362 TRP A O 1
ATOM 3058 N N . ILE A 1 363 ? -11.629 4.274 -16.584 1.00 88.69 363 ILE A N 1
ATOM 3059 C CA . ILE A 1 363 ? -11.269 5.700 -16.634 1.00 88.69 363 ILE A CA 1
ATOM 3060 C C . ILE A 1 363 ? -10.837 6.100 -18.053 1.00 88.69 363 ILE A C 1
ATOM 3062 O O . ILE A 1 363 ? -11.317 7.104 -18.577 1.00 88.69 363 ILE A O 1
ATOM 3066 N N . PHE A 1 364 ? -9.965 5.321 -18.699 1.00 87.50 364 PHE A N 1
ATOM 3067 C CA . PHE A 1 364 ? -9.475 5.630 -20.044 1.00 87.50 364 PHE A CA 1
ATOM 3068 C C . PHE A 1 364 ? -10.584 5.622 -21.094 1.00 87.50 364 PHE A C 1
ATOM 3070 O O . PHE A 1 364 ? -10.619 6.532 -21.917 1.00 87.50 364 PHE A O 1
ATOM 3077 N N . GLU A 1 365 ? -11.504 4.654 -21.055 1.00 85.50 365 GLU A N 1
ATOM 3078 C CA . GLU A 1 365 ? -12.657 4.619 -21.967 1.00 85.50 365 GLU A CA 1
ATOM 3079 C C . GLU A 1 365 ? -13.525 5.873 -21.856 1.00 85.50 365 GLU A C 1
ATOM 3081 O O . GLU A 1 365 ? -14.069 6.351 -22.855 1.00 85.50 365 GLU A O 1
ATOM 3086 N N . LYS A 1 366 ? -13.633 6.445 -20.653 1.00 81.69 366 LYS A N 1
ATOM 3087 C CA . LYS A 1 366 ? -14.383 7.685 -20.446 1.00 81.69 366 LYS A CA 1
ATOM 3088 C C . LYS A 1 366 ? -13.583 8.930 -20.822 1.00 81.69 366 LYS A C 1
ATOM 3090 O O . LYS A 1 366 ? -14.154 9.833 -21.427 1.00 81.69 366 LYS A O 1
ATOM 3095 N N . ILE A 1 367 ? -12.274 8.971 -20.570 1.00 78.38 367 ILE A N 1
ATOM 3096 C CA . ILE A 1 367 ? -11.412 10.093 -20.988 1.00 78.38 367 ILE A CA 1
ATOM 3097 C C . ILE A 1 367 ? -11.355 10.221 -22.507 1.00 78.38 367 ILE A C 1
ATOM 3099 O O . ILE A 1 367 ? -11.415 11.341 -23.014 1.00 78.38 367 ILE A O 1
ATOM 3103 N N . THR A 1 368 ? -11.282 9.103 -23.239 1.00 69.44 368 THR A N 1
ATOM 3104 C CA . THR A 1 368 ? -11.198 9.115 -24.710 1.00 69.44 368 THR A CA 1
ATOM 3105 C C . THR A 1 368 ? -12.384 9.815 -25.376 1.00 69.44 368 THR A C 1
ATOM 3107 O O . THR A 1 368 ? -12.247 10.328 -26.481 1.00 69.44 368 THR A O 1
ATOM 3110 N N . ILE A 1 369 ? -13.528 9.904 -24.691 1.00 64.62 369 ILE A N 1
ATOM 3111 C CA . ILE A 1 369 ? -14.714 10.635 -25.163 1.00 64.62 369 ILE A CA 1
ATOM 3112 C C . ILE A 1 369 ? -14.530 12.161 -25.015 1.00 64.62 369 ILE A C 1
ATOM 3114 O O . ILE A 1 369 ? -15.083 12.938 -25.791 1.00 64.62 369 ILE A O 1
ATOM 3118 N N . ILE A 1 370 ? -13.730 12.601 -24.040 1.00 58.47 370 ILE A N 1
ATOM 3119 C CA . ILE A 1 370 ? -13.600 14.004 -23.616 1.00 58.47 370 ILE A CA 1
ATOM 3120 C C . ILE A 1 370 ? -12.405 14.688 -24.287 1.00 58.47 370 ILE A C 1
ATOM 3122 O O . ILE A 1 370 ? -12.482 15.854 -24.685 1.00 58.47 370 ILE A O 1
ATOM 3126 N N . SER A 1 371 ? -11.268 13.994 -24.398 1.00 58.78 371 SER A N 1
ATOM 3127 C CA . SER A 1 371 ? -10.004 14.612 -24.799 1.00 58.78 371 SER A CA 1
ATOM 3128 C C . SER A 1 371 ? -9.852 14.687 -26.322 1.00 58.78 371 SER A C 1
ATOM 3130 O O . SER A 1 371 ? -9.088 13.934 -26.919 1.00 58.78 371 SER A O 1
ATOM 3132 N N . LYS A 1 372 ? -10.517 15.653 -26.966 1.00 59.41 372 LYS A N 1
ATOM 3133 C CA . LYS A 1 372 ? -10.155 16.071 -28.340 1.00 59.41 372 LYS A CA 1
ATOM 3134 C C . LYS A 1 372 ? -8.829 16.849 -28.405 1.00 59.41 372 LYS A C 1
ATOM 3136 O O . LYS A 1 372 ? -8.294 17.059 -29.488 1.00 59.41 372 LYS A O 1
ATOM 3141 N N . ASN A 1 373 ? -8.282 17.263 -27.258 1.00 63.75 373 ASN A N 1
ATOM 3142 C CA . ASN A 1 373 ? -7.005 17.973 -27.173 1.00 63.75 373 ASN A CA 1
ATOM 3143 C C . ASN A 1 373 ? -5.842 16.974 -27.064 1.00 63.75 373 ASN A C 1
ATOM 3145 O O . ASN A 1 373 ? -5.491 16.541 -25.965 1.00 63.75 373 ASN A O 1
ATOM 3149 N N . ALA A 1 374 ? -5.245 16.627 -28.206 1.00 60.41 374 ALA A N 1
ATOM 3150 C CA . ALA A 1 374 ? -4.197 15.609 -28.323 1.00 60.41 374 ALA A CA 1
ATOM 3151 C C . ALA A 1 374 ? -2.957 15.866 -27.437 1.00 60.41 374 ALA A C 1
ATOM 3153 O O . ALA A 1 374 ? -2.406 14.927 -26.866 1.00 60.41 374 ALA A O 1
ATOM 3154 N N . SER A 1 375 ? -2.543 17.125 -27.245 1.00 68.62 375 SER A N 1
ATOM 3155 C CA . SER A 1 375 ? -1.281 17.458 -26.561 1.00 68.62 375 SER A CA 1
ATOM 3156 C C . SER A 1 375 ? -1.232 17.036 -25.086 1.00 68.62 375 SER A C 1
ATOM 3158 O O . SER A 1 375 ? -0.246 16.449 -24.648 1.00 68.62 375 SER A O 1
ATOM 3160 N N . ASN A 1 376 ? -2.302 17.268 -24.317 1.00 76.00 376 ASN A N 1
ATOM 3161 C CA . ASN A 1 376 ? -2.335 16.913 -22.891 1.00 76.00 376 ASN A CA 1
ATOM 3162 C C . ASN A 1 376 ? -2.448 15.399 -22.661 1.00 76.00 376 ASN A C 1
ATOM 3164 O O . ASN A 1 376 ? -2.037 14.905 -21.611 1.00 76.00 376 ASN A O 1
ATOM 3168 N N . SER A 1 377 ? -2.991 14.661 -23.634 1.00 82.12 377 SER A N 1
ATOM 3169 C CA . SER A 1 377 ? -3.124 13.206 -23.529 1.00 82.12 377 SER A CA 1
ATOM 3170 C C . SER A 1 377 ? -1.760 12.509 -23.561 1.00 82.12 377 SER A C 1
ATOM 3172 O O . SER A 1 377 ? -1.513 11.616 -22.753 1.00 82.12 377 SER A O 1
ATOM 3174 N N . ASN A 1 378 ? -0.834 12.994 -24.393 1.00 87.25 378 ASN A N 1
ATOM 3175 C CA . ASN A 1 378 ? 0.508 12.426 -24.527 1.00 87.25 378 ASN A CA 1
ATOM 3176 C C . ASN A 1 378 ? 1.314 12.558 -23.232 1.00 87.25 378 ASN A C 1
ATOM 3178 O O . ASN A 1 378 ? 1.906 11.583 -22.776 1.00 87.25 378 ASN A O 1
ATOM 3182 N N . LEU A 1 379 ? 1.265 13.734 -22.592 1.00 90.19 379 LEU A N 1
ATOM 3183 C CA . LEU A 1 379 ? 1.934 13.965 -21.308 1.00 90.19 379 LEU A CA 1
ATOM 3184 C C . LEU A 1 379 ? 1.384 13.048 -20.202 1.00 90.19 379 LEU A C 1
ATOM 3186 O O . LEU A 1 379 ? 2.141 12.567 -19.358 1.00 90.19 379 LEU A O 1
ATOM 3190 N N . LEU A 1 380 ? 0.074 12.776 -20.205 1.00 91.50 380 LEU A N 1
ATOM 3191 C CA . LEU A 1 380 ? -0.533 11.831 -19.268 1.00 91.50 380 LEU A CA 1
ATOM 3192 C C . LEU A 1 380 ? -0.024 10.401 -19.515 1.00 91.50 380 LEU A C 1
ATOM 3194 O O . LEU A 1 380 ? 0.427 9.750 -18.571 1.00 91.50 380 LEU A O 1
ATOM 3198 N N . PHE A 1 381 ? -0.061 9.917 -20.763 1.00 93.62 381 PHE A N 1
ATOM 3199 C CA . PHE A 1 381 ? 0.462 8.590 -21.116 1.00 93.62 381 PHE A CA 1
ATOM 3200 C C . PHE A 1 381 ? 1.927 8.438 -20.731 1.00 93.62 381 PHE A C 1
ATOM 3202 O O . PHE A 1 381 ? 2.303 7.413 -20.166 1.00 93.62 381 PHE A O 1
ATOM 3209 N N . GLU A 1 382 ? 2.729 9.467 -20.977 1.00 95.38 382 GLU A N 1
ATOM 3210 C CA . GLU A 1 382 ? 4.134 9.489 -20.610 1.00 95.38 382 GLU A CA 1
ATOM 3211 C C . GLU A 1 382 ? 4.344 9.280 -19.111 1.00 95.38 382 GLU A C 1
ATOM 3213 O O . GLU A 1 382 ? 5.066 8.366 -18.713 1.00 95.38 382 GLU A O 1
ATOM 3218 N N . LYS A 1 383 ? 3.684 10.074 -18.263 1.00 95.88 383 LYS A N 1
ATOM 3219 C CA . LYS A 1 383 ? 3.836 9.955 -16.806 1.00 95.88 383 LYS A CA 1
ATOM 3220 C C . LYS A 1 383 ? 3.369 8.597 -16.278 1.00 95.88 383 LYS A C 1
ATOM 3222 O O . LYS A 1 383 ? 4.009 8.026 -15.393 1.00 95.88 383 LYS A O 1
ATOM 3227 N N . LEU A 1 384 ? 2.271 8.068 -16.819 1.00 96.81 384 LEU A N 1
ATOM 3228 C CA . LEU A 1 384 ? 1.729 6.766 -16.420 1.00 96.81 384 LEU A CA 1
ATOM 3229 C C . LEU A 1 384 ? 2.621 5.608 -16.884 1.00 96.81 384 LEU A C 1
ATOM 3231 O O . LEU A 1 384 ? 2.866 4.672 -16.116 1.00 96.81 384 LEU A O 1
ATOM 3235 N N . LEU A 1 385 ? 3.145 5.676 -18.110 1.00 97.38 385 LEU A N 1
ATOM 3236 C CA . LEU A 1 385 ? 4.075 4.679 -18.637 1.00 97.38 385 LEU A CA 1
ATOM 3237 C C . LEU A 1 385 ? 5.398 4.722 -17.866 1.00 97.38 385 LEU A C 1
ATOM 3239 O O . LEU A 1 385 ? 5.933 3.679 -17.502 1.00 97.38 385 LEU A O 1
ATOM 3243 N N . LEU A 1 386 ? 5.873 5.921 -17.520 1.00 96.88 386 LEU A N 1
ATOM 3244 C CA . LEU A 1 386 ? 7.081 6.116 -16.723 1.00 96.88 386 LEU A CA 1
ATOM 3245 C C . LEU A 1 386 ? 6.933 5.467 -15.346 1.00 96.88 386 LEU A C 1
ATOM 3247 O O . LEU A 1 386 ? 7.778 4.668 -14.939 1.00 96.88 386 LEU A O 1
ATOM 3251 N N . TYR A 1 387 ? 5.831 5.758 -14.649 1.00 97.19 387 TYR A N 1
ATOM 3252 C CA . TYR A 1 387 ? 5.562 5.195 -13.328 1.00 97.19 387 TYR A CA 1
ATOM 3253 C C . TYR A 1 387 ? 5.396 3.670 -13.368 1.00 97.19 387 TYR A C 1
ATOM 3255 O O . TYR A 1 387 ? 6.012 2.973 -12.562 1.00 97.19 387 TYR A O 1
ATOM 3263 N N . SER A 1 388 ? 4.619 3.141 -14.322 1.00 96.50 388 SER A N 1
ATOM 3264 C CA . SER A 1 388 ? 4.420 1.691 -14.480 1.00 96.50 388 SER A CA 1
ATOM 3265 C C . SER A 1 388 ? 5.711 0.957 -14.860 1.00 96.50 388 SER A C 1
ATOM 3267 O O . SER A 1 388 ? 5.977 -0.106 -14.298 1.00 96.50 388 SER A O 1
ATOM 3269 N N . SER A 1 389 ? 6.555 1.542 -15.714 1.00 95.00 389 SER A N 1
ATOM 3270 C CA . SER A 1 389 ? 7.886 1.019 -16.058 1.00 95.00 389 SER A CA 1
ATOM 3271 C C . SER A 1 389 ? 8.830 1.000 -14.858 1.00 95.00 389 SER A C 1
ATOM 3273 O O . SER A 1 389 ? 9.496 -0.011 -14.618 1.00 95.00 389 SER A O 1
ATOM 3275 N N . LYS A 1 390 ? 8.824 2.060 -14.038 1.00 93.50 390 LYS A N 1
ATOM 3276 C CA . LYS A 1 390 ? 9.655 2.166 -12.828 1.00 93.50 390 LYS A CA 1
ATOM 3277 C C . LYS A 1 390 ? 9.328 1.104 -11.776 1.00 93.50 390 LYS A C 1
ATOM 3279 O O . LYS A 1 390 ? 10.234 0.595 -11.124 1.00 93.50 390 LYS A O 1
ATOM 3284 N N . ILE A 1 391 ? 8.050 0.757 -11.603 1.00 94.25 391 ILE A N 1
ATOM 3285 C CA . ILE A 1 391 ? 7.630 -0.323 -10.688 1.00 94.25 391 ILE A CA 1
ATOM 3286 C C . ILE A 1 391 ? 7.517 -1.695 -11.382 1.00 94.25 391 ILE A C 1
ATOM 3288 O O . ILE A 1 391 ? 7.072 -2.659 -10.762 1.00 94.25 391 ILE A O 1
ATOM 3292 N N . ASN A 1 392 ? 7.908 -1.783 -12.659 1.00 92.75 392 ASN A N 1
ATOM 3293 C CA . ASN A 1 392 ? 7.850 -2.977 -13.506 1.00 92.75 392 ASN A CA 1
ATOM 3294 C C . ASN A 1 392 ? 6.453 -3.634 -13.601 1.00 92.75 392 ASN A C 1
ATOM 3296 O O . ASN A 1 392 ? 6.309 -4.858 -13.564 1.00 92.75 392 ASN A O 1
ATOM 3300 N N . HIS A 1 393 ? 5.401 -2.822 -13.721 1.00 94.81 393 HIS A N 1
ATOM 3301 C CA . HIS A 1 393 ? 4.021 -3.292 -13.818 1.00 94.81 393 HIS A CA 1
ATOM 3302 C C . HIS A 1 393 ? 3.646 -3.661 -15.264 1.00 94.81 393 HIS A C 1
ATOM 3304 O O . HIS A 1 393 ? 2.981 -2.893 -15.961 1.00 94.81 393 HIS A O 1
ATOM 3310 N N . LEU A 1 394 ? 4.044 -4.859 -15.707 1.00 94.69 394 LEU A N 1
ATOM 3311 C CA . LEU A 1 394 ? 3.907 -5.317 -17.100 1.00 94.69 394 LEU A CA 1
ATOM 3312 C C . LEU A 1 394 ? 2.482 -5.177 -17.670 1.00 94.69 394 LEU A C 1
ATOM 3314 O O . LEU A 1 394 ? 2.301 -4.623 -18.747 1.00 94.69 394 LEU A O 1
ATOM 3318 N N . GLU A 1 395 ? 1.451 -5.608 -16.941 1.00 95.50 395 GLU A N 1
ATOM 3319 C CA . GLU A 1 395 ? 0.063 -5.546 -17.436 1.00 95.50 395 GLU A CA 1
ATOM 3320 C C . GLU A 1 395 ? -0.397 -4.111 -17.745 1.00 95.50 395 GLU A C 1
ATOM 3322 O O . GLU A 1 395 ? -0.971 -3.853 -18.802 1.00 95.50 395 GLU A O 1
ATOM 3327 N N . PHE A 1 396 ? -0.077 -3.155 -16.866 1.00 96.00 396 PHE A N 1
ATOM 3328 C CA . PHE A 1 396 ? -0.379 -1.741 -17.077 1.00 96.00 396 PHE A CA 1
ATOM 3329 C C . PHE A 1 396 ? 0.447 -1.135 -18.207 1.00 96.00 396 PHE A C 1
ATOM 3331 O O . PHE A 1 396 ? -0.105 -0.379 -18.998 1.00 96.00 396 PHE A O 1
ATOM 3338 N N . MET A 1 397 ? 1.735 -1.474 -18.323 1.00 97.12 397 MET A N 1
ATOM 3339 C CA . MET A 1 397 ? 2.543 -1.035 -19.467 1.00 97.12 397 MET A CA 1
ATOM 3340 C C . MET A 1 397 ? 1.939 -1.528 -20.785 1.00 97.12 397 MET A C 1
ATOM 3342 O O . MET A 1 397 ? 1.759 -0.739 -21.707 1.00 97.12 397 MET A O 1
ATOM 3346 N N . SER A 1 398 ? 1.560 -2.808 -20.854 1.00 96.38 398 SER A N 1
ATOM 3347 C CA . SER A 1 398 ? 0.896 -3.403 -22.021 1.00 96.38 398 SER A CA 1
ATOM 3348 C C . SER A 1 398 ? -0.399 -2.668 -22.357 1.00 96.38 398 SER A C 1
ATOM 3350 O O . SER A 1 398 ? -0.606 -2.257 -23.498 1.00 96.38 398 SER A O 1
ATOM 3352 N N . PHE A 1 399 ? -1.243 -2.422 -21.355 1.00 95.94 399 PHE A N 1
ATOM 3353 C CA . PHE A 1 399 ? -2.472 -1.653 -21.512 1.00 95.94 399 PHE A CA 1
ATOM 3354 C C . PHE A 1 399 ? -2.227 -0.223 -22.019 1.00 95.94 399 PHE A C 1
ATOM 3356 O O . PHE A 1 399 ? -2.879 0.207 -22.972 1.00 95.94 399 PHE A O 1
ATOM 3363 N N . LEU A 1 400 ? -1.274 0.499 -21.426 1.00 95.69 400 LEU A N 1
ATOM 3364 C CA . LEU A 1 400 ? -0.948 1.872 -21.809 1.00 95.69 400 LEU A CA 1
ATOM 3365 C C . LEU A 1 400 ? -0.394 1.941 -23.231 1.00 95.69 400 LEU A C 1
ATOM 3367 O O . LEU A 1 400 ? -0.821 2.809 -23.982 1.00 95.69 400 LEU A O 1
ATOM 3371 N N . ILE A 1 401 ? 0.483 1.015 -23.630 1.00 95.50 401 ILE A N 1
ATOM 3372 C CA . ILE A 1 401 ? 0.992 0.948 -25.007 1.00 95.50 401 ILE A CA 1
ATOM 3373 C C . ILE A 1 401 ? -0.141 0.625 -25.980 1.00 95.50 401 ILE A C 1
ATOM 3375 O O . ILE A 1 401 ? -0.273 1.308 -26.989 1.00 95.50 401 ILE A O 1
ATOM 3379 N N . LYS A 1 402 ? -1.009 -0.351 -25.680 1.00 94.00 402 LYS A N 1
ATOM 3380 C CA . LYS A 1 402 ? -2.183 -0.639 -26.524 1.00 94.00 402 LYS A CA 1
ATOM 3381 C C . LYS A 1 402 ? -3.036 0.606 -26.732 1.00 94.00 402 LYS A C 1
ATOM 3383 O O . LYS A 1 402 ? -3.409 0.905 -27.859 1.00 94.00 402 LYS A O 1
ATOM 3388 N N . LYS A 1 403 ? -3.316 1.354 -25.661 1.00 92.31 403 LYS A N 1
ATOM 3389 C CA . LYS A 1 403 ? -4.112 2.584 -25.739 1.00 92.31 403 LYS A CA 1
ATOM 3390 C C . LYS A 1 403 ? -3.390 3.711 -26.475 1.00 92.31 403 LYS A C 1
ATOM 3392 O O . LYS A 1 403 ? -4.018 4.350 -27.310 1.00 92.31 403 LYS A O 1
ATOM 3397 N N . LEU A 1 404 ? -2.098 3.910 -26.223 1.00 91.69 404 LEU A N 1
ATOM 3398 C CA . LEU A 1 404 ? -1.270 4.911 -26.901 1.00 91.69 404 LEU A CA 1
ATOM 3399 C C . LEU A 1 404 ? -1.205 4.666 -28.414 1.00 91.69 404 LEU A C 1
ATOM 3401 O O . LEU A 1 404 ? -1.230 5.610 -29.193 1.00 91.69 404 LEU A O 1
ATOM 3405 N N . LEU A 1 405 ? -1.141 3.395 -28.820 1.00 90.00 405 LEU A N 1
ATOM 3406 C CA . LEU A 1 405 ? -1.020 2.972 -30.217 1.00 90.00 405 LEU A CA 1
ATOM 3407 C C . LEU A 1 405 ? -2.360 2.642 -30.880 1.00 90.00 405 LEU A C 1
ATOM 3409 O O . LEU A 1 405 ? -2.379 2.212 -32.029 1.00 90.00 405 LEU A O 1
ATOM 3413 N N . ASN A 1 406 ? -3.466 2.812 -30.151 1.00 89.81 406 ASN A N 1
ATOM 3414 C CA . ASN A 1 406 ? -4.811 2.429 -30.575 1.00 89.81 406 ASN A CA 1
ATOM 3415 C C . ASN A 1 406 ? -4.914 0.971 -31.086 1.00 89.81 406 ASN A C 1
ATOM 3417 O O . ASN A 1 406 ? -5.593 0.681 -32.069 1.00 89.81 406 ASN A O 1
ATOM 3421 N N . LEU A 1 407 ? -4.231 0.042 -30.411 1.00 90.50 407 LEU A N 1
ATOM 3422 C CA . LEU A 1 407 ? -4.194 -1.381 -30.751 1.00 90.50 407 LEU A CA 1
ATOM 3423 C C . LEU A 1 407 ? -5.191 -2.181 -29.908 1.00 90.50 407 LEU A C 1
ATOM 3425 O O . LEU A 1 407 ? -5.291 -2.002 -28.692 1.00 90.50 407 LEU A O 1
ATOM 3429 N N . SER A 1 408 ? -5.871 -3.143 -30.535 1.00 89.94 408 SER A N 1
ATOM 3430 C CA . SER A 1 408 ? -6.714 -4.120 -29.828 1.00 89.94 408 SER A CA 1
ATOM 3431 C C . SER A 1 408 ? -5.875 -5.156 -29.064 1.00 89.94 408 SER A C 1
ATOM 3433 O O . SER A 1 408 ? -6.218 -5.557 -27.951 1.00 89.94 408 SER A O 1
ATOM 3435 N N . SER A 1 409 ? -4.738 -5.561 -29.633 1.00 92.81 409 SER A N 1
ATOM 3436 C CA . SER A 1 409 ? -3.799 -6.527 -29.062 1.00 92.81 409 SER A CA 1
ATOM 3437 C C . SER A 1 409 ? -2.365 -6.209 -29.486 1.00 92.81 409 SER A C 1
ATOM 3439 O O . SER A 1 409 ? -2.146 -5.691 -30.573 1.00 92.81 409 SER A O 1
ATOM 3441 N N . LEU A 1 410 ? -1.382 -6.550 -28.643 1.00 90.19 410 LEU A N 1
ATOM 3442 C CA . LEU A 1 410 ? 0.047 -6.449 -28.986 1.00 90.19 410 LEU A CA 1
ATOM 3443 C C . LEU A 1 410 ? 0.576 -7.716 -29.674 1.00 90.19 410 LEU A C 1
ATOM 3445 O O . LEU A 1 410 ? 1.671 -7.702 -30.226 1.00 90.19 410 LEU A O 1
ATOM 3449 N N . GLU A 1 411 ? -0.183 -8.814 -29.648 1.00 89.56 411 GLU A N 1
ATOM 3450 C CA . GLU A 1 411 ? 0.233 -10.098 -30.229 1.00 89.56 411 GLU A CA 1
ATOM 3451 C C . GLU A 1 411 ? -0.183 -10.241 -31.698 1.00 89.56 411 GLU A C 1
ATOM 3453 O O . GLU A 1 411 ? 0.520 -10.875 -32.483 1.00 89.56 411 GLU A O 1
ATOM 3458 N N . SER A 1 412 ? -1.313 -9.636 -32.073 1.00 86.56 412 SER A N 1
ATOM 3459 C CA . SER A 1 412 ? -1.984 -9.837 -33.364 1.00 86.56 412 SER A CA 1
ATOM 3460 C C . SER A 1 412 ? -2.238 -8.536 -34.132 1.00 86.56 412 SER A C 1
ATOM 3462 O O . SER A 1 412 ? -3.182 -8.465 -34.913 1.00 86.56 412 SER A O 1
ATOM 3464 N N . PHE A 1 413 ? -1.440 -7.493 -33.887 1.00 87.06 413 PHE A N 1
ATOM 3465 C CA . PHE A 1 413 ? -1.596 -6.217 -34.585 1.00 87.06 413 PHE A CA 1
ATOM 3466 C C . PHE A 1 413 ? -1.104 -6.287 -36.035 1.00 87.06 413 PHE A C 1
ATOM 3468 O O . PHE A 1 413 ? -0.138 -6.985 -36.353 1.00 87.06 413 PHE A O 1
ATOM 3475 N N . GLU A 1 414 ? -1.747 -5.508 -36.901 1.00 88.62 414 GLU A N 1
ATOM 3476 C CA . GLU A 1 414 ? -1.270 -5.258 -38.258 1.00 88.62 414 GLU A CA 1
ATOM 3477 C C . GLU A 1 414 ? -0.485 -3.939 -38.284 1.00 88.62 414 GLU A C 1
ATOM 3479 O O . GLU A 1 414 ? -0.880 -2.946 -37.674 1.00 88.62 414 GLU A O 1
ATOM 3484 N N . MET A 1 415 ? 0.645 -3.917 -38.992 1.00 84.81 415 MET A N 1
ATOM 3485 C CA . MET A 1 415 ? 1.569 -2.772 -38.999 1.00 84.81 415 MET A CA 1
ATOM 3486 C C . MET A 1 415 ? 0.922 -1.465 -39.493 1.00 84.81 415 MET A C 1
ATOM 3488 O O . MET A 1 415 ? 1.243 -0.384 -39.010 1.00 84.81 415 MET A O 1
ATOM 3492 N N . ASN A 1 416 ? -0.030 -1.572 -40.421 1.00 84.94 416 ASN A N 1
ATOM 3493 C CA . ASN A 1 416 ? -0.790 -0.460 -41.000 1.00 84.94 416 ASN A CA 1
ATOM 3494 C C . ASN A 1 416 ? -1.792 0.199 -40.028 1.00 84.94 416 ASN A C 1
ATOM 3496 O O . ASN A 1 416 ? -2.343 1.242 -40.367 1.00 84.94 416 ASN A O 1
ATOM 3500 N N . GLN A 1 417 ? -2.044 -0.382 -38.849 1.00 86.56 417 GLN A N 1
ATOM 3501 C CA . GLN A 1 417 ? -2.988 0.163 -37.862 1.00 86.56 417 GLN A CA 1
ATOM 3502 C C . GLN A 1 417 ? -2.367 1.244 -36.964 1.00 86.56 417 GLN A C 1
ATOM 3504 O O . GLN A 1 417 ? -3.093 1.969 -36.287 1.00 86.56 417 GLN A O 1
ATOM 3509 N N . ILE A 1 418 ? -1.036 1.357 -36.940 1.00 89.50 418 ILE A N 1
ATOM 3510 C CA . ILE A 1 418 ? -0.324 2.280 -36.051 1.00 89.50 418 ILE A CA 1
ATOM 3511 C C . ILE A 1 418 ? -0.261 3.667 -36.697 1.00 89.50 418 ILE A C 1
ATOM 3513 O O . ILE A 1 418 ? 0.365 3.839 -37.742 1.00 89.50 418 ILE A O 1
ATOM 3517 N N . ASP A 1 419 ? -0.847 4.676 -36.047 1.00 88.94 419 ASP A N 1
ATOM 3518 C CA . ASP A 1 419 ? -0.693 6.072 -36.467 1.00 88.94 419 ASP A CA 1
ATOM 3519 C C . ASP A 1 419 ? 0.694 6.611 -36.087 1.00 88.94 419 ASP A C 1
ATOM 3521 O O . ASP A 1 419 ? 0.965 7.016 -34.954 1.00 88.94 419 ASP A O 1
ATOM 3525 N N . LEU A 1 420 ? 1.585 6.639 -37.072 1.00 91.19 420 LEU A N 1
ATOM 3526 C CA . LEU A 1 420 ? 2.964 7.090 -36.908 1.00 91.19 420 LEU A CA 1
ATOM 3527 C C . LEU A 1 420 ? 3.086 8.607 -36.742 1.00 91.19 420 LEU A C 1
ATOM 3529 O O . LEU A 1 420 ? 4.102 9.079 -36.233 1.00 91.19 420 LEU A O 1
ATOM 3533 N N . ASN A 1 421 ? 2.077 9.389 -37.137 1.00 90.06 421 ASN A N 1
ATOM 3534 C CA . ASN A 1 421 ? 2.149 10.846 -37.006 1.00 90.06 421 ASN A CA 1
ATOM 3535 C C . ASN A 1 421 ? 2.145 11.275 -35.543 1.00 90.06 421 ASN A C 1
ATOM 3537 O O . ASN A 1 421 ? 2.834 12.229 -35.184 1.00 90.06 421 ASN A O 1
ATOM 3541 N N . THR A 1 422 ? 1.444 10.527 -34.691 1.00 86.75 422 THR A N 1
ATOM 3542 C CA . THR A 1 422 ? 1.431 10.764 -33.249 1.00 86.75 422 THR A CA 1
ATOM 3543 C C . THR A 1 422 ? 2.844 10.649 -32.649 1.00 86.75 422 THR A C 1
ATOM 3545 O O . THR A 1 422 ? 3.255 11.523 -31.886 1.00 86.75 422 THR A O 1
ATOM 3548 N N . PHE A 1 423 ? 3.653 9.672 -33.078 1.00 89.19 423 PHE A N 1
ATOM 3549 C CA . PHE A 1 423 ? 5.038 9.500 -32.607 1.00 89.19 423 PHE A CA 1
ATOM 3550 C C . PHE A 1 423 ? 5.959 10.667 -32.966 1.00 89.19 423 PHE A C 1
ATOM 3552 O O . PHE A 1 423 ? 6.833 11.018 -32.177 1.00 89.19 423 PHE A O 1
ATOM 3559 N N . LYS A 1 424 ? 5.754 11.299 -34.127 1.00 92.81 424 LYS A N 1
ATOM 3560 C CA . LYS A 1 424 ? 6.561 12.451 -34.572 1.00 92.81 424 LYS A CA 1
ATOM 3561 C C . LYS A 1 424 ? 6.412 13.662 -33.645 1.00 92.81 424 LYS A C 1
ATOM 3563 O O . LYS A 1 424 ? 7.244 14.562 -33.674 1.00 92.81 424 LYS A O 1
ATOM 3568 N N . THR A 1 425 ? 5.349 13.691 -32.837 1.00 91.81 425 THR A N 1
ATOM 3569 C CA . THR A 1 425 ? 5.096 14.750 -31.849 1.00 91.81 425 THR A CA 1
ATOM 3570 C C . THR A 1 425 ? 5.720 14.474 -30.482 1.00 91.81 425 THR A C 1
ATOM 3572 O O . THR A 1 425 ? 5.705 15.355 -29.624 1.00 91.81 425 THR A O 1
ATOM 3575 N N . PHE A 1 426 ? 6.243 13.267 -30.246 1.00 93.25 426 PHE A N 1
ATOM 3576 C CA . PHE A 1 426 ? 6.787 12.877 -28.948 1.00 93.25 426 PHE A CA 1
ATOM 3577 C C . PHE A 1 426 ? 8.231 13.342 -28.777 1.00 93.25 426 PHE A C 1
ATOM 3579 O O . PHE A 1 426 ? 9.022 13.364 -29.718 1.00 93.25 426 PHE A O 1
ATOM 3586 N N . GLU A 1 427 ? 8.596 13.660 -27.535 1.00 93.94 427 GLU A N 1
ATOM 3587 C CA . GLU A 1 427 ? 9.995 13.854 -27.167 1.00 93.94 427 GLU A CA 1
ATOM 3588 C C . GLU A 1 427 ? 10.776 12.548 -27.364 1.00 93.94 427 GLU A C 1
ATOM 3590 O O . GLU A 1 427 ? 10.278 11.456 -27.081 1.00 93.94 427 GLU A O 1
ATOM 3595 N N . SER A 1 428 ? 12.040 12.654 -27.778 1.00 92.81 428 SER A N 1
ATOM 3596 C CA . SER A 1 428 ? 12.897 11.484 -28.007 1.00 92.81 428 SER A CA 1
ATOM 3597 C C . SER A 1 428 ? 13.045 10.599 -26.762 1.00 92.81 428 SER A C 1
ATOM 3599 O O . SER A 1 428 ? 13.056 9.379 -26.878 1.00 92.81 428 SER A O 1
ATOM 3601 N N . SER A 1 429 ? 13.071 11.191 -25.563 1.00 93.50 429 SER A N 1
ATOM 3602 C CA . SER A 1 429 ? 13.109 10.441 -24.299 1.00 93.50 429 SER A CA 1
ATOM 3603 C C . SER A 1 429 ? 11.817 9.658 -24.018 1.00 93.50 429 SER A C 1
ATOM 3605 O O . SER A 1 429 ? 11.871 8.578 -23.425 1.00 93.50 429 SER A O 1
ATOM 3607 N N . PHE A 1 430 ? 10.660 10.149 -24.476 1.00 95.06 430 PHE A N 1
ATOM 3608 C CA . PHE A 1 430 ? 9.401 9.412 -24.376 1.00 95.06 430 PHE A CA 1
ATOM 3609 C C . PHE A 1 430 ? 9.362 8.253 -25.378 1.00 95.06 430 PHE A C 1
ATOM 3611 O O . PHE A 1 430 ? 8.944 7.148 -25.034 1.00 95.06 430 PHE A O 1
ATOM 3618 N N . LEU A 1 431 ? 9.872 8.465 -26.595 1.00 95.38 431 LEU A N 1
ATOM 3619 C CA . LEU A 1 431 ? 10.048 7.393 -27.578 1.00 95.38 431 LEU A CA 1
ATOM 3620 C C . LEU A 1 431 ? 10.960 6.284 -27.037 1.00 95.38 431 LEU A C 1
ATOM 3622 O O . LEU A 1 431 ? 10.592 5.110 -27.104 1.00 95.38 431 LEU A O 1
ATOM 3626 N N . SER A 1 432 ? 12.087 6.643 -26.415 1.00 93.88 432 SER A N 1
ATOM 3627 C CA . SER A 1 432 ? 12.953 5.683 -25.720 1.00 93.88 432 SER A CA 1
ATOM 3628 C C . SER A 1 432 ? 12.214 4.943 -24.600 1.00 93.88 432 SER A C 1
ATOM 3630 O O . SER A 1 432 ? 12.367 3.732 -24.472 1.00 93.88 432 SER A O 1
ATOM 3632 N N . LEU A 1 433 ? 11.345 5.616 -23.833 1.00 96.06 433 LEU A N 1
ATOM 3633 C CA . LEU A 1 433 ? 10.534 4.964 -22.794 1.00 96.06 433 LEU A CA 1
ATOM 3634 C C . LEU A 1 433 ? 9.572 3.923 -23.381 1.00 96.06 433 LEU A C 1
ATOM 3636 O O . LEU A 1 433 ? 9.404 2.845 -22.804 1.00 96.06 433 LEU A O 1
ATOM 3640 N N . ILE A 1 434 ? 8.942 4.226 -24.519 1.00 96.31 434 ILE A N 1
ATOM 3641 C CA . ILE A 1 434 ? 8.070 3.283 -25.233 1.00 96.31 434 ILE A CA 1
ATOM 3642 C C . ILE A 1 434 ? 8.883 2.063 -25.674 1.00 96.31 434 ILE A C 1
ATOM 3644 O O . ILE A 1 434 ? 8.472 0.934 -25.408 1.00 96.31 434 ILE A O 1
ATOM 3648 N N . LEU A 1 435 ? 10.057 2.273 -26.275 1.00 94.38 435 LEU A N 1
ATOM 3649 C CA . LEU A 1 435 ? 10.954 1.194 -26.695 1.00 94.38 435 LEU A CA 1
ATOM 3650 C C . LEU A 1 435 ? 11.401 0.314 -25.519 1.00 94.38 435 LEU A C 1
ATOM 3652 O O . LEU A 1 435 ? 11.262 -0.908 -25.584 1.00 94.38 435 LEU A O 1
ATOM 3656 N N . ASN A 1 436 ? 11.845 0.919 -24.417 1.00 93.38 436 ASN A N 1
ATOM 3657 C CA . ASN A 1 436 ? 12.226 0.202 -23.197 1.00 93.38 436 ASN A CA 1
ATOM 3658 C C . ASN A 1 436 ? 11.049 -0.594 -22.628 1.00 93.38 436 ASN A C 1
ATOM 3660 O O . ASN A 1 436 ? 11.210 -1.730 -22.182 1.00 93.38 436 ASN A O 1
ATOM 3664 N N . SER A 1 437 ? 9.841 -0.033 -22.685 1.00 95.00 437 SER A N 1
ATOM 3665 C CA . SER A 1 437 ? 8.629 -0.722 -22.242 1.00 95.00 437 SER A CA 1
ATOM 3666 C C . SER A 1 437 ? 8.296 -1.920 -23.140 1.00 95.00 437 SER A C 1
ATOM 3668 O O . SER A 1 437 ? 7.958 -2.983 -22.625 1.00 95.00 437 SER A O 1
ATOM 3670 N N . LEU A 1 438 ? 8.458 -1.811 -24.463 1.00 93.69 438 LEU A N 1
ATOM 3671 C CA . LEU A 1 438 ? 8.286 -2.941 -25.389 1.00 93.69 438 LEU A CA 1
ATOM 3672 C C . LEU A 1 438 ? 9.292 -4.066 -25.126 1.00 93.69 438 LEU A C 1
ATOM 3674 O O . LEU A 1 438 ? 8.910 -5.235 -25.181 1.00 93.69 438 LEU A O 1
ATOM 3678 N N . ILE A 1 439 ? 10.537 -3.721 -24.781 1.00 90.69 439 ILE A N 1
ATOM 3679 C CA . ILE A 1 439 ? 11.543 -4.689 -24.325 1.00 90.69 439 ILE A CA 1
ATOM 3680 C C . ILE A 1 439 ? 11.065 -5.348 -23.028 1.00 90.69 439 ILE A C 1
ATOM 3682 O O . ILE A 1 439 ? 10.991 -6.571 -22.963 1.00 90.69 439 ILE A O 1
ATOM 3686 N N . LYS A 1 440 ? 10.653 -4.579 -22.009 1.00 90.94 440 LYS A N 1
ATOM 3687 C CA . LYS A 1 440 ? 10.128 -5.130 -20.738 1.00 90.94 440 LYS A CA 1
ATOM 3688 C C . LYS A 1 440 ? 8.968 -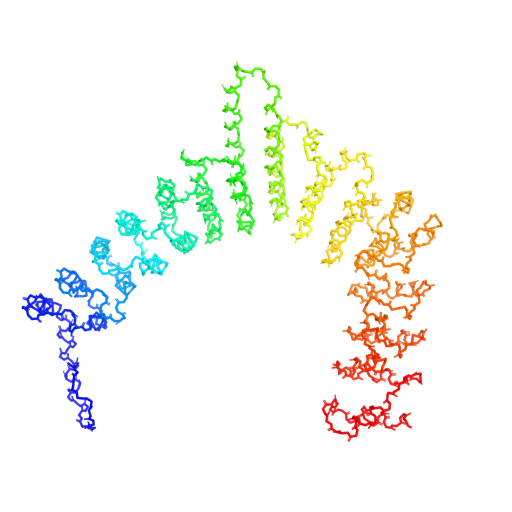6.116 -20.958 1.00 90.94 440 LYS A C 1
ATOM 3690 O O . LYS A 1 440 ? 8.882 -7.126 -20.262 1.00 90.94 440 LYS A O 1
ATOM 3695 N N . LEU A 1 441 ? 8.125 -5.855 -21.955 1.00 91.56 441 LEU A N 1
ATOM 3696 C CA . LEU A 1 441 ? 6.982 -6.689 -22.336 1.00 91.56 441 LEU A CA 1
ATOM 3697 C C . LEU A 1 441 ? 7.302 -7.832 -23.313 1.00 91.56 441 LEU A C 1
ATOM 3699 O O . LEU A 1 441 ? 6.408 -8.616 -23.619 1.00 91.56 441 LEU A O 1
ATOM 3703 N N . ASN A 1 442 ? 8.536 -7.931 -23.815 1.00 89.00 442 ASN A N 1
ATOM 3704 C CA . ASN A 1 442 ? 8.944 -8.900 -24.835 1.00 89.00 442 ASN A CA 1
ATOM 3705 C C . ASN A 1 442 ? 8.162 -8.788 -26.172 1.00 89.00 442 ASN A C 1
ATOM 3707 O O . ASN A 1 442 ? 7.876 -9.785 -26.835 1.00 89.00 442 ASN A O 1
ATOM 3711 N N . HIS A 1 443 ? 7.799 -7.571 -26.600 1.00 90.25 443 HIS A N 1
ATOM 3712 C CA . HIS A 1 443 ? 7.043 -7.331 -27.843 1.00 90.25 443 HIS A CA 1
ATOM 3713 C C . HIS A 1 443 ? 7.940 -6.950 -29.031 1.00 90.25 443 HIS A C 1
ATOM 3715 O O . HIS A 1 443 ? 7.924 -5.822 -29.534 1.00 90.25 443 HIS A O 1
ATOM 3721 N N . MET A 1 444 ? 8.699 -7.924 -29.534 1.00 85.38 444 MET A N 1
ATOM 3722 C CA . MET A 1 444 ? 9.784 -7.668 -30.491 1.00 85.38 444 MET A CA 1
ATOM 3723 C C . MET A 1 444 ? 9.386 -7.258 -31.887 1.00 85.38 444 MET A C 1
ATOM 3725 O O . MET A 1 444 ? 10.038 -6.401 -32.478 1.00 85.38 444 MET A O 1
ATOM 3729 N N . LYS A 1 445 ? 8.302 -7.824 -32.410 1.00 89.38 445 LYS A N 1
ATOM 3730 C CA . LYS A 1 445 ? 7.807 -7.442 -33.735 1.00 89.38 445 LYS A CA 1
ATOM 3731 C C . LYS A 1 445 ? 7.491 -5.946 -33.787 1.00 89.38 445 LYS A C 1
ATOM 3733 O O . LYS A 1 445 ? 7.862 -5.276 -34.743 1.00 89.38 445 LYS A O 1
ATOM 3738 N N . LEU A 1 446 ? 6.859 -5.425 -32.733 1.00 91.88 446 LEU A N 1
ATOM 3739 C CA . LEU A 1 446 ? 6.521 -4.008 -32.616 1.00 91.88 446 LEU A CA 1
ATOM 3740 C C . LEU A 1 446 ? 7.765 -3.145 -32.397 1.00 91.88 446 LEU A C 1
ATOM 3742 O O . LEU A 1 446 ? 7.920 -2.120 -33.050 1.00 91.88 446 LEU A O 1
ATOM 3746 N N . PHE A 1 447 ? 8.683 -3.591 -31.540 1.00 91.38 447 PHE A N 1
ATOM 3747 C CA . PHE A 1 447 ? 9.963 -2.918 -31.328 1.00 91.38 447 PHE A CA 1
ATOM 3748 C C . PHE A 1 447 ? 10.758 -2.751 -32.637 1.00 91.38 447 PHE A C 1
ATOM 3750 O O . PHE A 1 447 ? 11.146 -1.641 -33.000 1.00 91.38 447 PHE A O 1
ATOM 3757 N N . GLN A 1 448 ? 10.947 -3.844 -33.385 1.00 90.00 448 GLN A N 1
ATOM 3758 C CA . GLN A 1 448 ? 11.657 -3.837 -34.667 1.00 90.00 448 GLN A CA 1
ATOM 3759 C C . GLN A 1 448 ? 10.939 -2.984 -35.710 1.00 90.00 448 GLN A C 1
ATOM 3761 O O . GLN A 1 448 ? 11.598 -2.280 -36.473 1.00 90.00 448 GLN A O 1
ATOM 3766 N N . TYR A 1 449 ? 9.607 -3.035 -35.740 1.00 92.00 449 TYR A N 1
ATOM 3767 C CA . TYR A 1 449 ? 8.816 -2.204 -36.637 1.00 92.00 449 TYR A CA 1
ATOM 3768 C C . TYR A 1 449 ? 9.081 -0.717 -36.409 1.00 92.00 449 TYR A C 1
ATOM 3770 O O . TYR A 1 449 ? 9.436 -0.028 -37.360 1.00 92.00 449 TYR A O 1
ATOM 3778 N N . LEU A 1 450 ? 8.989 -0.240 -35.162 1.00 92.19 450 LEU A N 1
ATOM 3779 C CA . LEU A 1 450 ? 9.188 1.178 -34.849 1.00 92.19 450 LEU A CA 1
ATOM 3780 C C . LEU A 1 450 ? 10.595 1.660 -35.226 1.00 92.19 450 LEU A C 1
ATOM 3782 O O . LEU A 1 450 ? 10.729 2.732 -35.806 1.00 92.19 450 LEU A O 1
ATOM 3786 N N . ILE A 1 451 ? 11.630 0.855 -34.968 1.00 90.94 451 ILE A N 1
ATOM 3787 C CA . ILE A 1 451 ? 13.024 1.213 -35.289 1.00 90.94 451 ILE A CA 1
ATOM 3788 C C . ILE A 1 451 ? 13.296 1.203 -36.798 1.00 90.94 451 ILE A C 1
ATOM 3790 O O . ILE A 1 451 ? 14.013 2.068 -37.297 1.00 90.94 451 ILE A O 1
ATOM 3794 N N . LYS A 1 452 ? 12.756 0.227 -37.540 1.00 90.50 452 LYS A N 1
ATOM 3795 C CA . LYS A 1 452 ? 12.992 0.103 -38.991 1.00 90.50 452 LYS A CA 1
ATOM 3796 C C . LYS A 1 452 ? 12.113 1.032 -39.820 1.00 90.50 452 LYS A C 1
ATOM 3798 O O . LYS A 1 452 ? 12.371 1.185 -41.015 1.00 90.50 452 LYS A O 1
ATOM 3803 N N . HIS A 1 453 ? 11.070 1.614 -39.230 1.00 92.12 453 HIS A N 1
ATOM 3804 C CA . HIS A 1 453 ? 10.130 2.423 -39.984 1.00 92.12 453 HIS A CA 1
ATOM 3805 C C . HIS A 1 453 ? 10.808 3.686 -40.521 1.00 92.12 453 HIS A C 1
ATOM 3807 O O . HIS A 1 453 ? 11.275 4.533 -39.759 1.00 92.12 453 HIS A O 1
ATOM 3813 N N . GLN A 1 454 ? 10.819 3.840 -41.847 1.00 92.19 454 GLN A N 1
ATOM 3814 C CA . GLN A 1 454 ? 11.536 4.924 -42.520 1.00 92.19 454 GLN A CA 1
ATOM 3815 C C . GLN A 1 454 ? 11.101 6.313 -42.025 1.00 92.19 454 GLN A C 1
ATOM 3817 O O . GLN A 1 454 ? 11.943 7.183 -41.840 1.00 92.19 454 GLN A O 1
ATOM 3822 N N . GLU A 1 455 ? 9.808 6.503 -41.742 1.00 93.19 455 GLU A N 1
ATOM 3823 C CA . GLU A 1 455 ? 9.273 7.777 -41.234 1.00 93.19 455 GLU A CA 1
ATOM 3824 C C . GLU A 1 455 ? 9.650 8.113 -39.783 1.00 93.19 455 GLU A C 1
ATOM 3826 O O . GLU A 1 455 ? 9.493 9.263 -39.378 1.00 93.19 455 GLU A O 1
ATOM 3831 N N . LEU A 1 456 ? 10.099 7.135 -38.989 1.00 92.06 456 LEU A N 1
ATOM 3832 C CA . LEU A 1 456 ? 10.466 7.337 -37.582 1.00 92.06 456 LEU A CA 1
ATOM 3833 C C . LEU A 1 456 ? 11.980 7.427 -37.368 1.00 92.06 456 LEU A C 1
ATOM 3835 O O . LEU A 1 456 ? 12.412 7.756 -36.264 1.00 92.06 456 LEU A O 1
ATOM 3839 N N . LYS A 1 457 ? 12.781 7.177 -38.411 1.00 90.19 457 LYS A N 1
ATOM 3840 C CA . LYS A 1 457 ? 14.247 7.112 -38.338 1.00 90.19 457 LYS A CA 1
ATOM 3841 C C . LYS A 1 457 ? 14.883 8.371 -37.739 1.00 90.19 457 LYS A C 1
ATOM 3843 O O . LYS A 1 457 ? 15.835 8.257 -36.978 1.00 90.19 457 LYS A O 1
ATOM 3848 N N . ASP A 1 458 ? 14.343 9.547 -38.055 1.00 91.88 458 ASP A N 1
ATOM 3849 C CA . ASP A 1 458 ? 14.877 10.827 -37.568 1.00 91.88 458 ASP A CA 1
ATOM 3850 C C . ASP A 1 458 ? 14.352 11.208 -36.168 1.00 91.88 458 ASP A C 1
ATOM 3852 O O . ASP A 1 458 ? 14.847 12.150 -35.551 1.00 91.88 458 ASP A O 1
ATOM 3856 N N . TYR A 1 459 ? 13.357 10.478 -35.651 1.00 91.94 459 TYR A N 1
ATOM 3857 C CA . TYR A 1 459 ? 12.703 10.746 -34.364 1.00 91.94 459 TYR A CA 1
ATOM 3858 C C . TYR A 1 459 ? 13.155 9.776 -33.269 1.00 91.94 459 TYR A C 1
ATOM 3860 O O . TYR A 1 459 ? 13.286 10.154 -32.103 1.00 91.94 459 TYR A O 1
ATOM 3868 N N . ILE A 1 460 ? 13.395 8.517 -33.638 1.00 90.44 460 ILE A N 1
ATOM 3869 C CA . ILE A 1 460 ? 13.830 7.466 -32.726 1.00 90.44 460 ILE A CA 1
ATOM 3870 C C . ILE A 1 460 ? 15.352 7.388 -32.738 1.00 90.44 460 ILE A C 1
ATOM 3872 O O . ILE A 1 460 ? 15.964 6.979 -33.720 1.00 90.44 460 ILE A O 1
ATOM 3876 N N . ASN A 1 461 ? 15.956 7.695 -31.594 1.00 88.25 461 ASN A N 1
ATOM 3877 C CA . ASN A 1 461 ? 17.357 7.401 -31.340 1.00 88.25 461 ASN A CA 1
ATOM 3878 C C . ASN A 1 461 ? 17.455 6.374 -30.213 1.00 88.25 461 ASN A C 1
ATOM 3880 O O . ASN A 1 461 ? 17.216 6.697 -29.052 1.00 88.25 461 ASN A O 1
ATOM 3884 N N . ILE A 1 462 ? 17.833 5.143 -30.549 1.00 85.75 462 ILE A N 1
ATOM 3885 C CA . ILE A 1 462 ? 17.961 4.066 -29.561 1.00 85.75 462 ILE A CA 1
ATOM 3886 C C . ILE A 1 462 ? 19.136 4.271 -28.589 1.00 85.75 462 ILE A C 1
ATOM 3888 O O . ILE A 1 462 ? 19.204 3.607 -27.560 1.00 85.75 462 ILE A O 1
ATOM 3892 N N . ASN A 1 463 ? 20.038 5.203 -28.905 1.00 83.69 463 ASN A N 1
ATOM 3893 C CA . ASN A 1 463 ? 21.148 5.609 -28.048 1.00 83.69 463 ASN A CA 1
ATOM 3894 C C . ASN A 1 463 ? 20.760 6.779 -27.131 1.00 83.69 463 ASN A C 1
ATOM 3896 O O . ASN A 1 463 ? 21.605 7.310 -26.419 1.00 83.69 463 ASN A O 1
ATOM 3900 N N . ASN A 1 464 ? 19.489 7.196 -27.123 1.00 86.69 464 ASN A N 1
ATOM 3901 C CA . ASN A 1 464 ? 18.976 8.117 -26.118 1.00 86.69 464 ASN A CA 1
ATOM 3902 C C . ASN A 1 464 ? 18.402 7.349 -24.932 1.00 86.69 464 ASN A C 1
ATOM 3904 O O . ASN A 1 464 ? 17.651 6.383 -25.091 1.00 86.69 464 ASN A O 1
ATOM 3908 N N . LYS A 1 465 ? 18.674 7.873 -23.740 1.00 87.75 465 LYS A N 1
ATOM 3909 C CA . LYS A 1 465 ? 18.026 7.434 -22.510 1.00 87.75 465 LYS A CA 1
ATOM 3910 C C . LYS A 1 465 ? 16.543 7.774 -22.514 1.00 87.75 465 LYS A C 1
ATOM 3912 O O . LYS A 1 465 ? 16.126 8.822 -23.018 1.00 87.75 465 LYS A O 1
ATOM 3917 N N . ASP A 1 466 ? 15.761 6.905 -21.894 1.00 92.31 466 ASP A N 1
ATOM 3918 C CA . ASP A 1 466 ? 14.397 7.237 -21.514 1.00 92.31 466 ASP A CA 1
ATOM 3919 C C . ASP A 1 466 ? 14.346 8.149 -20.271 1.00 92.31 466 ASP A C 1
ATOM 3921 O O . ASP A 1 466 ? 15.366 8.531 -19.690 1.00 92.31 466 ASP A O 1
ATOM 3925 N N . LYS A 1 467 ? 13.137 8.496 -19.816 1.00 90.00 467 LYS A N 1
ATOM 3926 C CA . LYS A 1 467 ? 12.947 9.301 -18.594 1.00 90.00 467 LYS A CA 1
ATOM 3927 C C . LYS A 1 467 ? 13.279 8.565 -17.282 1.00 90.00 467 LYS A C 1
ATOM 3929 O O . LYS A 1 467 ? 13.343 9.217 -16.240 1.00 90.00 467 LYS A O 1
ATOM 3934 N N . ASN A 1 468 ? 13.534 7.254 -17.311 1.00 87.75 468 ASN A N 1
ATOM 3935 C CA . ASN A 1 468 ? 14.141 6.505 -16.203 1.00 87.75 468 ASN A CA 1
ATOM 3936 C C . ASN A 1 468 ? 15.678 6.518 -16.250 1.00 87.75 468 ASN A C 1
ATOM 3938 O O . ASN A 1 468 ? 16.297 5.913 -15.378 1.00 87.75 468 ASN A O 1
ATOM 3942 N N . GLN A 1 469 ? 16.289 7.216 -17.214 1.00 87.62 469 GLN A N 1
ATOM 3943 C CA . GLN A 1 469 ? 17.725 7.154 -17.508 1.00 87.62 469 GLN A CA 1
ATOM 3944 C C . GLN A 1 469 ? 18.187 5.773 -18.007 1.00 87.62 469 GLN A C 1
ATOM 3946 O O . GLN A 1 469 ? 19.372 5.450 -17.944 1.00 87.62 469 GLN A O 1
ATOM 3951 N N . GLU A 1 470 ? 17.268 4.952 -18.521 1.00 85.12 470 GLU A N 1
ATOM 3952 C CA . GLU A 1 470 ? 17.571 3.629 -19.062 1.00 85.12 470 GLU A CA 1
ATOM 3953 C C . GLU A 1 470 ? 17.790 3.703 -20.580 1.00 85.12 470 GLU A C 1
ATOM 3955 O O . GLU A 1 470 ? 16.999 4.301 -21.317 1.00 85.12 470 GLU A O 1
ATOM 3960 N N . TYR A 1 471 ? 18.838 3.039 -21.066 1.00 86.81 471 TYR A N 1
ATOM 3961 C CA . TYR A 1 471 ? 18.991 2.748 -22.491 1.00 86.81 471 TYR A CA 1
ATOM 3962 C C . TYR A 1 471 ? 18.266 1.440 -22.842 1.00 86.81 471 TYR A C 1
ATOM 3964 O O . TYR A 1 471 ? 18.320 0.509 -22.033 1.00 86.81 471 TYR A O 1
ATOM 3972 N N . PRO A 1 472 ? 17.722 1.296 -24.065 1.00 87.06 472 PRO A N 1
ATOM 3973 C CA . PRO A 1 472 ? 17.146 0.040 -24.554 1.00 87.06 472 PRO A CA 1
ATOM 3974 C C . PRO A 1 472 ? 18.020 -1.189 -24.294 1.00 87.06 472 PRO A C 1
ATOM 3976 O O . PRO A 1 472 ? 17.537 -2.200 -23.777 1.00 87.06 472 PRO A O 1
ATOM 3979 N N . LEU A 1 473 ? 19.324 -1.087 -24.569 1.00 83.69 473 LEU A N 1
ATOM 3980 C CA . LEU A 1 473 ? 20.258 -2.194 -24.361 1.00 83.69 473 LEU A CA 1
ATOM 3981 C C . LEU A 1 473 ? 20.466 -2.539 -22.871 1.00 83.69 473 LEU A C 1
ATOM 3983 O O . LEU A 1 473 ? 20.614 -3.709 -22.516 1.00 83.69 473 LEU A O 1
ATOM 3987 N N . ILE A 1 474 ? 20.426 -1.549 -21.975 1.00 81.62 474 ILE A N 1
ATOM 3988 C CA . ILE A 1 474 ? 20.530 -1.784 -20.526 1.00 81.62 474 ILE A CA 1
ATOM 3989 C C . ILE A 1 474 ? 19.226 -2.382 -19.988 1.00 81.62 474 ILE A C 1
ATOM 3991 O O . ILE A 1 474 ? 19.261 -3.348 -19.222 1.00 81.62 474 ILE A O 1
ATOM 3995 N N . THR A 1 475 ? 18.067 -1.874 -20.419 1.00 84.81 475 THR A N 1
ATOM 3996 C CA . THR A 1 475 ? 16.752 -2.414 -20.038 1.00 84.81 475 THR A CA 1
ATOM 3997 C C . THR A 1 475 ? 16.641 -3.905 -20.362 1.00 84.81 475 THR A C 1
ATOM 3999 O O . THR A 1 475 ? 16.120 -4.678 -19.552 1.00 84.81 475 THR A O 1
ATOM 4002 N N . LEU A 1 476 ? 17.177 -4.322 -21.511 1.00 82.00 476 LEU A N 1
ATOM 4003 C CA . LEU A 1 476 ? 17.256 -5.722 -21.917 1.00 82.00 476 LEU A CA 1
ATOM 4004 C C . LEU A 1 476 ? 17.999 -6.581 -20.887 1.00 82.00 476 LEU A C 1
ATOM 4006 O O . LEU A 1 476 ? 17.474 -7.608 -20.462 1.00 82.00 476 LEU A O 1
ATOM 4010 N N . CYS A 1 477 ? 19.163 -6.123 -20.417 1.00 76.12 477 CYS A N 1
ATOM 4011 C CA . CYS A 1 477 ? 19.943 -6.838 -19.406 1.00 76.12 477 CYS A CA 1
ATOM 4012 C C . CYS A 1 477 ? 19.172 -7.014 -18.106 1.00 76.12 477 CYS A C 1
ATOM 4014 O O . CYS A 1 477 ? 19.357 -8.012 -17.414 1.00 76.12 477 CYS A O 1
ATOM 4016 N N . PHE A 1 478 ? 18.285 -6.077 -17.758 1.00 74.81 478 PHE A N 1
ATOM 4017 C CA . PHE A 1 478 ? 17.474 -6.165 -16.549 1.00 74.81 478 PHE A CA 1
ATOM 4018 C C . PHE A 1 478 ? 16.271 -7.100 -16.656 1.00 74.81 478 PHE A C 1
ATOM 4020 O O . PHE A 1 478 ? 15.817 -7.608 -15.623 1.00 74.81 478 PHE A O 1
ATOM 4027 N N . ASN A 1 479 ? 15.806 -7.407 -17.863 1.00 73.44 479 ASN A N 1
ATOM 4028 C CA . ASN A 1 479 ? 14.586 -8.169 -18.051 1.00 73.44 479 ASN A CA 1
ATOM 4029 C C . ASN A 1 479 ? 14.799 -9.685 -17.895 1.00 73.44 479 ASN A C 1
ATOM 4031 O O . ASN A 1 479 ? 15.289 -10.364 -18.788 1.00 73.44 479 ASN A O 1
ATOM 4035 N N . LYS A 1 480 ? 14.338 -10.241 -16.769 1.00 66.81 480 LYS A N 1
ATOM 4036 C CA . LYS A 1 480 ? 14.389 -11.688 -16.481 1.00 66.81 480 LYS A CA 1
ATOM 4037 C C . LYS A 1 480 ? 13.509 -12.565 -17.384 1.00 66.81 480 LYS A C 1
ATOM 4039 O O . LYS A 1 480 ? 13.580 -13.783 -17.283 1.00 66.81 480 LYS A O 1
ATOM 4044 N N . TYR A 1 481 ? 12.624 -11.965 -18.178 1.00 61.69 481 TYR A N 1
ATOM 4045 C CA . TYR A 1 481 ? 11.686 -12.689 -19.039 1.00 61.69 481 TYR A CA 1
ATOM 4046 C C . TYR A 1 481 ? 12.165 -12.792 -20.486 1.00 61.69 481 TYR A C 1
ATOM 4048 O O . TYR A 1 481 ? 11.508 -13.436 -21.302 1.00 61.69 481 TYR A O 1
ATOM 4056 N N . ILE A 1 482 ? 13.306 -12.179 -20.803 1.00 61.12 482 ILE A N 1
ATOM 4057 C CA . ILE A 1 482 ? 13.926 -12.297 -22.112 1.00 61.12 482 ILE A CA 1
ATOM 4058 C C . ILE A 1 482 ? 14.956 -13.417 -22.044 1.00 61.12 482 ILE A C 1
ATOM 4060 O O . ILE A 1 482 ? 16.082 -13.226 -21.605 1.00 61.12 482 ILE A O 1
ATOM 4064 N N . ASN A 1 483 ? 14.554 -14.592 -22.523 1.00 57.25 483 ASN A N 1
ATOM 4065 C CA . ASN A 1 483 ? 15.495 -15.623 -22.967 1.00 57.25 483 ASN A CA 1
ATOM 4066 C C . ASN A 1 483 ? 15.855 -15.448 -24.452 1.00 57.25 483 ASN A C 1
ATOM 4068 O O . ASN A 1 483 ? 16.562 -16.276 -25.025 1.00 57.25 483 ASN A O 1
ATOM 4072 N N . ASP A 1 484 ? 15.324 -14.404 -25.092 1.00 61.47 484 ASP A N 1
ATOM 4073 C CA . ASP A 1 484 ? 15.384 -14.237 -26.533 1.00 61.47 484 ASP A CA 1
ATOM 4074 C C . ASP A 1 484 ? 16.574 -13.359 -26.927 1.00 61.47 484 ASP A C 1
ATOM 4076 O O . ASP A 1 484 ? 16.516 -12.129 -26.972 1.00 61.47 484 ASP A O 1
ATOM 4080 N N . TRP A 1 485 ? 17.692 -14.027 -27.199 1.00 71.12 485 TRP A N 1
ATOM 4081 C CA . TRP A 1 485 ? 18.929 -13.412 -27.680 1.00 71.12 485 TRP A CA 1
ATOM 4082 C C . TRP A 1 485 ? 18.753 -12.623 -28.985 1.00 71.12 485 TRP A C 1
ATOM 4084 O O . TRP A 1 485 ? 19.568 -11.754 -29.280 1.00 71.12 485 TRP A O 1
ATOM 4094 N N . GLN A 1 486 ? 17.661 -12.852 -29.721 1.00 73.00 486 GLN A N 1
ATOM 4095 C CA . GLN A 1 486 ? 17.336 -12.111 -30.940 1.00 73.00 486 GLN A CA 1
ATOM 4096 C C . GLN A 1 486 ? 17.229 -10.601 -30.699 1.00 73.00 486 GLN A C 1
ATOM 4098 O O . GLN A 1 486 ? 17.599 -9.813 -31.562 1.00 73.00 486 GLN A O 1
ATOM 4103 N N . ILE A 1 487 ? 16.737 -10.182 -29.528 1.00 72.19 487 ILE A N 1
ATOM 4104 C CA . ILE A 1 487 ? 16.614 -8.761 -29.161 1.00 72.19 487 ILE A CA 1
ATOM 4105 C C . ILE A 1 487 ? 17.983 -8.145 -28.939 1.00 72.19 487 ILE A C 1
ATOM 4107 O O . ILE A 1 487 ? 18.246 -7.025 -29.369 1.00 72.19 487 ILE A O 1
ATOM 4111 N N . PHE A 1 488 ? 18.824 -8.901 -28.241 1.00 76.50 488 PHE A N 1
ATOM 4112 C CA . PHE A 1 488 ? 20.172 -8.506 -27.898 1.00 76.50 488 PHE A CA 1
ATOM 4113 C C . PHE A 1 488 ? 20.998 -8.336 -29.163 1.00 76.50 488 PHE A C 1
ATOM 4115 O O . PHE A 1 488 ? 21.464 -7.236 -29.427 1.00 76.50 488 PHE A O 1
ATOM 4122 N N . GLU A 1 489 ? 21.075 -9.382 -29.989 1.00 77.56 489 GLU A N 1
ATOM 4123 C CA . GLU A 1 489 ? 21.745 -9.356 -31.294 1.00 77.56 489 GLU A CA 1
ATOM 4124 C C . GLU A 1 489 ? 21.246 -8.207 -32.161 1.00 77.56 489 GLU A C 1
ATOM 4126 O O . GLU A 1 489 ? 22.047 -7.442 -32.686 1.00 77.56 489 GLU A O 1
ATOM 4131 N N . TYR A 1 490 ? 19.929 -8.020 -32.232 1.00 79.62 490 TYR A N 1
ATOM 4132 C CA . TYR A 1 490 ? 19.358 -6.937 -33.017 1.00 79.62 490 TYR A CA 1
ATOM 4133 C C . TYR A 1 490 ? 19.746 -5.546 -32.499 1.00 79.62 490 TYR A C 1
ATOM 4135 O O . TYR A 1 490 ? 19.981 -4.647 -33.296 1.00 79.62 490 TYR A O 1
ATOM 4143 N N . LEU A 1 491 ? 19.795 -5.332 -31.181 1.00 81.25 491 LEU A N 1
ATOM 4144 C CA . LEU A 1 491 ? 20.159 -4.037 -30.601 1.00 81.25 491 LEU A CA 1
ATOM 4145 C C . LEU A 1 491 ? 21.645 -3.704 -30.757 1.00 81.25 491 LEU A C 1
ATOM 4147 O O . LEU A 1 491 ? 21.987 -2.527 -30.871 1.00 81.25 491 LEU A O 1
ATOM 4151 N N . LEU A 1 492 ? 22.512 -4.717 -30.782 1.00 79.31 492 LEU A N 1
ATOM 4152 C CA . LEU A 1 492 ? 23.954 -4.539 -30.963 1.00 79.31 492 LEU A CA 1
ATOM 4153 C C . LEU A 1 492 ? 24.321 -3.926 -32.315 1.00 79.31 492 LEU A C 1
ATOM 4155 O O . LEU A 1 492 ? 25.311 -3.208 -32.395 1.00 79.31 492 LEU A O 1
ATOM 4159 N N . ASP A 1 493 ? 23.504 -4.136 -33.349 1.00 82.06 493 ASP A N 1
ATOM 4160 C CA . ASP A 1 493 ? 23.705 -3.507 -34.661 1.00 82.06 493 ASP A CA 1
ATOM 4161 C C . ASP A 1 493 ? 23.585 -1.971 -34.611 1.00 82.06 493 ASP A C 1
ATOM 4163 O O . ASP A 1 493 ? 24.004 -1.274 -35.538 1.00 82.06 493 ASP A O 1
ATOM 4167 N N . TYR A 1 494 ? 23.002 -1.428 -33.540 1.00 79.31 494 TYR A N 1
ATOM 4168 C CA . TYR A 1 494 ? 22.663 -0.013 -33.423 1.00 79.31 494 TYR A CA 1
ATOM 4169 C C . TYR A 1 494 ? 23.278 0.674 -32.188 1.00 79.31 494 TYR A C 1
ATOM 4171 O O . TYR A 1 494 ? 23.192 1.903 -32.084 1.00 79.31 494 TYR A O 1
ATOM 4179 N N . PHE A 1 495 ? 23.875 -0.084 -31.263 1.00 80.44 495 PHE A N 1
ATOM 4180 C CA . PHE A 1 495 ? 24.371 0.410 -29.976 1.00 80.44 495 PHE A CA 1
ATOM 4181 C C . PHE A 1 495 ? 25.876 0.166 -29.816 1.00 80.44 495 PHE A C 1
ATOM 4183 O O . PHE A 1 495 ? 26.370 -0.924 -30.102 1.00 80.44 495 PHE A O 1
ATOM 4190 N N . ASP A 1 496 ? 26.607 1.153 -29.292 1.00 84.38 496 ASP A N 1
ATOM 4191 C CA . ASP A 1 496 ? 28.003 0.947 -28.899 1.00 84.38 496 ASP A CA 1
ATOM 4192 C C . ASP A 1 496 ? 28.063 0.180 -27.573 1.00 84.38 496 ASP A C 1
ATOM 4194 O O . ASP A 1 496 ? 27.762 0.718 -26.511 1.00 84.38 496 ASP A O 1
ATOM 4198 N N . ILE A 1 497 ? 28.494 -1.083 -27.616 1.00 86.00 497 ILE A N 1
ATOM 4199 C CA . ILE A 1 497 ? 28.647 -1.959 -26.439 1.00 86.00 497 ILE A CA 1
ATOM 4200 C C . ILE A 1 497 ? 29.522 -1.374 -25.319 1.00 86.00 497 ILE A C 1
ATOM 4202 O O . ILE A 1 497 ? 29.502 -1.879 -24.194 1.00 86.00 497 ILE A O 1
ATOM 4206 N N . ASN A 1 498 ? 30.299 -0.331 -25.615 1.00 86.88 498 ASN A N 1
ATOM 4207 C CA . ASN A 1 498 ? 31.170 0.361 -24.674 1.00 86.88 498 ASN A CA 1
ATOM 4208 C C . ASN A 1 498 ? 30.566 1.636 -24.070 1.00 86.88 498 ASN A C 1
ATOM 4210 O O . ASN A 1 498 ? 31.204 2.224 -23.194 1.00 86.88 498 ASN A O 1
ATOM 4214 N N . GLU A 1 499 ? 29.375 2.053 -24.503 1.00 83.94 499 GLU A N 1
ATOM 4215 C CA . GLU A 1 499 ? 28.686 3.231 -23.973 1.00 83.94 499 GLU A CA 1
ATOM 4216 C C . GLU A 1 499 ? 28.470 3.087 -22.459 1.00 83.94 499 GLU A C 1
ATOM 4218 O O . GLU A 1 499 ? 28.081 2.025 -21.958 1.00 83.94 499 GLU A O 1
ATOM 4223 N N . LEU A 1 500 ? 28.750 4.164 -21.725 1.00 82.38 500 LEU A N 1
ATOM 4224 C CA . LEU A 1 500 ? 28.625 4.215 -20.271 1.00 82.38 500 LEU A CA 1
ATOM 4225 C C . LEU A 1 500 ? 27.336 4.932 -19.876 1.00 82.38 500 LEU A C 1
ATOM 4227 O O . LEU A 1 500 ? 27.012 5.993 -20.409 1.00 82.38 500 LEU A O 1
ATOM 4231 N N . ASP A 1 501 ? 26.640 4.404 -18.877 1.00 78.69 501 ASP A N 1
ATOM 4232 C CA . ASP A 1 501 ? 25.493 5.082 -18.285 1.00 78.69 501 ASP A CA 1
ATOM 4233 C C . ASP A 1 501 ? 25.878 6.183 -17.274 1.00 78.69 501 ASP A C 1
ATOM 4235 O O . ASP A 1 501 ? 27.042 6.572 -17.140 1.00 78.69 501 ASP A O 1
ATOM 4239 N N . ASP A 1 502 ? 24.891 6.715 -16.542 1.00 75.88 502 ASP A N 1
ATOM 4240 C CA . ASP A 1 502 ? 25.130 7.752 -15.523 1.00 75.88 502 ASP A CA 1
ATOM 4241 C C . ASP A 1 502 ? 25.910 7.265 -14.301 1.00 75.88 502 ASP A C 1
ATOM 4243 O O . ASP A 1 502 ? 26.550 8.071 -13.625 1.00 75.88 502 ASP A O 1
ATOM 4247 N N . TYR A 1 503 ? 25.898 5.961 -14.031 1.00 76.81 503 TYR A N 1
ATOM 4248 C CA . TYR A 1 503 ? 26.753 5.337 -13.026 1.00 76.81 503 TYR A CA 1
ATOM 4249 C C . TYR A 1 503 ? 28.152 5.036 -13.579 1.00 76.81 503 TYR A C 1
ATOM 4251 O O . TYR A 1 503 ? 29.030 4.571 -12.849 1.00 76.81 503 TYR A O 1
ATOM 4259 N N . GLY A 1 504 ? 28.379 5.321 -14.862 1.00 82.81 504 GLY A N 1
ATOM 4260 C CA . GLY A 1 504 ? 29.604 4.997 -15.562 1.00 82.81 504 GLY A CA 1
ATOM 4261 C C . GLY A 1 504 ? 29.740 3.517 -15.881 1.00 82.81 504 GLY A C 1
ATOM 4262 O O . GLY A 1 504 ? 30.858 3.063 -16.080 1.00 82.81 504 GLY A O 1
ATOM 4263 N N . TYR A 1 505 ? 28.655 2.754 -15.886 1.00 85.62 505 TYR A N 1
ATOM 4264 C CA . TYR A 1 505 ? 28.658 1.337 -16.210 1.00 85.62 505 TYR A CA 1
ATOM 4265 C C . TYR A 1 505 ? 28.283 1.134 -17.679 1.00 85.62 505 TYR A C 1
ATOM 4267 O O . TYR A 1 505 ? 27.277 1.662 -18.147 1.00 85.62 505 TYR A O 1
ATOM 4275 N N . ASN A 1 506 ? 29.072 0.338 -18.404 1.00 87.12 506 ASN A N 1
ATOM 4276 C CA . ASN A 1 506 ? 28.610 -0.280 -19.647 1.00 87.12 506 ASN A CA 1
ATOM 4277 C C . ASN A 1 506 ? 27.828 -1.570 -19.348 1.00 87.12 506 ASN A C 1
ATOM 4279 O O . ASN A 1 506 ? 27.722 -2.032 -18.207 1.00 87.12 506 ASN A O 1
ATOM 4283 N N . ILE A 1 507 ? 27.320 -2.196 -20.405 1.00 87.12 507 ILE A N 1
ATOM 4284 C CA . ILE A 1 507 ? 26.537 -3.432 -20.332 1.00 87.12 507 ILE A CA 1
ATOM 4285 C C . ILE A 1 507 ? 27.272 -4.606 -19.646 1.00 87.12 507 ILE A C 1
ATOM 4287 O O . ILE A 1 507 ? 26.633 -5.463 -19.028 1.00 87.12 507 ILE A O 1
ATOM 4291 N N . LEU A 1 508 ? 28.612 -4.628 -19.677 1.00 90.25 508 LEU A N 1
ATOM 4292 C CA . LEU A 1 508 ? 29.421 -5.669 -19.037 1.00 90.25 508 LEU A CA 1
ATOM 4293 C C . LEU A 1 508 ? 29.206 -5.712 -17.521 1.00 90.25 508 LEU A C 1
ATOM 4295 O O . LEU A 1 508 ? 29.038 -6.789 -16.950 1.00 90.25 508 LEU A O 1
ATOM 4299 N N . TYR A 1 509 ? 29.181 -4.543 -16.872 1.00 88.88 509 TYR A N 1
ATOM 4300 C CA . TYR A 1 509 ? 28.970 -4.432 -15.426 1.00 88.88 509 TYR A CA 1
ATOM 4301 C C . TYR A 1 509 ? 27.625 -5.015 -15.005 1.00 88.88 509 TYR A C 1
ATOM 4303 O O . TYR A 1 509 ? 27.530 -5.690 -13.985 1.00 88.88 509 TYR A O 1
ATOM 4311 N N . TYR A 1 510 ? 26.588 -4.807 -15.812 1.00 86.50 510 TYR A N 1
ATOM 4312 C CA . TYR A 1 510 ? 25.263 -5.347 -15.535 1.00 86.50 510 TYR A CA 1
ATOM 4313 C C . TYR A 1 510 ? 25.206 -6.867 -15.640 1.00 86.50 510 TYR A C 1
ATOM 4315 O O . TYR A 1 510 ? 24.562 -7.507 -14.807 1.00 86.50 510 TYR A O 1
ATOM 4323 N N . CYS A 1 511 ? 25.921 -7.450 -16.602 1.00 86.81 511 CYS A N 1
ATOM 4324 C CA . CYS A 1 511 ? 26.064 -8.901 -16.706 1.00 86.81 511 CYS A CA 1
ATOM 4325 C C . CYS A 1 511 ? 26.823 -9.473 -15.501 1.00 86.81 511 CYS A C 1
ATOM 4327 O O . CYS A 1 511 ? 26.410 -10.492 -14.955 1.00 86.81 511 CYS A O 1
ATOM 4329 N N . ILE A 1 512 ? 27.872 -8.777 -15.043 1.00 88.88 512 ILE A N 1
ATOM 4330 C CA . ILE A 1 512 ? 28.628 -9.118 -13.828 1.00 88.88 512 ILE A CA 1
ATOM 4331 C C . ILE A 1 512 ? 27.719 -9.102 -12.594 1.00 88.88 512 ILE A C 1
ATOM 4333 O O . ILE A 1 512 ? 27.604 -10.108 -11.902 1.00 88.88 512 ILE A O 1
ATOM 4337 N N . PHE A 1 513 ? 26.993 -8.007 -12.349 1.00 87.00 513 PHE A N 1
ATOM 4338 C CA . PHE A 1 513 ? 26.112 -7.888 -11.180 1.00 87.00 513 PHE A CA 1
ATOM 4339 C C . PHE A 1 513 ? 24.975 -8.915 -11.150 1.00 87.00 513 PHE A C 1
ATOM 4341 O O . PHE A 1 513 ? 24.454 -9.223 -10.079 1.00 87.00 513 PHE A O 1
ATOM 4348 N N . LYS A 1 514 ? 24.565 -9.417 -12.316 1.00 84.88 514 LYS A N 1
ATOM 4349 C CA . LYS A 1 514 ? 23.531 -10.449 -12.458 1.00 84.88 514 LYS A CA 1
ATOM 4350 C C . LYS A 1 514 ? 24.069 -11.870 -12.497 1.00 84.88 514 LYS A C 1
ATOM 4352 O O . LYS A 1 514 ? 23.267 -12.799 -12.541 1.00 84.88 514 LYS A O 1
ATOM 4357 N N . GLU A 1 515 ? 25.386 -12.022 -12.519 1.00 88.38 515 GLU A N 1
ATOM 4358 C CA . GLU A 1 515 ? 26.063 -13.294 -12.731 1.00 88.38 515 GLU A CA 1
ATOM 4359 C C . GLU A 1 515 ? 25.654 -13.991 -14.051 1.00 88.38 515 GLU A C 1
ATOM 4361 O O . GLU A 1 515 ? 25.664 -15.218 -14.161 1.00 88.38 515 GLU A O 1
ATOM 4366 N N . ASP A 1 516 ? 25.298 -13.215 -15.085 1.00 85.50 516 ASP A N 1
ATOM 4367 C CA . ASP A 1 516 ? 24.891 -13.738 -16.396 1.00 85.50 516 ASP A CA 1
ATOM 4368 C C . ASP A 1 516 ? 26.117 -14.074 -17.256 1.00 85.50 516 ASP A C 1
ATOM 4370 O O . ASP A 1 516 ? 26.511 -13.346 -18.172 1.00 85.50 516 ASP A O 1
ATOM 4374 N N . ILE A 1 517 ? 26.738 -15.209 -16.938 1.00 88.31 517 ILE A N 1
ATOM 4375 C CA . ILE A 1 517 ? 27.954 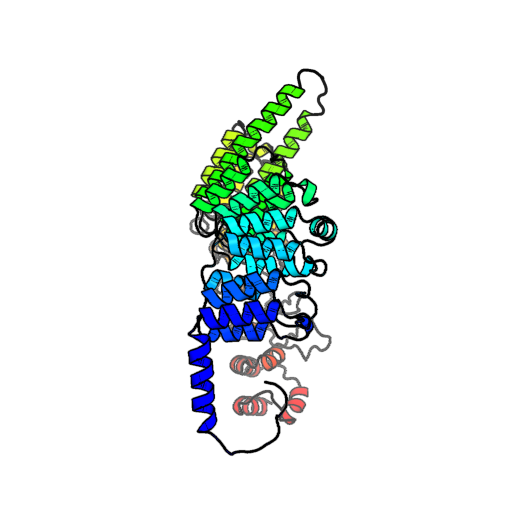-15.708 -17.592 1.00 88.31 517 ILE A CA 1
ATOM 4376 C C . ILE A 1 517 ? 27.752 -15.929 -19.097 1.00 88.31 517 ILE A C 1
ATOM 4378 O O . ILE A 1 517 ? 28.682 -15.720 -19.877 1.00 88.31 517 ILE A O 1
ATOM 4382 N N . SER A 1 518 ? 26.561 -16.363 -19.522 1.00 85.12 518 SER A N 1
ATOM 4383 C CA . SER A 1 518 ? 26.271 -16.614 -20.939 1.00 85.12 518 SER A CA 1
ATOM 4384 C C . SER A 1 518 ? 26.319 -15.315 -21.736 1.00 85.12 518 SER A C 1
ATOM 4386 O O . SER A 1 518 ? 26.972 -15.252 -22.782 1.00 85.12 518 SER A O 1
ATOM 4388 N N . THR A 1 519 ? 25.666 -14.268 -21.228 1.00 82.31 519 THR A N 1
ATOM 4389 C CA . THR A 1 519 ? 25.673 -12.957 -21.881 1.00 82.31 519 THR A CA 1
ATOM 4390 C C . THR A 1 519 ? 27.037 -12.295 -21.801 1.00 82.31 519 THR A C 1
ATOM 4392 O O . THR A 1 519 ? 27.510 -11.730 -22.788 1.00 82.31 519 THR A O 1
ATOM 4395 N N . LEU A 1 520 ? 27.726 -12.465 -20.674 1.00 88.56 520 LEU A N 1
ATOM 4396 C CA . LEU A 1 520 ? 29.082 -11.977 -20.483 1.00 88.56 520 LEU A CA 1
ATOM 4397 C C . LEU A 1 520 ? 30.070 -12.573 -21.501 1.00 88.56 520 LEU A C 1
ATOM 4399 O O . LEU A 1 520 ? 30.810 -11.820 -22.130 1.00 88.56 520 LEU A O 1
ATOM 4403 N N . LYS A 1 521 ? 30.054 -13.900 -21.709 1.00 88.62 521 LYS A N 1
ATOM 4404 C CA . LYS A 1 521 ? 30.891 -14.597 -22.710 1.00 88.62 521 LYS A CA 1
ATOM 4405 C C . LYS A 1 521 ? 30.711 -13.996 -24.100 1.00 88.62 521 LYS A C 1
ATOM 4407 O O . LYS A 1 521 ? 31.679 -13.597 -24.735 1.00 88.62 521 LYS A O 1
ATOM 4412 N N . ARG A 1 522 ? 29.460 -13.854 -24.531 1.00 85.00 522 ARG A N 1
ATOM 4413 C CA . ARG A 1 522 ? 29.136 -13.332 -25.862 1.00 85.00 522 ARG A CA 1
ATOM 4414 C C . ARG A 1 522 ? 29.552 -11.873 -26.040 1.00 85.00 522 ARG A C 1
ATOM 4416 O O . ARG A 1 522 ? 30.106 -11.529 -27.075 1.00 85.00 522 ARG A O 1
ATOM 4423 N N . LEU A 1 523 ? 29.339 -11.024 -25.033 1.00 87.44 523 LEU A N 1
ATOM 4424 C CA . LEU A 1 523 ? 29.805 -9.634 -25.067 1.00 87.44 523 LEU A CA 1
ATOM 4425 C C . LEU A 1 523 ? 31.329 -9.541 -25.224 1.00 87.44 523 LEU A C 1
ATOM 4427 O O . LEU A 1 523 ? 31.823 -8.699 -25.976 1.00 87.44 523 LEU A O 1
ATOM 4431 N N . ILE A 1 524 ? 32.069 -10.417 -24.538 1.00 89.94 524 ILE A N 1
ATOM 4432 C CA . ILE A 1 524 ? 33.525 -10.541 -24.676 1.00 89.94 524 ILE A CA 1
ATOM 4433 C C . ILE A 1 524 ? 33.899 -10.954 -26.104 1.00 89.94 524 ILE A C 1
ATOM 4435 O O . ILE A 1 524 ? 34.744 -10.297 -26.713 1.00 89.94 524 ILE A O 1
ATOM 4439 N N . ASP A 1 525 ? 33.229 -11.964 -26.662 1.00 88.12 525 ASP A N 1
ATOM 4440 C CA . ASP A 1 525 ? 33.448 -12.426 -28.041 1.00 88.12 525 ASP A CA 1
ATOM 4441 C C . ASP A 1 525 ? 33.153 -11.325 -29.078 1.00 88.12 525 ASP A C 1
ATOM 4443 O O . ASP A 1 525 ? 33.821 -11.229 -30.108 1.00 88.12 525 ASP A O 1
ATOM 4447 N N . MET A 1 526 ? 32.196 -10.443 -28.779 1.00 86.50 526 MET A N 1
ATOM 4448 C CA . MET A 1 526 ? 31.847 -9.262 -29.582 1.00 86.50 526 MET A CA 1
ATOM 4449 C C . MET A 1 526 ? 32.837 -8.098 -29.426 1.00 86.50 526 MET A C 1
ATOM 4451 O O . MET A 1 526 ? 32.702 -7.073 -30.092 1.00 86.50 526 MET A O 1
ATOM 4455 N N . GLY A 1 527 ? 33.857 -8.246 -28.579 1.00 89.50 527 GLY A N 1
ATOM 4456 C CA . GLY A 1 527 ? 34.930 -7.271 -28.430 1.00 89.50 527 GLY A CA 1
ATOM 4457 C C . GLY A 1 527 ? 34.617 -6.120 -27.478 1.00 89.50 527 GLY A C 1
ATOM 4458 O O . GLY A 1 527 ? 35.254 -5.069 -27.592 1.00 89.50 527 GLY A O 1
ATOM 4459 N N . ILE A 1 528 ? 33.686 -6.298 -26.533 1.00 91.06 528 ILE A N 1
ATOM 4460 C CA . ILE A 1 528 ? 33.461 -5.313 -25.468 1.00 91.06 528 ILE A CA 1
ATOM 4461 C C . ILE A 1 528 ? 34.766 -5.028 -24.716 1.00 91.06 528 ILE A C 1
ATOM 4463 O O . ILE A 1 528 ? 35.583 -5.921 -24.453 1.00 91.06 528 ILE A O 1
ATOM 4467 N N . ASN A 1 529 ? 34.985 -3.773 -24.340 1.00 90.81 529 ASN A N 1
ATOM 4468 C CA . ASN A 1 529 ? 36.166 -3.406 -23.584 1.00 90.81 529 ASN A CA 1
ATOM 4469 C C . ASN A 1 529 ? 36.006 -3.812 -22.111 1.00 90.81 529 ASN A C 1
ATOM 4471 O O . ASN A 1 529 ? 35.443 -3.090 -21.287 1.00 90.81 529 ASN A O 1
ATOM 4475 N N . ILE A 1 530 ? 36.580 -4.969 -21.783 1.00 91.31 530 ILE A N 1
ATOM 4476 C CA . ILE A 1 530 ? 36.612 -5.570 -20.440 1.00 91.31 530 ILE A CA 1
ATOM 4477 C C . ILE A 1 530 ? 37.428 -4.794 -19.398 1.00 91.31 530 ILE A C 1
ATOM 4479 O O . ILE A 1 530 ? 37.457 -5.181 -18.231 1.00 91.31 530 ILE A O 1
ATOM 4483 N N . ASN A 1 531 ? 38.099 -3.715 -19.804 1.00 87.06 531 ASN A N 1
ATOM 4484 C CA . ASN A 1 531 ? 38.898 -2.870 -18.920 1.00 87.06 531 ASN A CA 1
ATOM 4485 C C . ASN A 1 531 ? 38.283 -1.489 -18.695 1.00 87.06 531 ASN A C 1
ATOM 4487 O O . ASN A 1 531 ? 38.871 -0.713 -17.943 1.00 87.06 531 ASN A O 1
ATOM 4491 N N . LEU A 1 532 ? 37.155 -1.158 -19.344 1.00 86.62 532 LEU A N 1
ATOM 4492 C CA . LEU A 1 532 ? 36.504 0.140 -19.153 1.00 86.62 532 LEU A CA 1
ATOM 4493 C C . LEU A 1 532 ? 36.114 0.302 -17.689 1.00 86.62 532 LEU A C 1
ATOM 4495 O O . LEU A 1 532 ? 35.335 -0.513 -17.206 1.00 86.62 532 LEU A O 1
ATOM 4499 N N . PRO A 1 533 ? 36.645 1.308 -16.983 1.00 79.81 533 PRO A N 1
ATOM 4500 C CA . PRO A 1 533 ? 36.349 1.502 -15.580 1.00 79.81 533 PRO A CA 1
ATOM 4501 C C . PRO A 1 533 ? 35.092 2.330 -15.377 1.00 79.81 533 PRO A C 1
ATOM 4503 O O . PRO A 1 533 ? 34.761 3.188 -16.198 1.00 79.81 533 PRO A O 1
ATOM 4506 N N . SER A 1 534 ? 34.435 2.125 -14.235 1.00 77.19 534 SER A N 1
ATOM 4507 C CA . SER A 1 534 ? 33.267 2.927 -13.906 1.00 77.19 534 SER A CA 1
ATOM 4508 C C . SER A 1 534 ? 33.646 4.375 -13.599 1.00 77.19 534 SER A C 1
ATOM 4510 O O . SER A 1 534 ? 34.658 4.643 -12.951 1.00 77.19 534 SER A O 1
ATOM 4512 N N . LYS A 1 535 ? 32.816 5.319 -14.045 1.00 70.62 535 LYS A N 1
ATOM 4513 C CA . LYS A 1 535 ? 33.020 6.777 -13.923 1.00 70.62 535 LYS A CA 1
ATOM 4514 C C . LYS A 1 535 ? 33.023 7.294 -12.472 1.00 70.62 535 LYS A C 1
ATOM 4516 O O . LYS A 1 535 ? 33.428 8.428 -12.236 1.00 70.62 535 LYS A O 1
ATOM 4521 N N . ASN A 1 536 ? 32.589 6.489 -11.500 1.00 60.12 536 ASN A N 1
ATOM 4522 C CA . ASN A 1 536 ? 32.295 6.930 -10.131 1.00 60.12 536 ASN A CA 1
ATOM 4523 C C . ASN A 1 536 ? 33.515 7.170 -9.224 1.00 60.12 536 ASN A C 1
ATOM 4525 O O . ASN A 1 536 ? 33.328 7.493 -8.050 1.00 60.12 536 ASN A O 1
ATOM 4529 N N . ASN A 1 537 ? 34.753 7.059 -9.719 1.00 53.66 537 ASN A N 1
ATOM 4530 C CA . ASN A 1 537 ? 35.927 7.273 -8.877 1.00 53.66 537 ASN A CA 1
ATOM 4531 C C . ASN A 1 537 ? 37.141 7.784 -9.667 1.00 53.66 537 ASN A C 1
ATOM 4533 O O . ASN A 1 537 ? 37.405 7.344 -10.783 1.00 53.66 537 ASN A O 1
ATOM 4537 N N . SER A 1 538 ? 37.922 8.690 -9.072 1.00 54.12 538 SER A N 1
ATOM 4538 C CA . SER A 1 538 ? 39.141 9.252 -9.686 1.00 54.12 538 SER A CA 1
ATOM 4539 C C . SER A 1 538 ? 40.259 8.215 -9.880 1.00 54.12 538 SER A C 1
ATOM 4541 O O . SER A 1 538 ? 41.202 8.457 -10.633 1.00 54.12 538 SER A O 1
ATOM 4543 N N . ASN A 1 539 ? 40.134 7.038 -9.255 1.00 58.91 539 ASN A N 1
ATOM 4544 C CA . ASN A 1 539 ? 40.995 5.881 -9.473 1.00 58.91 539 ASN A CA 1
ATOM 4545 C C . ASN A 1 539 ? 40.386 4.920 -10.506 1.00 58.91 539 ASN A C 1
ATOM 4547 O O . ASN A 1 539 ? 39.774 3.910 -10.161 1.00 58.91 539 ASN A O 1
ATOM 4551 N N . VAL A 1 540 ? 40.683 5.189 -11.779 1.00 54.34 540 VAL A N 1
ATOM 4552 C CA . VAL A 1 540 ? 40.406 4.381 -12.991 1.00 54.34 540 VAL A CA 1
ATOM 4553 C C . VAL A 1 540 ? 40.707 2.872 -12.821 1.00 54.34 540 VAL A C 1
ATOM 4555 O O . VAL A 1 540 ? 40.193 2.046 -13.559 1.00 54.34 540 VAL A O 1
ATOM 4558 N N . LEU A 1 541 ? 41.521 2.468 -11.840 1.00 56.12 541 LEU A N 1
ATOM 4559 C CA . LEU A 1 541 ? 41.965 1.084 -11.640 1.00 56.12 541 LEU A CA 1
ATOM 4560 C C . LEU A 1 541 ? 41.332 0.345 -10.446 1.00 56.12 541 LEU A C 1
ATOM 4562 O O . LEU A 1 541 ? 41.647 -0.833 -10.274 1.00 56.12 541 LEU A O 1
ATOM 4566 N N . GLU A 1 542 ? 40.503 0.978 -9.605 1.00 62.34 542 GLU A N 1
ATOM 4567 C CA . GLU A 1 542 ? 39.841 0.301 -8.464 1.00 62.34 542 GLU A CA 1
ATOM 4568 C C . GLU A 1 542 ? 38.433 -0.218 -8.786 1.00 62.34 542 GLU A C 1
ATOM 4570 O O . GLU A 1 542 ? 37.947 -1.125 -8.103 1.00 62.34 542 GLU A O 1
ATOM 4575 N N . ASP A 1 543 ? 37.826 0.290 -9.859 1.00 72.50 543 ASP A N 1
ATOM 4576 C CA . ASP A 1 543 ? 36.449 -0.026 -10.250 1.00 72.50 543 ASP A CA 1
ATOM 4577 C C . ASP A 1 543 ? 36.346 -0.607 -11.668 1.00 72.50 543 ASP A C 1
ATOM 4579 O O . ASP A 1 543 ? 35.302 -0.507 -12.307 1.00 72.50 543 ASP A O 1
ATOM 4583 N N . SER A 1 544 ? 37.412 -1.241 -12.173 1.00 83.19 544 SER A N 1
ATOM 4584 C CA . SER A 1 544 ? 37.338 -2.044 -13.404 1.00 83.19 544 SER A CA 1
ATOM 4585 C C . SER A 1 544 ? 36.444 -3.287 -13.216 1.00 83.19 544 SER A C 1
ATOM 4587 O O . SER A 1 544 ? 36.282 -3.749 -12.079 1.00 83.19 544 SER A O 1
ATOM 4589 N N . PRO A 1 545 ? 35.897 -3.874 -14.297 1.00 87.38 545 PRO A N 1
ATOM 4590 C CA . PRO A 1 545 ? 34.948 -4.992 -14.221 1.00 87.38 545 PRO A CA 1
ATOM 4591 C C . PRO A 1 545 ? 35.464 -6.171 -13.382 1.00 87.38 545 PRO A C 1
ATOM 4593 O O . PRO A 1 545 ? 34.786 -6.685 -12.499 1.00 87.38 545 PRO A O 1
ATOM 4596 N N . ILE A 1 546 ? 36.733 -6.522 -13.573 1.00 86.38 546 ILE A N 1
ATOM 4597 C CA . ILE A 1 546 ? 37.442 -7.563 -12.826 1.00 86.38 546 ILE A CA 1
ATOM 4598 C C . ILE A 1 546 ? 37.631 -7.232 -11.333 1.00 86.38 546 ILE A C 1
ATOM 4600 O O . ILE A 1 546 ? 37.546 -8.127 -10.499 1.00 86.38 546 ILE A O 1
ATOM 4604 N N . ASN A 1 547 ? 37.840 -5.967 -10.951 1.00 80.81 547 ASN A N 1
ATOM 4605 C CA . ASN A 1 547 ? 37.905 -5.588 -9.532 1.00 80.81 547 ASN A CA 1
ATOM 4606 C C . ASN A 1 547 ? 36.535 -5.653 -8.860 1.00 80.81 547 ASN A C 1
ATOM 4608 O O . ASN A 1 547 ? 36.444 -6.058 -7.700 1.00 80.81 547 ASN A O 1
ATOM 4612 N N . VAL A 1 548 ? 35.489 -5.221 -9.570 1.00 84.38 548 VAL A N 1
ATOM 4613 C CA . VAL A 1 548 ? 34.105 -5.353 -9.105 1.00 84.38 548 VAL A CA 1
ATOM 4614 C C . VAL A 1 548 ? 33.799 -6.821 -8.858 1.00 84.38 548 VAL A C 1
ATOM 4616 O O . VAL A 1 548 ? 33.373 -7.175 -7.763 1.00 84.38 548 VAL A O 1
ATOM 4619 N N . GLU A 1 549 ? 34.132 -7.680 -9.814 1.00 85.88 549 GLU A N 1
ATOM 4620 C CA . GLU A 1 549 ? 33.918 -9.112 -9.677 1.00 85.88 549 GLU A CA 1
ATOM 4621 C C . GLU A 1 549 ? 34.716 -9.719 -8.507 1.00 85.88 549 GLU A C 1
ATOM 4623 O O . GLU A 1 549 ? 34.188 -10.456 -7.681 1.00 85.88 549 GLU A O 1
ATOM 4628 N N . ILE A 1 550 ? 35.985 -9.349 -8.338 1.00 81.19 550 ILE A N 1
ATOM 4629 C CA . ILE A 1 550 ? 36.790 -9.800 -7.194 1.00 81.19 550 ILE A CA 1
ATOM 4630 C C . ILE A 1 550 ? 36.126 -9.442 -5.844 1.00 81.19 550 ILE A C 1
ATOM 4632 O O . ILE A 1 550 ? 36.222 -10.217 -4.888 1.00 81.19 550 ILE A O 1
ATOM 4636 N N . LYS A 1 551 ? 35.435 -8.293 -5.750 1.00 80.62 551 LYS A N 1
ATOM 4637 C CA . LYS A 1 551 ? 34.657 -7.908 -4.555 1.00 80.62 551 LYS A CA 1
ATOM 4638 C C . LYS A 1 551 ? 33.414 -8.797 -4.374 1.00 80.62 551 LYS A C 1
ATOM 4640 O O . LYS A 1 551 ? 33.082 -9.112 -3.229 1.00 80.62 551 LYS A O 1
ATOM 4645 N N . LEU A 1 552 ? 32.757 -9.195 -5.467 1.00 83.44 552 LEU A N 1
ATOM 4646 C CA . LEU A 1 552 ? 31.572 -10.071 -5.483 1.00 83.44 552 LEU A CA 1
ATOM 4647 C C . LEU A 1 552 ? 31.913 -11.553 -5.243 1.00 83.44 552 LEU A C 1
ATOM 4649 O O . LEU A 1 552 ? 31.100 -12.275 -4.671 1.00 83.44 552 LEU A O 1
ATOM 4653 N N . LYS A 1 553 ? 33.148 -11.964 -5.558 1.00 84.69 553 LYS A N 1
ATOM 4654 C CA . LYS A 1 553 ? 33.710 -13.313 -5.364 1.00 84.69 553 LYS A CA 1
ATOM 4655 C C . LYS A 1 553 ? 33.101 -14.401 -6.263 1.00 84.69 553 LYS A C 1
ATOM 4657 O O . LYS A 1 553 ? 33.157 -15.570 -5.872 1.00 84.69 553 LYS A O 1
ATOM 4662 N N . ASN A 1 554 ? 32.585 -14.082 -7.454 1.00 85.69 554 ASN A N 1
ATOM 4663 C CA . ASN A 1 554 ? 32.156 -15.110 -8.407 1.00 85.69 554 ASN A CA 1
ATOM 4664 C C . ASN A 1 554 ? 33.350 -15.587 -9.255 1.00 85.69 554 ASN A C 1
ATOM 4666 O O . ASN A 1 554 ? 33.789 -14.954 -10.216 1.00 85.69 554 ASN A O 1
ATOM 4670 N N . THR A 1 555 ? 33.906 -16.738 -8.867 1.00 84.56 555 THR A N 1
ATOM 4671 C CA . THR A 1 555 ? 35.134 -17.304 -9.445 1.00 84.56 555 THR A CA 1
ATOM 4672 C C . THR A 1 555 ? 35.010 -17.641 -10.927 1.00 84.56 555 THR A C 1
ATOM 4674 O O . THR A 1 555 ? 35.993 -17.497 -11.653 1.00 84.56 555 THR A O 1
ATOM 4677 N N . GLU A 1 556 ? 33.826 -18.023 -11.409 1.00 89.25 556 GLU A N 1
ATOM 4678 C CA . GLU A 1 556 ? 33.612 -18.350 -12.821 1.00 89.25 556 GLU A CA 1
ATOM 4679 C C . GLU A 1 556 ? 33.757 -17.111 -13.713 1.00 89.25 556 GLU A C 1
ATOM 4681 O O . GLU A 1 556 ? 34.449 -17.157 -14.733 1.00 89.25 556 GLU A O 1
ATOM 4686 N N . ILE A 1 557 ? 33.179 -15.980 -13.303 1.00 90.44 557 ILE A N 1
ATOM 4687 C CA . ILE A 1 557 ? 33.297 -14.717 -14.043 1.00 90.44 557 ILE A CA 1
ATOM 4688 C C . ILE A 1 557 ? 34.728 -14.186 -13.999 1.00 90.44 557 ILE A C 1
ATOM 4690 O O . ILE A 1 557 ? 35.250 -13.719 -15.012 1.00 90.44 557 ILE A O 1
ATOM 4694 N N . ILE A 1 558 ? 35.399 -14.311 -12.853 1.00 88.12 558 ILE A N 1
ATOM 4695 C CA . ILE A 1 558 ? 36.812 -13.940 -12.720 1.00 88.12 558 ILE A CA 1
ATOM 4696 C C . ILE A 1 558 ? 37.665 -14.744 -13.701 1.00 88.12 558 ILE A C 1
ATOM 4698 O O . ILE A 1 558 ? 38.473 -14.167 -14.433 1.00 88.12 558 ILE A O 1
ATOM 4702 N N . LEU A 1 559 ? 37.484 -16.067 -13.731 1.00 87.12 559 LEU A N 1
ATOM 4703 C CA . LEU A 1 559 ? 38.201 -16.947 -14.651 1.00 87.12 559 LEU A CA 1
ATOM 4704 C C . LEU A 1 559 ? 37.908 -16.573 -16.101 1.00 87.12 559 LEU A C 1
ATOM 4706 O O . LEU A 1 559 ? 38.841 -16.501 -16.900 1.00 87.12 559 LEU A O 1
ATOM 4710 N N . LEU A 1 560 ? 36.652 -16.265 -16.428 1.00 90.50 560 LEU A N 1
ATOM 4711 C CA . LEU A 1 560 ? 36.274 -15.821 -17.762 1.00 90.50 560 LEU A CA 1
ATOM 4712 C C . LEU A 1 560 ? 36.999 -14.526 -18.159 1.00 90.50 560 LEU A C 1
ATOM 4714 O O . LEU A 1 560 ? 37.658 -14.492 -19.198 1.00 90.50 560 LEU A O 1
ATOM 4718 N N . LEU A 1 561 ? 36.937 -13.484 -17.328 1.00 89.50 561 LEU A N 1
ATOM 4719 C CA . LEU A 1 561 ? 37.569 -12.192 -17.609 1.00 89.50 561 LEU A CA 1
ATOM 4720 C C . LEU A 1 561 ? 39.096 -12.313 -17.714 1.00 89.50 561 LEU A C 1
ATOM 4722 O O . LEU A 1 561 ? 39.693 -11.749 -18.630 1.00 89.50 561 LEU A O 1
ATOM 4726 N N . ILE A 1 562 ? 39.735 -13.071 -16.815 1.00 86.50 562 ILE A N 1
ATOM 4727 C CA . ILE A 1 562 ? 41.192 -13.274 -16.840 1.00 86.50 562 ILE A CA 1
ATOM 4728 C C . ILE A 1 562 ? 41.599 -14.142 -18.026 1.00 86.50 562 ILE A C 1
ATOM 4730 O O . ILE A 1 562 ? 42.687 -13.944 -18.558 1.00 86.50 562 ILE A O 1
ATOM 4734 N N . SER A 1 563 ? 40.768 -15.091 -18.467 1.00 85.56 563 SER A N 1
ATOM 4735 C CA . SER A 1 563 ? 41.089 -15.946 -19.616 1.00 85.56 563 SER A CA 1
ATOM 4736 C C . SER A 1 563 ? 41.250 -15.151 -20.913 1.00 85.56 563 SER A C 1
ATOM 4738 O O . SER A 1 563 ? 42.034 -15.557 -21.765 1.00 85.56 563 SER A O 1
ATOM 4740 N N . HIS A 1 564 ? 40.643 -13.967 -21.012 1.00 87.00 564 HIS A N 1
ATOM 4741 C CA . HIS A 1 564 ? 40.724 -13.115 -22.190 1.00 87.00 564 HIS A CA 1
ATOM 4742 C C . HIS A 1 564 ? 42.066 -12.364 -22.291 1.00 87.00 564 HIS A C 1
ATOM 4744 O O . HIS A 1 564 ? 42.568 -11.828 -21.307 1.00 87.00 564 HIS A O 1
ATOM 4750 N N . ASP A 1 565 ? 42.681 -12.305 -23.473 1.00 84.31 565 ASP A N 1
ATOM 4751 C CA . ASP A 1 565 ? 44.064 -11.805 -23.642 1.00 84.31 565 ASP A CA 1
ATOM 4752 C C . ASP A 1 565 ? 44.209 -10.289 -23.514 1.00 84.31 565 ASP A C 1
ATOM 4754 O O . ASP A 1 565 ? 45.282 -9.779 -23.203 1.00 84.31 565 ASP A O 1
ATOM 4758 N N . LYS A 1 566 ? 43.111 -9.558 -23.718 1.00 84.31 566 LYS A N 1
ATOM 4759 C CA . LYS A 1 566 ? 43.089 -8.093 -23.619 1.00 84.31 566 LYS A CA 1
ATOM 4760 C C . LYS A 1 566 ? 42.897 -7.580 -22.188 1.00 84.31 566 LYS A C 1
ATOM 4762 O O . LYS A 1 566 ? 42.842 -6.367 -22.006 1.00 84.31 566 LYS A O 1
ATOM 4767 N N . ILE A 1 567 ? 42.746 -8.453 -21.187 1.00 84.31 567 ILE A N 1
ATOM 4768 C CA . ILE A 1 567 ? 42.517 -8.037 -19.796 1.00 84.31 567 ILE A CA 1
ATOM 4769 C C . ILE A 1 567 ? 43.755 -7.320 -19.237 1.00 84.31 567 ILE A C 1
ATOM 4771 O O . ILE A 1 567 ? 44.881 -7.803 -19.335 1.00 84.31 567 ILE A O 1
ATOM 4775 N N . GLN A 1 568 ? 43.551 -6.159 -18.626 1.00 82.06 568 GLN A N 1
ATOM 4776 C CA . GLN A 1 568 ? 44.590 -5.400 -17.942 1.00 82.06 568 GLN A CA 1
ATOM 4777 C C . GLN A 1 568 ? 44.525 -5.717 -16.450 1.00 82.06 568 GLN A C 1
ATOM 4779 O O . GLN A 1 568 ? 43.639 -5.258 -15.727 1.00 82.06 568 GLN A O 1
ATOM 4784 N N . LEU A 1 569 ? 45.474 -6.523 -15.978 1.00 74.44 569 LEU A N 1
ATOM 4785 C CA . LEU A 1 569 ? 45.598 -6.845 -14.558 1.00 74.44 569 LEU A CA 1
ATOM 4786 C C . LEU A 1 569 ? 46.376 -5.724 -13.853 1.00 74.44 569 LEU A C 1
ATOM 4788 O O . LEU A 1 569 ? 47.455 -5.324 -14.293 1.00 74.44 569 LEU A O 1
ATOM 4792 N N . ASN A 1 570 ? 45.850 -5.214 -12.738 1.00 69.19 570 ASN A N 1
ATOM 4793 C CA . ASN A 1 570 ? 46.507 -4.144 -11.989 1.00 69.19 570 ASN A CA 1
ATOM 4794 C C . ASN A 1 570 ? 47.795 -4.669 -11.305 1.00 69.19 570 ASN A C 1
ATOM 4796 O O . ASN A 1 570 ? 47.719 -5.628 -10.530 1.00 69.19 570 ASN A O 1
ATOM 4800 N N . PRO A 1 571 ? 48.972 -4.030 -11.479 1.00 64.38 571 PRO A N 1
ATOM 4801 C CA . PRO A 1 571 ? 50.205 -4.410 -10.780 1.00 64.38 571 PRO A CA 1
ATOM 4802 C C . PRO A 1 571 ? 50.083 -4.408 -9.248 1.00 64.38 571 PRO A C 1
ATOM 4804 O O . PRO A 1 571 ? 50.762 -5.182 -8.572 1.00 64.38 571 PRO A O 1
ATOM 4807 N N . LEU A 1 572 ? 49.195 -3.587 -8.673 1.00 60.75 572 LEU A N 1
ATOM 4808 C CA . LEU A 1 572 ? 48.910 -3.564 -7.233 1.00 60.75 572 LEU A CA 1
ATOM 4809 C C . LEU A 1 572 ? 48.279 -4.868 -6.733 1.00 60.75 572 LEU A C 1
ATOM 4811 O O . LEU A 1 572 ? 48.408 -5.182 -5.547 1.00 60.75 572 LEU A O 1
ATOM 4815 N N . TRP A 1 573 ? 47.661 -5.664 -7.609 1.00 63.94 573 TRP A N 1
ATOM 4816 C CA . TRP A 1 573 ? 47.218 -7.008 -7.253 1.00 63.94 573 TRP A CA 1
ATOM 4817 C C . TRP A 1 573 ? 48.391 -7.934 -6.981 1.00 63.94 573 TRP A C 1
ATOM 4819 O O . TRP A 1 573 ? 48.284 -8.717 -6.051 1.00 63.94 573 TRP A O 1
ATOM 4829 N N . LYS A 1 574 ? 49.541 -7.791 -7.661 1.00 53.72 574 LYS A N 1
ATOM 4830 C CA . LYS A 1 574 ? 50.761 -8.535 -7.282 1.00 53.72 574 LYS A CA 1
ATOM 4831 C C . LYS A 1 574 ? 51.130 -8.255 -5.825 1.00 53.72 574 LYS A C 1
ATOM 4833 O O . LYS A 1 574 ? 51.514 -9.160 -5.096 1.00 53.72 574 LYS A O 1
ATOM 4838 N N . LYS A 1 575 ? 50.943 -7.010 -5.371 1.00 55.41 575 LYS A N 1
ATOM 4839 C CA . LYS A 1 575 ? 51.201 -6.607 -3.984 1.00 55.41 575 LYS A CA 1
ATOM 4840 C C . LYS A 1 575 ? 50.141 -7.160 -3.021 1.00 55.41 575 LYS A C 1
ATOM 4842 O O . LYS A 1 575 ? 50.516 -7.739 -2.012 1.00 55.41 575 LYS A O 1
ATOM 4847 N N . LYS A 1 576 ? 48.841 -7.038 -3.330 1.00 56.34 576 LYS A N 1
ATOM 4848 C CA . LYS A 1 576 ? 47.737 -7.537 -2.475 1.00 56.34 576 LYS A CA 1
ATOM 4849 C C . LYS A 1 576 ? 47.634 -9.074 -2.433 1.00 56.34 576 LYS A C 1
ATOM 4851 O O . LYS A 1 576 ? 47.363 -9.611 -1.366 1.00 56.34 576 LYS A O 1
ATOM 4856 N N . LEU A 1 577 ? 47.909 -9.773 -3.540 1.00 53.41 577 LEU A N 1
ATOM 4857 C CA . LEU A 1 577 ? 47.996 -11.241 -3.620 1.00 53.41 577 LEU A CA 1
ATOM 4858 C C . LEU A 1 577 ? 49.179 -11.772 -2.795 1.00 53.41 577 LEU A C 1
ATOM 4860 O O . LEU A 1 577 ? 49.024 -12.757 -2.080 1.00 53.41 577 LEU A O 1
ATOM 4864 N N . ASN A 1 578 ? 50.321 -11.070 -2.800 1.00 51.34 578 ASN A N 1
ATOM 4865 C CA . ASN A 1 578 ? 51.486 -11.423 -1.977 1.00 51.34 578 ASN A CA 1
ATOM 4866 C C . ASN A 1 578 ? 51.259 -11.259 -0.462 1.00 51.34 578 ASN A C 1
ATOM 4868 O O . ASN A 1 578 ? 51.996 -11.853 0.318 1.00 51.34 578 ASN A O 1
ATOM 4872 N N . TYR A 1 579 ? 50.256 -10.487 -0.024 1.00 50.31 579 TYR A N 1
ATOM 4873 C CA . TYR A 1 579 ? 49.938 -10.317 1.402 1.00 50.31 579 TYR A CA 1
ATOM 4874 C C . TYR A 1 579 ? 48.970 -11.374 1.964 1.00 50.31 579 TYR A C 1
ATOM 4876 O O . TYR A 1 579 ? 48.561 -11.254 3.118 1.00 50.31 579 TYR A O 1
ATOM 4884 N N . GLY A 1 580 ? 48.633 -12.418 1.195 1.00 48.69 580 GLY A N 1
ATOM 4885 C CA . GLY A 1 580 ? 48.115 -13.689 1.723 1.00 48.69 580 GLY A CA 1
ATOM 4886 C C . GLY A 1 580 ? 46.815 -13.622 2.529 1.00 48.69 580 GLY A C 1
ATOM 4887 O O . GLY A 1 580 ? 46.536 -14.536 3.296 1.00 48.69 580 GLY A O 1
ATOM 4888 N N . ASN A 1 581 ? 46.021 -12.558 2.393 1.00 49.66 581 ASN A N 1
ATOM 4889 C CA . ASN A 1 581 ? 44.897 -12.314 3.286 1.00 49.66 581 ASN A CA 1
ATOM 4890 C C . ASN A 1 581 ? 43.581 -12.082 2.514 1.00 49.66 581 ASN A C 1
ATOM 4892 O O . ASN A 1 581 ? 43.330 -11.021 1.948 1.00 49.66 581 ASN A O 1
ATOM 4896 N N . TYR A 1 582 ? 42.731 -13.115 2.578 1.00 51.22 582 TYR A N 1
ATOM 4897 C CA . TYR A 1 582 ? 41.257 -13.097 2.571 1.00 51.22 582 TYR A CA 1
ATOM 4898 C C . TYR A 1 582 ? 40.424 -13.060 1.277 1.00 51.22 582 TYR A C 1
ATOM 4900 O O . TYR A 1 582 ? 39.201 -13.164 1.410 1.00 51.22 582 TYR A O 1
ATOM 4908 N N . LEU A 1 583 ? 40.970 -12.989 0.057 1.00 53.19 583 LEU A N 1
ATOM 4909 C CA . LEU A 1 583 ? 40.085 -12.879 -1.123 1.00 53.19 583 LEU A CA 1
ATOM 4910 C C . LEU A 1 583 ? 39.659 -14.188 -1.805 1.00 53.19 583 LEU A C 1
ATOM 4912 O O . LEU A 1 583 ? 38.504 -14.264 -2.212 1.00 53.19 583 LEU A O 1
ATOM 4916 N N . PHE A 1 584 ? 40.486 -15.236 -1.848 1.00 54.66 584 PHE A N 1
ATOM 4917 C CA . PHE A 1 584 ? 40.110 -16.505 -2.490 1.00 54.66 584 PHE A CA 1
ATOM 4918 C C . PHE A 1 584 ? 40.552 -17.702 -1.645 1.00 54.66 584 PHE A C 1
ATOM 4920 O O . PHE A 1 584 ? 41.700 -17.767 -1.219 1.00 54.66 584 PHE A O 1
ATOM 4927 N N . LYS A 1 585 ? 39.627 -18.634 -1.378 1.00 54.09 585 LYS A N 1
ATOM 4928 C CA . LYS A 1 585 ? 39.919 -19.932 -0.737 1.00 54.09 585 LYS A CA 1
ATOM 4929 C C . LYS A 1 585 ? 40.420 -20.986 -1.733 1.00 54.09 585 LYS A C 1
ATOM 4931 O O . LYS A 1 585 ? 40.819 -22.062 -1.310 1.00 54.09 585 LYS A O 1
ATOM 4936 N N . GLU A 1 586 ? 40.359 -20.702 -3.032 1.00 56.81 586 GLU A N 1
ATOM 4937 C CA . GLU A 1 586 ? 40.650 -21.667 -4.090 1.00 56.81 586 GLU A CA 1
ATOM 4938 C C . GLU A 1 586 ? 42.040 -21.419 -4.685 1.00 56.81 586 GLU A C 1
ATOM 4940 O O . GLU A 1 586 ? 42.262 -20.448 -5.411 1.00 56.81 586 GLU A O 1
ATOM 4945 N N . ASP A 1 587 ? 42.970 -22.337 -4.407 1.00 60.03 587 ASP A N 1
ATOM 4946 C CA . ASP A 1 587 ? 44.354 -22.327 -4.907 1.00 60.03 587 ASP A CA 1
ATOM 4947 C C . ASP A 1 587 ? 44.441 -22.248 -6.445 1.00 60.03 587 ASP A C 1
ATOM 4949 O O . ASP A 1 587 ? 45.418 -21.750 -7.004 1.00 60.03 587 ASP A O 1
ATOM 4953 N N . GLN A 1 588 ? 43.399 -22.693 -7.154 1.00 59.09 588 GLN A N 1
ATOM 4954 C CA . GLN A 1 588 ? 43.359 -22.763 -8.617 1.00 59.09 588 GLN A CA 1
ATOM 4955 C C . GLN A 1 588 ? 43.375 -21.385 -9.295 1.00 59.09 588 GLN A C 1
ATOM 4957 O O . GLN A 1 588 ? 44.066 -21.216 -10.301 1.00 59.09 588 GLN A O 1
ATOM 4962 N N . LEU A 1 589 ? 42.681 -20.387 -8.736 1.00 60.75 589 LEU A N 1
ATOM 4963 C CA . LEU A 1 589 ? 42.643 -19.037 -9.308 1.00 60.75 589 LEU A CA 1
ATOM 4964 C C . LEU A 1 589 ? 43.990 -18.321 -9.141 1.00 60.75 589 LEU A C 1
ATOM 4966 O O . LEU A 1 589 ? 44.467 -17.653 -10.060 1.00 60.75 589 LEU A O 1
ATOM 4970 N N . LEU A 1 590 ? 44.630 -18.510 -7.983 1.00 62.69 590 LEU A N 1
ATOM 4971 C CA . LEU A 1 590 ? 45.964 -17.986 -7.703 1.00 62.69 590 LEU A CA 1
ATOM 4972 C C . LEU A 1 590 ? 47.003 -18.614 -8.644 1.00 62.69 590 LEU A C 1
ATOM 4974 O O . LEU A 1 590 ? 47.792 -17.895 -9.254 1.00 62.69 590 LEU A O 1
ATOM 4978 N N . ILE A 1 591 ? 46.957 -19.937 -8.830 1.00 62.47 591 ILE A N 1
ATOM 4979 C CA . ILE A 1 591 ? 47.829 -20.660 -9.768 1.00 62.47 591 ILE A CA 1
ATOM 4980 C C . ILE A 1 591 ? 47.607 -20.186 -11.213 1.00 62.47 591 ILE A C 1
ATOM 4982 O O . ILE A 1 591 ? 48.577 -20.012 -11.950 1.00 62.47 591 ILE A O 1
ATOM 4986 N N . PHE A 1 592 ? 46.360 -19.954 -11.633 1.00 65.25 592 PHE A N 1
ATOM 4987 C CA . PHE A 1 592 ? 46.047 -19.460 -12.978 1.00 65.25 592 PHE A CA 1
ATOM 4988 C C . PHE A 1 592 ? 46.578 -18.035 -13.216 1.00 65.25 592 PHE A C 1
ATOM 4990 O O . PHE A 1 592 ? 47.240 -17.785 -14.224 1.00 65.25 592 PHE A O 1
ATOM 4997 N N . LEU A 1 593 ? 46.375 -17.122 -12.259 1.00 64.19 593 LEU A N 1
ATOM 4998 C CA . LEU A 1 593 ? 46.896 -15.747 -12.300 1.00 64.19 593 LEU A CA 1
ATOM 4999 C C . LEU A 1 593 ? 48.431 -15.678 -12.321 1.00 64.19 593 LEU A C 1
ATOM 5001 O O . LEU A 1 593 ? 48.995 -14.789 -12.965 1.00 64.19 593 LEU A O 1
ATOM 5005 N N . ILE A 1 594 ? 49.096 -16.608 -11.628 1.00 63.16 594 ILE A N 1
ATOM 5006 C CA . ILE A 1 594 ? 50.558 -16.755 -11.639 1.00 63.16 594 ILE A CA 1
ATOM 5007 C C . ILE A 1 594 ? 51.053 -17.279 -12.993 1.00 63.16 594 ILE A C 1
ATOM 5009 O O . ILE A 1 594 ? 52.114 -16.860 -13.428 1.00 63.16 594 ILE A O 1
ATOM 5013 N N . LYS A 1 595 ? 50.308 -18.170 -13.663 1.00 63.44 595 LYS A N 1
ATOM 5014 C CA . LYS A 1 595 ? 50.700 -18.756 -14.960 1.00 63.44 595 LYS A CA 1
ATOM 5015 C C . LYS A 1 595 ? 50.506 -17.831 -16.166 1.00 63.44 595 LYS A C 1
ATOM 5017 O O . LYS A 1 595 ? 51.177 -18.034 -17.171 1.00 63.44 595 LYS A O 1
ATOM 5022 N N . LYS A 1 596 ? 49.545 -16.899 -16.114 1.00 62.03 596 LYS A N 1
ATOM 5023 C CA . LYS A 1 596 ? 49.230 -15.988 -17.234 1.00 62.03 596 LYS A CA 1
ATOM 5024 C C . LYS A 1 596 ? 50.135 -14.741 -17.281 1.00 62.03 596 LYS A C 1
ATOM 5026 O O . LYS A 1 596 ? 50.241 -14.119 -18.334 1.00 62.03 596 LYS A O 1
ATOM 5031 N N . ASN A 1 597 ? 50.759 -14.375 -16.159 1.00 52.31 597 ASN A N 1
ATOM 5032 C CA . ASN A 1 597 ? 51.807 -13.345 -16.081 1.00 52.31 597 ASN A CA 1
ATOM 5033 C C . ASN A 1 597 ? 53.192 -13.961 -16.252 1.00 52.31 597 ASN A C 1
ATOM 5035 O O . ASN A 1 597 ? 54.106 -13.190 -16.622 1.00 52.31 597 ASN A O 1
#

Secondary structure (DSSP, 8-state):
--S--------SHHHHHHHHHHHHHHH-HHHHHHHHHHHTTSTT--GGGS-HHHHHHHHHHTT-HHHHHHHHHHHHTSTT--SSSSTT--HHHHHHHHHHTT--HHHHHHHHHHHHH-SS--HHHHHHHHHHHHHH---HHHHHHHHHHHHH-HHHHHHHHHH--HHHHHHHHHHT--HHHHHHHHHHHHHTHHHHT--HHHHHHHHHHHGGG---HHHHHHHHHHHHT-TT----HHHHHHHHHHHHHHTTT-HHHHHHHHHHHHHHHHHHHHHHHHHTTS---TTHHHHHHHHHHHHHHHHHHHHTT---HHHHHHHHHHHHHHHT--HHHHGGG---HHHHHHHHHHHHHTT-HHHHHHHHHHHHHH---HHHHHHHHHHHHHHHHHTT-HHHHHHHHHHHTT-S-SSS--GGGS-HHHHHTS-HHHHHHHHHHHHHTT-HHHHHHHHH-GGGTTT--TTS--TTS--HHHHHHH-TT---HHHHHHHHTTS-TT---TTS--HHHHHHHTT-HHHHHHHHHTT--TTPPPTT-S-TTTSSHHHHHHHHT-HHHHHHHHHSTT----HHHHHHHHTT-SS-S-HHHHHHHHHH-

pLDDT: mean 80.12, std 13.62, range [27.45, 97.38]

Organism: NCBI:txid1754192

Foldseek 3Di:
DDDDPDDDDDDPPVVVVVVVVVLVCLVPLVNLLVVLVVLLPDPPRACLVDPVVVVLVVSVVSVVVVSSLSNLVSLLPRPRNAPPNDPDPQPLVVLLSCLVVVPDLVSLLVVLVSQLPHPPDQVVSVLVCLLVNVLSDPDLSNLLSNVVSCLPRPNNLVVLVPDDDVLVNLLSQLLSLDLSNNLSCLLVCLVPVVSNVDDPQVVLLSNLQSLLSNDDLVSLQVVLCSSLPPPRDDDDLSSLLSNLVSVLSVQPPHLVSVVSNLVSVLVNVVVVVVVVVVVPPPDDDPPPVVVVLVSLLSSVLSNLLSLLQHQDLVSSVVSVVVSVVSVVDDLLVVVVSPPDVVSLLSSLLSNLVNVVVNSNVVSLVNVVSPCPPLPSVLVSLLVNLVSCVVVLVLVSNQVSLCSLQVHPHLVDDDLVSGDCVSLVPDQQLSVQSNLLSCLSNVSVVVNVSQCPPPVCVVRHQQADHHPVQDRSLLSNLVRPPDPDCVSNVVVVVRDDQADAGPQQDGSLLSCLVVVVVVVNLVSVVVPHDQQRATPNDPPSRCGGSLNVNLVVLPVVVNCSLLVDPNRDDDPCVVVVVVVVDDRDPDVVSVVVVVVSD